Protein AF-A0AA88VR17-F1 (afdb_monomer_lite)

Secondary structure (DSSP, 8-state):
------HHHHHHTTEEEPSTT-EEEEETTEEEEEE--PPPPHHHHHHHHHHHT-S---SEE-TT-EEEEEETTT-EEEEEEHHHHHHHHHHH-PPPPPPHHHHHHHTTS-TT------S-TT-------EEEE-----S----------PPP-EEE------HHHHTS----SEEEEEEEEEE-TTTTEEEEEEEEEEE-SSEEEEEEEEEEEETTTEEEEEEEEEEEE--SSSS-EEEEEEEEEEEEHHHHHTTT----GGGG--HHHHHTTSPEEEEEEEEEEPPP----TT-S-HHHHHHHHHHHHHHHHHHHHHHHHHTT-----S--TTTSSTTSGGGSS-----------------------------------------

Sequence (386 aa):
MEGEVDEKELKAAGAEKLPDGRRGVRIHGWEIDSSNRSILTSLQLQQWEQKLQTSHLPEMIFGDSSLILKHSDSGTKIHFNAFDALVGWKQEALPPVEVPAAAKWKFRSKPFQQVILDYDYTFTTPYSGSGTVEINSEHGRGAISGEGSCNLHWEDCEEQIDVVALASKEPILFYDEVILYEDELADNGVSILTVKVRVMPSCWFLLLRYWLRVDGVLMRLRDTRMHCVFGCSTKPVITRESCWREATFQALSSKGYPADSAAYNDPSAISQRLPIVLHNTQKLIVPNKIIKLSCVPYKQQRLTKRLLAILTRAAEGTVRQLATRPHVDSEVEVYLGLAKESRRGRTRGAERSGGLRRGMGGEERREEALAVEMNVLENEPRQAIS

Structure (mmCIF, N/CA/C/O backbone):
data_AF-A0AA88VR17-F1
#
_entry.id   AF-A0AA88VR17-F1
#
loop_
_atom_site.group_PDB
_atom_site.id
_atom_site.type_symbol
_atom_site.label_atom_id
_atom_site.label_alt_id
_atom_site.label_comp_id
_atom_site.label_asym_id
_atom_site.label_entity_id
_atom_site.label_seq_id
_atom_site.pdbx_PDB_ins_code
_atom_site.Cartn_x
_atom_site.Cartn_y
_atom_site.Cartn_z
_atom_site.occupancy
_atom_site.B_iso_or_equiv
_atom_site.auth_seq_id
_atom_site.auth_comp_id
_atom_site.auth_asym_id
_atom_site.auth_atom_id
_atom_site.pdbx_PDB_model_num
ATOM 1 N N . MET A 1 1 ? 1.164 -20.831 -2.442 1.00 31.22 1 MET A N 1
ATOM 2 C CA . MET A 1 1 ? 1.814 -21.595 -3.524 1.00 31.22 1 MET A CA 1
ATOM 3 C C . MET A 1 1 ? 2.814 -20.648 -4.156 1.00 31.22 1 MET A C 1
ATOM 5 O O . MET A 1 1 ? 2.447 -19.865 -5.020 1.00 31.22 1 MET A O 1
ATOM 9 N N . GLU A 1 2 ? 4.021 -20.604 -3.599 1.00 38.28 2 GLU A N 1
ATOM 10 C CA . GLU A 1 2 ? 5.129 -19.815 -4.139 1.00 38.28 2 GLU A CA 1
ATOM 11 C C . GLU A 1 2 ? 5.619 -20.548 -5.387 1.00 38.28 2 GLU A C 1
ATOM 13 O O . GLU A 1 2 ? 6.341 -21.536 -5.299 1.00 38.28 2 GLU A O 1
ATOM 18 N N . GLY A 1 3 ? 5.106 -20.158 -6.551 1.00 44.34 3 GLY A N 1
ATOM 19 C CA . GLY A 1 3 ? 5.667 -20.618 -7.811 1.00 44.34 3 GLY A CA 1
ATOM 20 C C . GLY A 1 3 ? 6.990 -19.899 -8.007 1.00 44.34 3 GLY A C 1
ATOM 21 O O . GLY A 1 3 ? 6.986 -18.718 -8.349 1.00 44.34 3 GLY A O 1
ATOM 22 N N . GLU A 1 4 ? 8.113 -20.573 -7.757 1.00 53.00 4 GLU A N 1
ATOM 23 C CA . GLU A 1 4 ? 9.385 -20.127 -8.318 1.00 53.00 4 GLU A CA 1
ATOM 24 C C . GLU A 1 4 ? 9.209 -20.062 -9.836 1.00 53.00 4 GLU A C 1
ATOM 26 O O . GLU A 1 4 ? 9.015 -21.081 -10.498 1.00 53.00 4 GLU A O 1
ATOM 31 N N . VAL A 1 5 ? 9.200 -18.844 -10.374 1.00 61.56 5 VAL A N 1
ATOM 32 C CA . VAL A 1 5 ? 9.153 -18.618 -11.817 1.00 61.56 5 VAL A CA 1
ATOM 33 C C . VAL A 1 5 ? 10.425 -19.208 -12.418 1.00 61.56 5 VAL A C 1
ATOM 35 O O . VAL A 1 5 ? 11.528 -18.926 -11.936 1.00 61.56 5 VAL A O 1
ATOM 38 N N . ASP A 1 6 ? 10.268 -20.042 -13.450 1.00 69.44 6 ASP A N 1
ATOM 39 C CA . ASP A 1 6 ? 11.387 -20.694 -14.129 1.00 69.44 6 ASP A CA 1
ATOM 40 C C . ASP A 1 6 ? 12.364 -19.617 -14.626 1.00 69.44 6 ASP A C 1
ATOM 42 O O . ASP A 1 6 ? 11.990 -18.658 -15.306 1.00 69.44 6 ASP A O 1
ATOM 46 N N . GLU A 1 7 ? 13.648 -19.763 -14.299 1.00 73.56 7 GLU A N 1
ATOM 47 C CA . GLU A 1 7 ? 14.688 -18.827 -14.735 1.00 73.56 7 GLU A CA 1
ATOM 48 C C . GLU A 1 7 ? 14.758 -18.697 -16.259 1.00 73.56 7 GLU A C 1
ATOM 50 O O . GLU A 1 7 ? 15.225 -17.680 -16.779 1.00 73.56 7 GLU A O 1
ATOM 55 N N . LYS A 1 8 ? 14.282 -19.711 -16.988 1.00 72.06 8 LYS A N 1
ATOM 56 C CA . LYS A 1 8 ? 14.136 -19.656 -18.442 1.00 72.06 8 LYS A CA 1
ATOM 57 C C . LYS A 1 8 ? 13.059 -18.669 -18.883 1.00 72.06 8 LYS A C 1
ATOM 59 O O . LYS A 1 8 ? 13.284 -17.963 -19.862 1.00 72.06 8 LYS A O 1
ATOM 64 N N . GLU A 1 9 ? 11.935 -18.587 -18.173 1.00 77.31 9 GLU A N 1
ATOM 65 C CA . GLU A 1 9 ? 10.850 -17.643 -18.472 1.00 77.31 9 GLU A CA 1
ATOM 66 C C . GLU A 1 9 ? 11.271 -16.204 -18.168 1.00 77.31 9 GLU A C 1
ATOM 68 O O . GLU A 1 9 ? 11.054 -15.315 -18.992 1.00 77.31 9 GLU A O 1
ATOM 73 N N . LEU A 1 10 ? 11.974 -15.990 -17.047 1.00 80.19 10 LEU A N 1
ATOM 74 C CA . LEU A 1 10 ? 12.567 -14.692 -16.713 1.00 80.19 10 LEU A CA 1
ATOM 75 C C . LEU A 1 10 ? 13.516 -14.219 -17.820 1.00 80.19 10 LEU A C 1
ATOM 77 O O . LEU A 1 10 ? 13.341 -13.132 -18.368 1.00 80.19 10 LEU A O 1
ATOM 81 N N . LYS A 1 11 ? 14.470 -15.068 -18.222 1.00 79.12 11 LYS A N 1
ATOM 82 C CA . LYS A 1 11 ? 15.428 -14.731 -19.285 1.00 79.12 11 LYS A CA 1
ATOM 83 C C . LYS A 1 11 ? 14.756 -14.512 -20.638 1.00 79.12 11 LYS A C 1
ATOM 85 O O . LYS A 1 11 ? 15.164 -13.609 -21.363 1.00 79.12 11 LYS A O 1
ATOM 90 N N . ALA A 1 12 ? 13.735 -15.299 -20.981 1.00 79.69 12 ALA A N 1
ATOM 91 C CA . ALA A 1 12 ? 12.989 -15.134 -22.229 1.00 79.69 12 ALA A CA 1
ATOM 92 C C . ALA A 1 12 ? 12.268 -13.777 -22.304 1.00 79.69 12 ALA A C 1
ATOM 94 O O . ALA A 1 12 ? 12.191 -13.189 -23.380 1.00 79.69 12 ALA A O 1
ATOM 95 N N . ALA A 1 13 ? 11.802 -13.260 -21.166 1.00 79.94 13 ALA A N 1
ATOM 96 C CA . ALA A 1 13 ? 11.189 -11.939 -21.055 1.00 79.94 13 ALA A CA 1
ATOM 97 C C . ALA A 1 13 ? 12.204 -10.787 -20.882 1.00 79.94 13 ALA A C 1
ATOM 99 O O . ALA A 1 13 ? 11.802 -9.638 -20.725 1.00 79.94 13 ALA A O 1
ATOM 100 N N . GLY A 1 14 ? 13.516 -11.064 -20.887 1.00 82.56 14 GLY A N 1
ATOM 101 C CA . GLY A 1 14 ? 14.548 -10.052 -20.630 1.00 82.56 14 GLY A CA 1
ATOM 102 C C . GLY A 1 14 ? 14.609 -9.586 -19.170 1.00 82.56 14 GLY A C 1
ATOM 103 O O . GLY A 1 14 ? 15.089 -8.485 -18.894 1.00 82.56 14 GLY A O 1
ATOM 104 N N . ALA A 1 15 ? 14.103 -10.408 -18.249 1.00 86.88 15 ALA A N 1
ATOM 105 C CA . ALA A 1 15 ? 14.124 -10.176 -16.817 1.00 86.88 15 ALA A CA 1
ATOM 106 C C . ALA A 1 15 ? 15.267 -10.945 -16.136 1.00 86.88 15 ALA A C 1
ATOM 108 O O . ALA A 1 15 ? 15.573 -12.090 -16.472 1.00 86.88 15 ALA A O 1
ATOM 109 N N . GLU A 1 16 ? 15.875 -10.329 -15.129 1.00 89.50 16 GLU A N 1
ATOM 110 C CA . GLU A 1 16 ? 16.960 -10.900 -14.332 1.00 89.50 16 GLU A CA 1
ATOM 111 C C . GLU A 1 16 ? 16.614 -10.812 -12.843 1.00 89.50 16 GLU A C 1
ATOM 113 O O . GLU A 1 16 ? 16.059 -9.813 -12.388 1.00 89.50 16 GLU A O 1
ATOM 118 N N . LYS A 1 17 ? 16.953 -11.836 -12.053 1.00 87.94 17 LYS A N 1
ATOM 119 C CA . LYS A 1 17 ? 16.855 -11.747 -10.587 1.00 87.94 17 LYS A CA 1
ATOM 120 C C . LYS A 1 17 ? 17.875 -10.733 -10.061 1.00 87.94 17 LYS A C 1
ATOM 122 O O . LYS A 1 17 ? 18.955 -10.580 -10.635 1.00 87.94 17 LYS A O 1
ATOM 127 N N . LEU A 1 18 ? 17.554 -10.059 -8.959 1.00 87.31 18 LEU A N 1
ATOM 128 C CA . LEU A 1 18 ? 18.517 -9.163 -8.318 1.00 87.31 18 LEU A CA 1
ATOM 129 C C . LEU A 1 18 ? 19.697 -9.940 -7.704 1.00 87.31 18 LEU A C 1
ATOM 131 O O . LEU A 1 18 ? 19.519 -11.062 -7.225 1.00 87.31 18 LEU A O 1
ATOM 135 N N . PRO A 1 19 ? 20.910 -9.354 -7.707 1.00 81.62 19 PRO A N 1
ATOM 136 C CA . PRO A 1 19 ? 22.067 -9.952 -7.053 1.00 81.62 19 PRO A CA 1
ATOM 137 C C . PRO A 1 19 ? 21.928 -9.925 -5.520 1.00 81.62 19 PRO A C 1
ATOM 139 O O . PRO A 1 19 ? 21.100 -9.200 -4.960 1.00 81.62 19 PRO A O 1
ATOM 142 N N . ASP A 1 20 ? 22.786 -10.694 -4.847 1.00 77.69 20 ASP A N 1
ATOM 143 C CA . ASP A 1 20 ? 22.992 -10.681 -3.387 1.00 77.69 20 ASP A CA 1
ATOM 144 C C . ASP A 1 20 ? 21.839 -11.248 -2.539 1.00 77.69 20 ASP A C 1
ATOM 146 O O . ASP A 1 20 ? 21.714 -10.943 -1.355 1.00 77.69 20 ASP A O 1
ATOM 150 N N . GLY A 1 21 ? 20.983 -12.088 -3.130 1.00 76.12 21 GLY A N 1
ATOM 151 C CA . GLY A 1 21 ? 19.861 -12.713 -2.417 1.00 76.12 21 GLY A CA 1
ATOM 152 C C . GLY A 1 21 ? 18.724 -11.742 -2.082 1.00 76.12 21 GLY A C 1
ATOM 153 O O . GLY A 1 21 ? 17.827 -12.090 -1.313 1.00 76.12 21 GLY 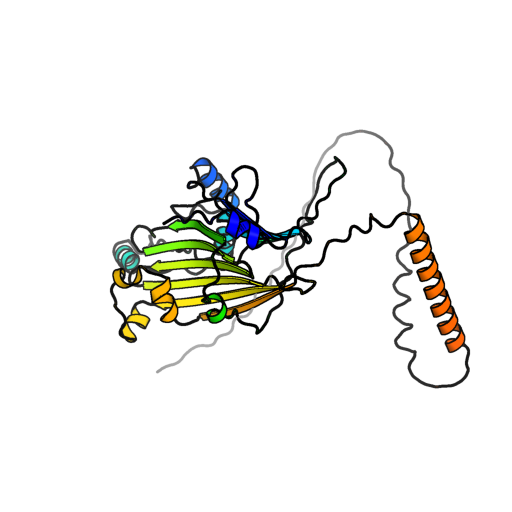A O 1
ATOM 154 N N . ARG A 1 22 ? 18.746 -10.532 -2.656 1.00 86.06 22 ARG A N 1
ATOM 155 C CA . ARG A 1 22 ? 17.623 -9.593 -2.591 1.00 86.06 22 ARG A CA 1
ATOM 156 C C . ARG A 1 22 ? 16.437 -10.157 -3.361 1.00 86.06 22 ARG A C 1
ATOM 158 O O . ARG A 1 22 ? 16.599 -10.744 -4.433 1.00 86.06 22 ARG A O 1
ATOM 165 N N . ARG A 1 23 ? 15.237 -9.979 -2.813 1.00 90.31 23 ARG A N 1
ATOM 166 C CA . ARG A 1 23 ? 14.016 -10.458 -3.449 1.00 90.31 23 ARG A CA 1
ATOM 167 C C . ARG A 1 23 ? 13.525 -9.395 -4.419 1.00 90.31 23 ARG A C 1
ATOM 169 O O . ARG A 1 23 ? 13.040 -8.347 -4.021 1.00 90.31 23 ARG A O 1
ATOM 176 N N . GLY A 1 24 ? 13.673 -9.667 -5.706 1.00 91.50 24 GLY A N 1
ATOM 177 C CA . GLY A 1 24 ? 13.297 -8.701 -6.720 1.00 91.50 24 GLY A CA 1
ATOM 178 C C . GLY A 1 24 ? 13.682 -9.117 -8.124 1.00 91.50 24 GLY A C 1
ATOM 179 O O . GLY A 1 24 ? 14.305 -10.161 -8.346 1.00 91.50 24 GLY A O 1
ATOM 180 N N . VAL A 1 25 ? 13.329 -8.260 -9.074 1.00 93.88 25 VAL A N 1
ATOM 181 C CA . VAL A 1 25 ? 13.571 -8.469 -10.498 1.00 93.88 25 VAL A CA 1
ATOM 182 C C . VAL A 1 25 ? 14.045 -7.180 -11.158 1.00 93.88 25 VAL A C 1
ATOM 184 O O . VAL A 1 25 ? 13.625 -6.078 -10.801 1.00 93.88 25 VAL A O 1
ATOM 187 N N . ARG A 1 26 ? 14.919 -7.321 -12.149 1.00 93.00 26 ARG A N 1
ATOM 188 C CA . ARG A 1 26 ? 15.301 -6.266 -13.075 1.00 93.00 26 ARG A CA 1
ATOM 189 C C . ARG A 1 26 ? 14.732 -6.574 -14.451 1.00 93.00 26 ARG A C 1
ATOM 191 O O . ARG A 1 26 ? 14.991 -7.647 -14.977 1.00 93.00 26 ARG A O 1
ATOM 198 N N . ILE A 1 27 ? 13.991 -5.644 -15.042 1.00 91.50 27 ILE A N 1
ATOM 199 C CA . ILE A 1 27 ? 13.400 -5.804 -16.376 1.00 91.50 27 ILE A CA 1
ATOM 200 C C . ILE A 1 27 ? 13.229 -4.433 -17.041 1.00 91.50 27 ILE A C 1
ATOM 202 O O . ILE A 1 27 ? 12.849 -3.470 -16.381 1.00 91.50 27 ILE A O 1
ATOM 206 N N . HIS A 1 28 ? 13.543 -4.310 -18.335 1.00 87.38 28 HIS A N 1
ATOM 207 C CA . HIS A 1 28 ? 13.344 -3.073 -19.114 1.00 87.38 28 HIS A CA 1
ATOM 208 C C . HIS A 1 28 ? 13.850 -1.778 -18.429 1.00 87.38 28 HIS A C 1
ATOM 210 O O . HIS A 1 28 ? 13.191 -0.742 -18.460 1.00 87.38 28 HIS A O 1
ATOM 216 N N . GLY A 1 29 ? 15.020 -1.834 -17.777 1.00 88.19 29 GLY A N 1
ATOM 217 C CA . GLY A 1 29 ? 15.625 -0.691 -17.073 1.00 88.19 29 GLY A CA 1
ATOM 218 C C . GLY A 1 29 ? 15.086 -0.434 -15.659 1.00 88.19 29 GLY A C 1
ATOM 219 O O . GLY A 1 29 ? 15.672 0.366 -14.924 1.00 88.19 29 GLY A O 1
ATOM 220 N N . TRP A 1 30 ? 14.033 -1.137 -15.244 1.00 92.19 30 TRP A N 1
ATOM 221 C CA . TRP A 1 30 ? 13.478 -1.097 -13.894 1.00 92.19 30 TRP A CA 1
ATOM 222 C C . TRP A 1 30 ? 14.129 -2.143 -12.996 1.00 92.19 30 TRP A C 1
ATOM 224 O O . TRP A 1 30 ? 14.246 -3.299 -13.379 1.00 92.19 30 TRP A O 1
ATOM 234 N N . GLU A 1 31 ? 14.527 -1.737 -11.796 1.00 94.06 31 GLU A N 1
ATOM 235 C CA . GLU A 1 31 ? 14.900 -2.587 -10.668 1.00 94.06 31 GLU A CA 1
ATOM 236 C C . GLU A 1 31 ? 13.778 -2.507 -9.629 1.00 94.06 31 GLU A C 1
ATOM 238 O O . GLU A 1 31 ? 13.453 -1.425 -9.136 1.00 94.06 31 GLU A O 1
ATOM 243 N N . ILE A 1 32 ? 13.157 -3.651 -9.355 1.00 95.31 32 ILE A N 1
ATOM 244 C CA . ILE A 1 32 ? 12.020 -3.808 -8.451 1.00 95.31 32 ILE A CA 1
ATOM 245 C C . ILE A 1 32 ? 12.495 -4.679 -7.298 1.00 95.31 32 ILE A C 1
ATOM 247 O O . ILE A 1 32 ? 12.804 -5.848 -7.512 1.00 95.31 32 ILE A O 1
ATOM 251 N N . ASP A 1 33 ? 12.579 -4.102 -6.105 1.00 95.12 33 ASP A N 1
ATOM 252 C CA . ASP A 1 33 ? 13.128 -4.730 -4.899 1.00 95.12 33 ASP A CA 1
ATOM 253 C C . ASP A 1 33 ? 12.083 -4.696 -3.784 1.00 95.12 33 ASP A C 1
ATOM 255 O O . ASP A 1 33 ? 11.471 -3.653 -3.531 1.00 95.12 33 ASP A O 1
ATOM 259 N N . SER A 1 34 ? 11.865 -5.832 -3.131 1.00 95.88 34 SER A N 1
ATOM 260 C CA . SER A 1 34 ? 10.953 -5.971 -2.006 1.00 95.88 34 SER A CA 1
ATOM 261 C C . SER A 1 34 ? 11.659 -6.578 -0.795 1.00 95.88 34 SER A C 1
ATOM 263 O O . SER A 1 34 ? 12.423 -7.541 -0.866 1.00 95.88 34 SER A O 1
ATOM 265 N N . SER A 1 35 ? 11.375 -6.007 0.370 1.00 94.69 35 SER A N 1
ATOM 266 C CA . SER A 1 35 ? 11.918 -6.427 1.654 1.00 94.69 35 SER A CA 1
ATOM 267 C C . SER A 1 35 ? 10.764 -6.615 2.625 1.00 94.69 35 SER A C 1
ATOM 269 O O . SER A 1 35 ? 10.050 -5.662 2.925 1.00 94.69 35 SER A O 1
ATOM 271 N N . ASN A 1 36 ? 10.608 -7.839 3.124 1.00 93.38 36 ASN A N 1
ATOM 272 C CA . ASN A 1 36 ? 9.708 -8.181 4.220 1.00 93.38 36 ASN A CA 1
ATOM 273 C C . ASN A 1 36 ? 10.558 -8.459 5.468 1.00 93.38 36 ASN A C 1
ATOM 275 O O . ASN A 1 36 ? 11.421 -9.341 5.459 1.00 93.38 36 ASN A O 1
ATOM 279 N N . ARG A 1 37 ? 10.361 -7.671 6.524 1.00 94.62 37 ARG A N 1
ATOM 280 C CA . ARG A 1 37 ? 11.103 -7.723 7.792 1.00 94.62 37 ARG A CA 1
ATOM 281 C C . ARG A 1 37 ? 10.145 -7.883 8.964 1.00 94.62 37 ARG A C 1
ATOM 283 O O . ARG A 1 37 ? 8.935 -7.843 8.786 1.00 94.62 37 ARG A O 1
ATOM 290 N N . SER A 1 38 ? 10.691 -8.123 10.152 1.00 95.38 38 SER A N 1
ATOM 291 C CA . SER A 1 38 ? 9.901 -8.203 11.380 1.00 95.38 38 SER A CA 1
ATOM 292 C C . SER A 1 38 ? 9.347 -6.838 11.783 1.00 95.38 38 SER A C 1
ATOM 294 O O . SER A 1 38 ? 9.796 -5.797 11.296 1.00 95.38 38 SER A O 1
ATOM 296 N N . ILE A 1 39 ? 8.407 -6.856 12.726 1.00 96.00 39 ILE A N 1
ATOM 297 C CA . ILE A 1 39 ? 7.937 -5.642 13.389 1.00 96.00 39 ILE A CA 1
ATOM 298 C C . ILE A 1 39 ? 9.084 -4.902 14.094 1.00 96.00 39 ILE A C 1
ATOM 300 O O . ILE A 1 39 ? 10.121 -5.494 14.421 1.00 96.00 39 ILE A O 1
ATOM 304 N N . LEU A 1 40 ? 8.885 -3.607 14.331 1.00 94.44 40 LEU A N 1
ATOM 305 C CA . LEU A 1 40 ? 9.828 -2.761 15.052 1.00 94.44 40 LEU A CA 1
ATOM 306 C C . LEU A 1 40 ? 10.142 -3.319 16.445 1.00 94.44 40 LEU A C 1
ATOM 308 O O . LEU A 1 40 ? 9.266 -3.746 17.194 1.00 94.44 40 LEU A O 1
ATOM 312 N N . THR A 1 41 ? 11.414 -3.235 16.825 1.00 95.38 41 THR A N 1
ATOM 313 C CA . THR A 1 41 ? 11.831 -3.437 18.216 1.00 95.38 41 THR A CA 1
ATOM 314 C C . THR A 1 41 ? 11.379 -2.264 19.088 1.00 95.38 41 THR A C 1
ATOM 316 O O . THR A 1 41 ? 11.215 -1.145 18.601 1.00 95.38 41 THR A O 1
ATOM 319 N N . SER A 1 42 ? 11.269 -2.471 20.403 1.00 93.00 42 SER A N 1
ATOM 320 C CA . SER A 1 42 ? 10.871 -1.412 21.345 1.00 93.00 42 SER A CA 1
ATOM 321 C C . SER A 1 42 ? 11.760 -0.163 21.261 1.00 93.00 42 SER A C 1
ATOM 323 O O . SER A 1 42 ? 11.267 0.953 21.390 1.00 93.00 42 SER A O 1
ATOM 325 N N . LEU A 1 43 ? 13.061 -0.333 20.989 1.00 94.62 43 LEU A N 1
ATOM 326 C CA . LEU A 1 43 ? 13.987 0.788 20.806 1.00 94.62 43 LE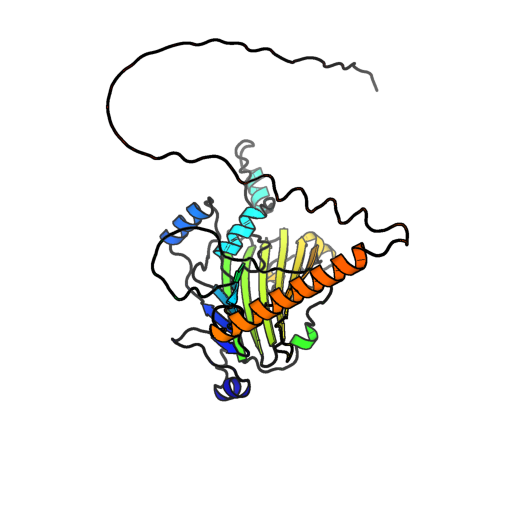U A CA 1
ATOM 327 C C . LEU A 1 43 ? 13.684 1.577 19.524 1.00 94.62 43 LEU A C 1
ATOM 329 O O . LEU A 1 43 ? 13.691 2.806 19.542 1.00 94.62 43 LEU A O 1
ATOM 333 N N . GLN A 1 44 ? 13.431 0.889 18.406 1.00 94.62 44 GLN A N 1
ATOM 334 C CA . GLN A 1 44 ? 13.067 1.553 17.151 1.00 94.62 44 GLN A CA 1
ATOM 335 C C . GLN A 1 44 ? 11.710 2.257 17.277 1.00 94.62 44 GLN A C 1
ATOM 337 O O . GLN A 1 44 ? 11.567 3.373 16.784 1.00 94.62 44 GLN A O 1
ATOM 342 N N . LEU A 1 45 ? 10.753 1.647 17.981 1.00 92.75 45 LEU A N 1
ATOM 343 C CA . LEU A 1 45 ? 9.443 2.234 18.253 1.00 92.75 45 LEU A CA 1
ATOM 344 C C . LEU A 1 45 ? 9.584 3.562 19.014 1.00 92.75 45 LEU A C 1
ATOM 346 O O . LEU A 1 45 ? 9.098 4.578 18.532 1.00 92.75 45 LEU A O 1
ATOM 350 N N . GLN A 1 46 ? 10.365 3.606 20.099 1.00 93.69 46 GLN A N 1
ATOM 351 C CA . GLN A 1 46 ? 10.641 4.851 20.841 1.00 93.69 46 GLN A CA 1
ATOM 352 C C . GLN A 1 46 ? 11.287 5.942 19.972 1.00 93.69 46 GLN A C 1
ATOM 354 O O . GLN A 1 46 ? 10.973 7.127 20.088 1.00 93.69 46 GLN A O 1
ATOM 359 N N . GLN A 1 47 ? 12.193 5.562 19.067 1.00 94.88 47 GLN A N 1
ATOM 360 C CA . GLN A 1 47 ? 12.781 6.514 18.121 1.00 94.88 47 GLN A CA 1
ATOM 361 C C . GLN A 1 47 ? 11.736 7.062 17.146 1.00 94.88 47 GLN A C 1
ATOM 363 O O . GLN A 1 47 ? 11.809 8.227 16.754 1.00 94.88 47 GLN A O 1
ATOM 368 N N . TRP A 1 48 ? 10.787 6.230 16.718 1.00 95.00 48 TRP A N 1
ATOM 369 C CA . TRP A 1 48 ? 9.702 6.648 15.838 1.00 95.00 48 TRP A CA 1
ATOM 370 C C . TRP A 1 48 ? 8.719 7.556 16.566 1.00 95.00 48 TRP A C 1
ATOM 372 O O . TRP A 1 48 ? 8.364 8.585 16.003 1.00 95.00 48 TRP A O 1
ATOM 382 N N . GLU A 1 49 ? 8.373 7.264 17.819 1.00 92.62 49 GLU A N 1
ATOM 383 C CA . GLU A 1 49 ? 7.547 8.140 18.660 1.00 92.62 49 GLU A CA 1
ATOM 384 C C . GLU A 1 49 ? 8.153 9.542 18.783 1.00 92.62 49 GLU A C 1
ATOM 386 O O . GLU A 1 49 ? 7.462 10.547 18.621 1.00 92.62 49 GLU A O 1
ATOM 391 N N . GLN A 1 50 ? 9.471 9.628 18.989 1.00 93.56 50 GLN A N 1
ATOM 392 C CA . GLN A 1 50 ? 10.188 10.904 19.033 1.00 93.56 50 GLN A CA 1
ATOM 393 C C . GLN A 1 50 ? 10.181 11.627 17.680 1.00 93.56 50 GLN A C 1
ATOM 395 O O . GLN A 1 50 ? 9.926 12.830 17.625 1.00 93.56 50 GLN A O 1
ATOM 400 N N . LYS A 1 51 ? 10.453 10.911 16.581 1.00 93.62 51 LYS A N 1
ATOM 401 C CA . LYS A 1 51 ? 10.500 11.491 15.226 1.00 93.62 51 LYS A CA 1
ATOM 402 C C . LYS A 1 51 ? 9.130 11.966 14.752 1.00 93.62 51 LYS A C 1
ATOM 404 O O . LYS A 1 51 ? 9.017 13.052 14.191 1.00 93.62 51 LYS A O 1
ATOM 409 N N . LEU A 1 52 ? 8.103 11.153 14.975 1.00 90.06 52 LEU A N 1
ATOM 410 C CA . LEU A 1 52 ? 6.719 11.448 14.628 1.00 90.06 52 LEU A CA 1
ATOM 411 C C . LEU A 1 52 ? 6.043 12.322 15.686 1.00 90.06 52 LEU A C 1
ATOM 413 O O . LEU A 1 52 ? 4.948 12.806 15.429 1.00 90.06 52 LEU A O 1
ATOM 417 N N . GLN A 1 53 ? 6.681 12.570 16.835 1.00 90.00 53 GLN A N 1
ATOM 418 C CA . GLN A 1 53 ? 6.150 13.342 17.964 1.00 90.00 53 GLN A CA 1
ATOM 419 C C . GLN A 1 53 ? 4.735 12.879 18.347 1.00 90.00 53 GLN A C 1
ATOM 421 O O . GLN A 1 53 ? 3.798 13.677 18.380 1.00 90.00 53 GLN A O 1
ATOM 426 N N . THR A 1 54 ? 4.574 11.571 18.535 1.00 84.62 54 THR A N 1
ATOM 427 C CA . THR A 1 54 ? 3.324 10.916 18.941 1.00 84.62 54 THR A CA 1
ATOM 428 C C . THR A 1 54 ? 3.655 9.660 19.738 1.00 84.62 54 THR A C 1
ATOM 430 O O . THR A 1 54 ? 4.625 8.980 19.426 1.00 84.62 54 THR A O 1
ATOM 433 N N . SER A 1 55 ? 2.850 9.349 20.750 1.00 83.19 55 SER A N 1
ATOM 434 C CA . SER A 1 55 ? 2.897 8.082 21.497 1.00 83.19 55 SER A CA 1
ATOM 435 C C . SER A 1 55 ? 1.929 7.032 20.944 1.00 83.19 55 SER A C 1
ATOM 437 O O . SER A 1 55 ? 1.790 5.954 21.509 1.00 83.19 55 SER A O 1
ATOM 439 N N . HIS A 1 56 ? 1.195 7.372 19.884 1.00 83.62 56 HIS A N 1
ATOM 440 C CA . HIS A 1 56 ? 0.167 6.523 19.297 1.00 83.62 56 HIS A CA 1
ATOM 441 C C . HIS A 1 56 ? 0.632 6.080 17.919 1.00 83.62 56 HIS A C 1
ATOM 443 O O . HIS A 1 56 ? 0.718 6.894 16.997 1.00 83.62 56 HIS A O 1
ATOM 449 N N . LEU A 1 57 ? 0.968 4.800 17.811 1.00 89.62 57 LEU A N 1
ATOM 450 C CA . LEU A 1 57 ? 1.410 4.138 16.593 1.00 89.62 57 LEU A CA 1
ATOM 451 C C . LEU A 1 57 ? 0.684 2.786 16.474 1.00 89.62 57 LEU A C 1
ATOM 453 O O . LEU A 1 57 ? 0.231 2.283 17.504 1.00 89.62 57 LEU A O 1
ATOM 457 N N . PRO A 1 58 ? 0.593 2.204 15.264 1.00 91.88 58 PRO A N 1
ATOM 458 C CA . PRO A 1 58 ? 0.009 0.880 15.083 1.00 91.88 58 PRO A CA 1
ATOM 459 C C . PRO A 1 58 ? 0.700 -0.187 15.938 1.00 91.88 58 PRO A C 1
ATOM 461 O O . PRO A 1 58 ? 1.911 -0.112 16.159 1.00 91.88 58 PRO A O 1
ATOM 464 N N . GLU A 1 59 ? -0.039 -1.208 16.359 1.00 90.19 59 GLU A N 1
ATOM 465 C CA . GLU A 1 59 ? 0.515 -2.331 17.127 1.00 90.19 59 GLU A CA 1
ATOM 466 C C . GLU A 1 59 ? 1.622 -3.081 16.371 1.00 90.19 59 GLU A C 1
ATOM 468 O O . GLU A 1 59 ? 2.662 -3.424 16.942 1.00 90.19 59 GLU A O 1
ATOM 473 N N . MET A 1 60 ? 1.435 -3.308 15.070 1.00 94.81 60 MET A N 1
ATOM 474 C CA . MET A 1 60 ? 2.382 -4.035 14.230 1.00 94.81 60 MET A CA 1
ATOM 475 C C . MET A 1 60 ? 2.918 -3.125 13.132 1.00 94.81 60 MET A C 1
ATOM 477 O O . MET A 1 60 ? 2.280 -2.904 12.107 1.00 94.81 60 MET A O 1
ATOM 481 N N . ILE A 1 61 ? 4.130 -2.606 13.321 1.00 96.38 61 ILE A N 1
ATOM 482 C CA . ILE A 1 61 ? 4.790 -1.727 12.345 1.00 96.38 61 ILE A CA 1
ATOM 483 C C . ILE A 1 61 ? 5.983 -2.451 11.752 1.00 96.38 61 ILE A C 1
ATOM 485 O O . ILE A 1 61 ? 6.955 -2.735 12.450 1.00 96.38 61 ILE A O 1
ATOM 489 N N . PHE A 1 62 ? 5.959 -2.684 10.448 1.00 96.50 62 PHE A N 1
ATOM 490 C CA . PHE A 1 62 ? 7.046 -3.327 9.723 1.00 96.50 62 PHE A CA 1
ATOM 491 C C . PHE A 1 62 ? 8.015 -2.270 9.183 1.00 96.50 62 PHE A C 1
ATOM 493 O O . PHE A 1 62 ? 8.077 -1.994 7.987 1.00 96.50 62 PHE A O 1
ATOM 500 N N . GLY A 1 63 ? 8.757 -1.619 10.083 1.00 91.56 63 GLY A N 1
ATOM 501 C CA . GLY A 1 63 ? 9.503 -0.404 9.735 1.00 91.56 63 GLY A CA 1
ATOM 502 C C . GLY A 1 63 ? 10.666 -0.594 8.756 1.00 91.56 63 GLY A C 1
ATOM 503 O O . GLY A 1 63 ? 10.969 0.327 8.002 1.00 91.56 63 GLY A O 1
ATOM 504 N N . ASP A 1 64 ? 11.272 -1.784 8.728 1.00 93.81 64 ASP A N 1
ATOM 505 C CA . ASP A 1 64 ? 12.341 -2.140 7.782 1.00 93.81 64 ASP A CA 1
ATOM 506 C C . ASP A 1 64 ? 11.798 -2.854 6.520 1.00 93.81 64 ASP A C 1
ATOM 508 O O . ASP A 1 64 ? 12.557 -3.208 5.606 1.00 93.81 64 ASP A O 1
ATOM 512 N N . SER A 1 65 ? 10.480 -3.081 6.456 1.00 95.94 65 SER A N 1
ATOM 513 C CA . SER A 1 65 ? 9.816 -3.571 5.251 1.00 95.94 65 SER A CA 1
ATOM 514 C C . SER A 1 65 ? 9.642 -2.439 4.246 1.00 95.94 65 SER A C 1
ATOM 516 O O . SER A 1 65 ? 9.294 -1.309 4.592 1.00 95.94 65 SER A O 1
ATOM 518 N N . SER A 1 66 ? 9.895 -2.732 2.975 1.00 96.12 66 SER A N 1
ATOM 519 C CA . SER A 1 66 ? 9.731 -1.749 1.909 1.00 96.12 66 SER A CA 1
ATOM 520 C C . SER A 1 66 ? 9.564 -2.399 0.546 1.00 96.12 66 SER A C 1
ATOM 522 O O . SER A 1 66 ? 9.979 -3.535 0.317 1.00 96.12 66 SER A O 1
ATOM 524 N N . LEU A 1 67 ? 8.969 -1.643 -0.370 1.00 96.88 67 LEU A N 1
ATOM 525 C CA . LEU A 1 67 ? 8.944 -1.953 -1.792 1.00 96.88 67 LEU A CA 1
ATOM 526 C C . LEU A 1 67 ? 9.522 -0.764 -2.557 1.00 96.88 67 LEU A C 1
ATOM 528 O O . LEU A 1 67 ? 9.118 0.377 -2.326 1.00 96.88 67 LEU A O 1
ATOM 532 N N . ILE A 1 68 ? 10.466 -1.023 -3.456 1.00 95.94 68 ILE A N 1
ATOM 533 C CA . ILE A 1 68 ? 11.216 0.000 -4.180 1.00 95.94 68 ILE A CA 1
ATOM 534 C C . ILE A 1 68 ? 11.162 -0.297 -5.678 1.00 95.94 68 ILE A C 1
ATOM 536 O O . ILE A 1 68 ? 11.524 -1.380 -6.127 1.00 95.94 68 ILE A O 1
ATOM 540 N N . LEU A 1 69 ? 10.748 0.701 -6.452 1.00 94.69 69 LEU A N 1
ATOM 541 C CA . LEU A 1 69 ? 10.770 0.730 -7.909 1.00 94.69 69 LEU A CA 1
ATOM 542 C C . LEU A 1 69 ? 11.805 1.768 -8.346 1.00 94.69 69 LEU A C 1
ATOM 544 O O . LEU A 1 69 ? 11.610 2.964 -8.127 1.00 94.69 69 LEU A O 1
ATOM 548 N N . LYS A 1 70 ? 12.904 1.339 -8.965 1.00 93.38 70 LYS A N 1
ATOM 549 C CA . LYS A 1 70 ? 13.972 2.227 -9.436 1.00 93.38 70 LYS A CA 1
ATOM 550 C C . LYS A 1 70 ? 14.175 2.087 -10.937 1.00 93.38 70 LYS A C 1
ATOM 552 O O . LYS A 1 70 ? 14.472 1.006 -11.428 1.00 93.38 70 LYS A O 1
ATOM 557 N N . HIS A 1 71 ? 14.088 3.190 -11.665 1.00 91.69 71 HIS A N 1
ATOM 558 C CA . HIS A 1 71 ? 14.453 3.241 -13.073 1.00 91.69 71 HIS A CA 1
ATOM 559 C C . HIS A 1 71 ? 15.927 3.635 -13.219 1.00 91.69 71 HIS A C 1
ATOM 561 O O . HIS A 1 71 ? 16.346 4.724 -12.819 1.00 91.69 71 HIS A O 1
ATOM 567 N N . SER A 1 72 ? 16.726 2.735 -13.789 1.00 87.56 72 SER A N 1
ATOM 568 C CA . SER A 1 72 ? 18.191 2.824 -13.792 1.00 87.56 72 SER A CA 1
ATOM 569 C C . SER A 1 72 ? 18.716 4.019 -14.588 1.00 87.56 72 SER A C 1
ATOM 571 O O . SER A 1 72 ? 19.663 4.674 -14.159 1.00 87.56 72 SER A O 1
ATOM 573 N N . ASP A 1 73 ? 18.089 4.334 -15.724 1.00 85.12 73 ASP A N 1
ATOM 574 C CA . ASP A 1 73 ? 18.580 5.381 -16.627 1.00 85.12 73 ASP A CA 1
ATOM 575 C C . ASP A 1 73 ? 18.277 6.799 -16.130 1.00 85.12 73 ASP A C 1
ATOM 577 O O . ASP A 1 73 ? 19.056 7.727 -16.369 1.00 85.12 73 ASP A O 1
ATOM 581 N N . SER A 1 74 ? 17.141 6.983 -15.455 1.00 84.56 74 SER A N 1
ATOM 582 C CA . SER A 1 74 ? 16.696 8.293 -14.971 1.00 84.56 74 SER A CA 1
ATOM 583 C C . SER A 1 74 ? 17.063 8.554 -13.512 1.00 84.56 74 SER A C 1
ATOM 585 O O . SER A 1 74 ? 17.025 9.702 -13.077 1.00 84.56 74 SER A O 1
ATOM 587 N N . GLY A 1 75 ? 17.374 7.504 -12.745 1.00 86.31 75 GLY A N 1
ATOM 588 C CA . GLY A 1 75 ? 17.513 7.581 -11.291 1.00 86.31 75 GLY A CA 1
ATOM 589 C C . GLY A 1 75 ? 16.181 7.774 -10.559 1.00 86.31 75 GLY A C 1
ATOM 590 O O . GLY A 1 75 ? 16.183 7.958 -9.344 1.00 86.31 75 GLY A O 1
ATOM 591 N N . THR A 1 76 ? 15.046 7.738 -11.270 1.00 89.81 76 THR A N 1
ATOM 592 C CA . THR A 1 76 ? 13.708 7.852 -10.678 1.00 89.81 76 THR A CA 1
ATOM 593 C C . THR A 1 76 ? 13.453 6.667 -9.769 1.00 89.81 76 THR A C 1
ATOM 595 O O . THR A 1 76 ? 13.520 5.520 -10.207 1.00 89.81 76 THR A O 1
ATOM 598 N N . LYS A 1 77 ? 13.134 6.953 -8.513 1.00 92.69 77 LYS A N 1
ATOM 599 C CA . LYS A 1 77 ? 12.873 5.965 -7.481 1.00 92.69 77 LYS A CA 1
ATOM 600 C C . LYS A 1 77 ? 11.542 6.269 -6.816 1.00 92.69 77 LYS A C 1
ATOM 602 O O . LYS A 1 77 ? 11.338 7.368 -6.306 1.00 92.69 77 LYS A O 1
ATOM 607 N N . ILE A 1 78 ? 10.656 5.286 -6.823 1.00 94.38 78 ILE A N 1
ATOM 608 C CA . ILE A 1 78 ? 9.412 5.296 -6.061 1.00 94.38 78 ILE A CA 1
ATOM 609 C C . ILE A 1 78 ? 9.552 4.228 -4.990 1.00 94.38 78 ILE A C 1
ATOM 611 O O . ILE A 1 78 ? 9.859 3.079 -5.300 1.00 94.38 78 ILE A O 1
ATOM 615 N N . HIS A 1 79 ? 9.356 4.595 -3.733 1.00 94.88 79 HIS A N 1
ATOM 616 C CA . HIS A 1 79 ? 9.457 3.666 -2.620 1.00 94.88 79 HIS A CA 1
ATOM 617 C C . HIS A 1 79 ? 8.244 3.761 -1.704 1.00 94.88 79 HIS A C 1
ATOM 619 O O . HIS A 1 79 ? 7.617 4.812 -1.580 1.00 94.88 79 HIS A O 1
ATOM 625 N N . PHE A 1 80 ? 7.940 2.642 -1.057 1.00 97.00 80 PHE A N 1
ATOM 626 C CA . PHE A 1 80 ? 6.836 2.481 -0.123 1.00 97.00 80 PHE A CA 1
ATOM 627 C C . PHE A 1 80 ? 7.395 1.967 1.195 1.00 97.00 80 PHE A C 1
ATOM 629 O O . PHE A 1 80 ? 8.053 0.926 1.217 1.00 97.00 80 PHE A O 1
ATOM 636 N N . ASN A 1 81 ? 7.164 2.708 2.275 1.00 96.56 81 ASN A N 1
ATOM 637 C CA . ASN A 1 81 ? 7.569 2.333 3.626 1.00 96.56 81 ASN A CA 1
ATOM 638 C C . ASN A 1 81 ? 6.521 2.805 4.646 1.00 96.56 81 ASN A C 1
ATOM 640 O O . ASN A 1 81 ? 5.715 3.694 4.363 1.00 96.56 81 ASN A O 1
ATOM 644 N N . ALA A 1 82 ? 6.539 2.201 5.835 1.00 96.62 82 ALA A N 1
ATOM 645 C CA . ALA A 1 82 ? 5.578 2.511 6.889 1.00 96.62 82 ALA A CA 1
ATOM 646 C C . ALA A 1 82 ? 5.772 3.915 7.489 1.00 96.62 82 ALA A C 1
ATOM 648 O O . ALA A 1 82 ? 4.797 4.563 7.857 1.00 96.62 82 ALA A O 1
ATOM 649 N N . PHE A 1 83 ? 7.012 4.407 7.566 1.00 95.81 83 PHE A N 1
ATOM 650 C CA . PHE A 1 83 ? 7.315 5.693 8.196 1.00 95.81 83 PHE A CA 1
ATOM 651 C C . PHE A 1 83 ? 6.675 6.865 7.442 1.00 95.81 83 PHE A C 1
ATOM 653 O O . PHE A 1 83 ? 5.936 7.648 8.032 1.00 95.81 83 PHE A O 1
ATOM 660 N N . ASP A 1 84 ? 6.894 6.949 6.129 1.00 95.56 84 ASP A N 1
ATOM 661 C CA . ASP A 1 84 ? 6.326 7.988 5.264 1.00 95.56 84 ASP A CA 1
ATOM 662 C C . ASP A 1 84 ? 4.789 7.915 5.253 1.00 95.56 84 ASP A C 1
ATOM 664 O O . ASP A 1 84 ? 4.107 8.942 5.235 1.00 95.56 84 ASP A O 1
ATOM 668 N N . ALA A 1 85 ? 4.231 6.702 5.332 1.00 95.56 85 ALA A N 1
ATOM 669 C CA . ALA A 1 85 ? 2.793 6.501 5.444 1.00 95.56 85 ALA A CA 1
ATOM 670 C C . ALA A 1 85 ? 2.220 7.071 6.754 1.00 95.56 85 ALA A C 1
ATOM 672 O O . ALA A 1 85 ? 1.183 7.741 6.723 1.00 95.56 85 ALA A O 1
ATOM 673 N N . LEU A 1 86 ? 2.905 6.864 7.884 1.00 94.50 86 LEU A N 1
ATOM 674 C CA . LEU A 1 86 ? 2.516 7.406 9.191 1.00 94.50 86 LEU A CA 1
ATOM 675 C C . LEU A 1 86 ? 2.719 8.924 9.286 1.00 94.50 86 LEU A C 1
ATOM 677 O O . LEU A 1 86 ? 1.913 9.607 9.916 1.00 94.50 86 LEU A O 1
ATOM 681 N N . VAL A 1 87 ? 3.732 9.477 8.610 1.00 93.69 87 VAL A N 1
ATOM 682 C CA . VAL A 1 87 ? 3.851 10.934 8.425 1.00 93.69 87 VAL A CA 1
ATOM 683 C C . VAL A 1 87 ? 2.611 11.473 7.705 1.00 93.69 87 VAL A C 1
ATOM 685 O O . VAL A 1 87 ? 2.036 12.467 8.149 1.00 93.69 87 VAL A O 1
ATOM 688 N N . GLY A 1 88 ? 2.160 10.795 6.642 1.00 90.56 88 GLY A N 1
ATOM 689 C CA . GLY A 1 88 ? 0.937 11.149 5.917 1.00 90.56 88 GLY A CA 1
ATOM 690 C C . GLY A 1 88 ? -0.325 11.085 6.783 1.00 90.56 88 GLY A C 1
ATOM 691 O O . GLY A 1 88 ? -1.138 12.004 6.735 1.00 90.56 88 GLY A O 1
ATOM 692 N N . TRP A 1 89 ? -0.473 10.052 7.619 1.00 92.19 89 TRP A N 1
ATOM 693 C CA . TRP A 1 89 ? -1.579 9.957 8.585 1.00 92.19 89 TRP A CA 1
ATOM 694 C C . TRP A 1 89 ? -1.584 11.142 9.556 1.00 92.19 89 TRP A C 1
ATOM 696 O O . TRP A 1 89 ? -2.612 11.796 9.736 1.00 92.19 89 TRP A O 1
ATOM 706 N N . LYS A 1 90 ? -0.423 11.472 10.131 1.00 88.00 90 LYS A N 1
ATOM 707 C CA . LYS A 1 90 ? -0.310 12.591 11.071 1.00 88.00 90 LYS A CA 1
ATOM 708 C C . LYS A 1 90 ? -0.672 13.935 10.428 1.00 88.00 90 LYS A C 1
ATOM 710 O O . LYS A 1 90 ? -1.248 14.786 11.095 1.00 88.00 90 LYS A O 1
ATOM 715 N N . GLN A 1 91 ? -0.316 14.138 9.159 1.00 87.25 91 GLN A N 1
ATOM 716 C CA . GLN A 1 91 ? -0.628 15.369 8.423 1.00 87.25 91 GLN A CA 1
ATOM 717 C C . GLN A 1 91 ? -2.106 15.480 8.039 1.00 87.25 91 GLN A C 1
ATOM 719 O O . GLN A 1 91 ? -2.642 16.583 8.041 1.00 87.25 91 GLN A O 1
ATOM 724 N N . GLU A 1 92 ? -2.750 14.357 7.715 1.00 85.44 92 GLU A N 1
ATOM 725 C CA . GLU A 1 92 ? -4.179 14.310 7.394 1.00 85.44 92 GLU A CA 1
ATOM 726 C C . GLU A 1 92 ? -5.040 14.681 8.611 1.00 85.44 92 GLU A C 1
ATOM 728 O O . GLU A 1 92 ? -6.021 15.405 8.461 1.00 85.44 92 GLU A O 1
ATOM 733 N N . ALA A 1 93 ? -4.659 14.201 9.805 1.00 78.69 93 ALA A N 1
ATOM 734 C CA . ALA A 1 93 ? -5.291 14.538 11.085 1.00 78.69 93 ALA A CA 1
ATOM 735 C C . ALA A 1 93 ? -6.833 14.439 11.058 1.00 78.69 93 ALA A C 1
ATOM 737 O O . ALA A 1 93 ? -7.541 15.364 11.466 1.00 78.69 93 ALA A O 1
ATOM 738 N N . LEU A 1 94 ? -7.361 13.314 10.555 1.00 82.31 94 LEU A N 1
ATOM 739 C CA . LEU A 1 94 ? -8.806 13.072 10.516 1.00 82.31 94 LEU A CA 1
ATOM 740 C C . LEU A 1 94 ? -9.428 13.133 11.920 1.00 82.31 94 LEU A C 1
ATOM 742 O O . LEU A 1 94 ? -8.764 12.812 12.909 1.00 82.31 94 LEU A O 1
ATOM 746 N N . PRO A 1 95 ? -10.716 13.507 12.026 1.00 76.06 95 PRO A N 1
ATOM 747 C CA . PRO A 1 95 ? -11.407 13.468 13.303 1.00 76.06 95 PRO A CA 1
ATOM 748 C C . PRO A 1 95 ? -11.481 12.023 13.834 1.00 76.06 95 PRO A C 1
ATOM 750 O O . PRO A 1 95 ? -11.667 11.090 13.044 1.00 76.06 95 PRO A O 1
ATOM 753 N N . PRO A 1 96 ? -11.393 11.825 15.161 1.00 76.56 96 PRO A N 1
ATOM 754 C CA . PRO A 1 96 ? -11.507 10.507 15.773 1.00 76.56 96 PRO A CA 1
ATOM 755 C C . PRO A 1 96 ? -12.825 9.821 15.405 1.00 76.56 96 PRO A C 1
ATOM 757 O O . PRO A 1 96 ? -13.903 10.414 15.500 1.00 76.56 96 PRO A O 1
ATOM 760 N N . VAL A 1 97 ? -12.752 8.544 15.031 1.00 74.62 97 VAL A N 1
ATOM 761 C CA . VAL A 1 97 ? -13.945 7.738 14.748 1.00 74.62 97 VAL A CA 1
ATOM 762 C C . VAL A 1 97 ? -14.589 7.298 16.063 1.00 74.62 97 VAL A C 1
ATOM 764 O O . VAL A 1 97 ? -13.955 6.650 16.894 1.00 74.62 97 VAL A O 1
ATOM 767 N N . GLU A 1 98 ? -15.865 7.610 16.277 1.00 66.06 98 GLU A N 1
ATOM 768 C CA . GLU A 1 98 ? -16.561 7.179 17.491 1.00 66.06 98 GLU A CA 1
ATOM 769 C C . GLU A 1 98 ? -16.989 5.707 17.407 1.00 66.06 98 GLU A C 1
ATOM 771 O O . GLU A 1 98 ? -17.820 5.335 16.578 1.00 66.06 98 GLU A O 1
ATOM 776 N N . VAL A 1 99 ? -16.468 4.861 18.303 1.00 65.00 99 VAL A N 1
ATOM 777 C CA . VAL A 1 99 ? -16.924 3.467 18.428 1.00 65.00 99 VAL A CA 1
ATOM 778 C C . VAL A 1 99 ? -18.156 3.392 19.345 1.00 65.00 99 VAL A C 1
ATOM 780 O O . VAL A 1 99 ? -18.141 3.956 20.444 1.00 65.00 99 VAL A O 1
ATOM 783 N N . PRO A 1 100 ? -19.205 2.627 18.996 1.00 60.50 100 PRO A N 1
ATOM 784 C CA . PRO A 1 100 ? -20.350 2.351 19.862 1.00 60.50 100 PRO A CA 1
ATOM 785 C C . PRO A 1 100 ? -19.960 1.774 21.232 1.00 60.50 100 PRO A C 1
ATOM 787 O O . PRO A 1 100 ? -20.632 2.030 22.232 1.00 60.50 100 PRO A O 1
ATOM 790 N N . ALA A 1 101 ? -18.858 1.020 21.309 1.00 52.84 101 ALA A N 1
ATOM 791 C CA . ALA A 1 101 ? -18.287 0.545 22.569 1.00 52.84 101 ALA A CA 1
ATOM 792 C C . ALA A 1 101 ? -17.770 1.703 23.445 1.00 52.84 101 ALA A C 1
ATOM 794 O O . ALA A 1 101 ? -18.060 1.741 24.644 1.00 52.84 101 ALA A O 1
ATOM 795 N N . ALA A 1 102 ? -17.111 2.700 22.845 1.00 52.69 102 ALA A N 1
ATOM 796 C CA . ALA A 1 102 ? -16.668 3.908 23.536 1.00 52.69 102 ALA A CA 1
ATOM 797 C C . ALA A 1 102 ? -17.858 4.738 24.046 1.00 52.69 102 ALA A C 1
ATOM 799 O O . ALA A 1 102 ? -17.793 5.274 25.149 1.00 52.69 102 ALA A O 1
ATOM 800 N N . ALA A 1 103 ? -18.988 4.774 23.329 1.00 52.47 103 ALA A N 1
ATOM 801 C CA . ALA A 1 103 ? -20.216 5.412 23.819 1.00 52.47 103 ALA A CA 1
ATOM 802 C C . ALA A 1 103 ? -20.760 4.749 25.106 1.00 52.47 103 ALA A C 1
ATOM 804 O O . ALA A 1 103 ? -21.222 5.443 26.014 1.00 52.47 103 ALA A O 1
ATOM 805 N N . LYS A 1 104 ? -20.638 3.417 25.241 1.00 46.34 104 LYS A N 1
ATOM 806 C CA . LYS A 1 104 ? -21.014 2.687 26.470 1.00 46.34 104 LYS A CA 1
ATOM 807 C C . LYS A 1 104 ? -20.082 2.995 27.648 1.00 46.34 104 LYS A C 1
ATOM 809 O O . LYS A 1 104 ? -20.535 2.977 28.792 1.00 46.34 104 LYS A O 1
ATOM 814 N N . TRP A 1 105 ? -18.804 3.280 27.387 1.00 44.56 105 TRP A N 1
ATOM 815 C CA . TRP A 1 105 ? -17.840 3.708 28.408 1.00 44.56 105 TRP A CA 1
ATOM 816 C C . TRP A 1 105 ? -18.046 5.181 28.792 1.00 44.56 105 TRP A C 1
ATOM 818 O O . TRP A 1 105 ? -18.085 5.482 29.984 1.00 44.56 105 TRP A O 1
ATOM 828 N N . LYS A 1 106 ? -18.308 6.065 27.811 1.00 46.47 106 LYS A N 1
ATOM 829 C CA . LYS A 1 106 ? -18.673 7.486 28.005 1.00 46.47 106 LYS A CA 1
ATOM 830 C C . LYS A 1 106 ? -19.878 7.664 28.939 1.00 46.47 106 LYS A C 1
ATOM 832 O O . LYS A 1 106 ? -19.934 8.639 29.676 1.00 46.47 106 LYS A O 1
ATOM 837 N N . PHE A 1 107 ? -20.827 6.723 28.939 1.00 42.75 107 PHE A N 1
ATOM 838 C CA . PHE A 1 107 ? -22.016 6.770 29.803 1.00 42.75 107 PHE A CA 1
ATOM 839 C C . PHE A 1 107 ? -21.760 6.336 31.260 1.00 42.75 107 PHE A C 1
ATOM 841 O O . PHE A 1 107 ? -22.606 6.563 32.124 1.00 42.75 107 PHE A O 1
ATOM 848 N N . ARG A 1 108 ? -20.625 5.680 31.548 1.00 43.19 108 ARG A N 1
ATOM 849 C CA . ARG A 1 108 ? -20.275 5.161 32.886 1.00 43.19 108 ARG A CA 1
ATOM 850 C C . ARG A 1 108 ? -19.259 6.029 33.631 1.00 43.19 108 ARG A C 1
ATOM 852 O O . ARG A 1 108 ? -19.157 5.913 34.851 1.00 43.19 108 ARG A O 1
ATOM 859 N N . SER A 1 109 ? -18.512 6.882 32.933 1.00 40.12 109 SER A N 1
ATOM 860 C CA . SER A 1 109 ? -17.555 7.817 33.526 1.00 40.12 109 SER A CA 1
ATOM 861 C C . SER A 1 109 ? -18.206 9.166 33.860 1.00 40.12 109 SER A C 1
ATOM 863 O O . SER A 1 109 ? -19.155 9.615 33.222 1.00 40.12 109 SER A O 1
ATOM 865 N N . LYS A 1 110 ? -17.712 9.818 34.920 1.00 41.03 110 LYS A N 1
ATOM 866 C CA . LYS A 1 110 ? -18.173 11.148 35.350 1.00 41.03 110 LYS A CA 1
ATOM 867 C C . LYS A 1 110 ? -17.983 12.172 34.208 1.00 41.03 110 LYS A C 1
ATOM 869 O O . LYS A 1 110 ? -16.989 12.061 33.492 1.00 41.03 110 LYS A O 1
ATOM 874 N N . PRO A 1 111 ? -18.821 13.225 34.098 1.00 43.09 111 PRO A N 1
ATOM 875 C CA . PRO A 1 111 ? -18.767 14.216 33.007 1.00 43.09 111 PRO A CA 1
ATOM 876 C C . PRO A 1 111 ? -17.405 14.901 32.792 1.00 43.09 111 PRO A C 1
ATOM 878 O O . PRO A 1 111 ? -17.158 15.442 31.725 1.00 43.09 111 PRO A O 1
ATOM 881 N N . PHE A 1 112 ? -16.523 14.874 33.796 1.00 37.19 112 PHE A N 1
ATOM 882 C CA . PHE A 1 112 ? -15.198 15.506 33.783 1.00 37.19 112 PHE A CA 1
ATOM 883 C C . PHE A 1 112 ? -14.045 14.588 33.329 1.00 37.19 112 PHE A C 1
ATOM 885 O O . PHE A 1 112 ? -12.916 15.047 33.213 1.00 37.19 112 PHE A O 1
ATOM 892 N N . GLN A 1 113 ? -14.305 13.299 33.082 1.00 41.22 113 GLN A N 1
ATOM 893 C CA . GLN A 1 113 ? -13.350 12.340 32.499 1.00 41.22 113 GLN A CA 1
ATOM 894 C C . GLN A 1 113 ? -13.758 11.984 31.065 1.00 41.22 113 GLN A C 1
ATOM 896 O O . GLN A 1 113 ? -13.698 10.829 30.641 1.00 41.22 113 GLN A O 1
ATOM 901 N N . GLN A 1 114 ? -14.221 12.982 30.314 1.00 42.03 114 GLN A N 1
ATOM 902 C CA . GLN A 1 114 ? -14.322 12.854 28.869 1.00 42.03 114 GLN A CA 1
ATOM 903 C C . GLN A 1 114 ? -12.894 12.779 28.327 1.00 42.03 114 GLN A C 1
ATOM 905 O O . GLN A 1 114 ? -12.217 13.794 28.203 1.00 42.03 114 GLN A O 1
ATOM 910 N N . VAL A 1 115 ? -12.417 11.564 28.045 1.00 43.16 115 VAL A N 1
ATOM 911 C CA . VAL A 1 115 ? -11.236 11.371 27.201 1.00 43.16 115 VAL A CA 1
ATOM 912 C C . VAL A 1 115 ? -11.682 11.739 25.790 1.00 43.16 115 VAL A C 1
ATOM 914 O O . VAL A 1 115 ? -12.173 10.899 25.036 1.00 43.16 115 VAL A O 1
ATOM 917 N N . ILE A 1 116 ? -11.631 13.033 25.479 1.00 46.78 116 ILE A N 1
ATOM 918 C CA . ILE A 1 116 ? -11.627 13.496 24.098 1.00 46.78 116 ILE A CA 1
ATOM 919 C C . ILE A 1 116 ? -10.294 12.993 23.557 1.00 46.78 116 ILE A C 1
ATOM 921 O O . ILE A 1 116 ? -9.232 13.395 24.024 1.00 46.78 116 ILE A O 1
ATOM 925 N N . LEU A 1 117 ? -10.352 11.989 22.688 1.00 52.84 117 LEU A N 1
ATOM 926 C CA . LEU A 1 117 ? -9.165 11.541 21.981 1.00 52.84 117 LEU A CA 1
ATOM 927 C C . LEU A 1 117 ? -8.841 12.638 20.971 1.00 52.84 117 LEU A C 1
ATOM 929 O O . LEU A 1 117 ? -9.645 12.897 20.086 1.00 52.84 117 LEU A O 1
ATOM 933 N N . ASP A 1 118 ? -7.686 13.281 21.101 1.00 58.19 118 ASP A N 1
ATOM 934 C CA . ASP A 1 118 ? -7.246 14.324 20.164 1.00 58.19 118 ASP A CA 1
ATOM 935 C C . ASP A 1 118 ? -6.643 13.734 18.871 1.00 58.19 118 ASP A C 1
ATOM 937 O O . ASP A 1 118 ? -6.058 14.457 18.067 1.00 58.19 118 ASP A O 1
ATOM 941 N N . TYR A 1 119 ? -6.741 12.412 18.669 1.00 63.47 119 TYR A N 1
ATOM 942 C CA . TYR A 1 119 ? -6.130 11.709 17.542 1.00 63.47 119 TYR A CA 1
ATOM 943 C C . TYR A 1 119 ? -7.012 10.587 16.975 1.00 63.47 119 TYR A C 1
ATOM 945 O O . TYR A 1 119 ? -7.808 9.956 17.675 1.00 63.47 119 TYR A O 1
ATOM 953 N N . ASP A 1 120 ? -6.828 10.328 15.682 1.00 72.12 120 ASP A N 1
ATOM 954 C CA . ASP A 1 120 ? -7.442 9.225 14.949 1.00 72.12 120 ASP A CA 1
ATOM 955 C C . ASP A 1 120 ? -6.647 7.927 15.163 1.00 72.12 120 ASP A C 1
ATOM 957 O O . ASP A 1 120 ? -5.569 7.757 14.597 1.00 72.12 120 ASP A O 1
ATOM 961 N N . TYR A 1 121 ? -7.184 7.000 15.962 1.00 79.94 121 TYR A N 1
ATOM 962 C CA . TYR A 1 121 ? -6.600 5.671 16.203 1.00 79.94 121 TYR A CA 1
ATOM 963 C C . TYR A 1 121 ? -6.751 4.722 15.004 1.00 79.94 121 TYR A C 1
ATOM 965 O O . TYR A 1 121 ? -6.314 3.581 15.070 1.00 79.94 121 TYR A O 1
ATOM 973 N N . THR A 1 122 ? -7.384 5.155 13.908 1.00 86.56 122 THR A N 1
ATOM 974 C CA . THR A 1 122 ? -7.542 4.295 12.733 1.00 86.56 122 THR A CA 1
ATOM 975 C C . THR A 1 122 ? -6.287 4.243 11.871 1.00 86.56 122 THR A C 1
ATOM 977 O O . THR A 1 122 ? -6.158 3.318 11.082 1.00 86.56 122 THR A O 1
ATOM 980 N N . PHE A 1 123 ? -5.347 5.185 12.024 1.00 90.06 123 PHE A N 1
ATOM 981 C CA . PHE A 1 123 ? -4.129 5.283 11.204 1.00 90.06 123 PHE A CA 1
ATOM 982 C C . PHE A 1 123 ? -4.416 5.446 9.702 1.00 90.06 123 PHE A C 1
ATOM 984 O O . PHE A 1 123 ? -3.696 4.934 8.842 1.00 90.06 123 PHE A O 1
ATOM 991 N N . THR A 1 124 ? -5.483 6.179 9.366 1.00 92.06 124 THR A N 1
ATOM 992 C CA . THR A 1 124 ? -5.856 6.452 7.974 1.00 92.06 124 THR A CA 1
ATOM 993 C C . THR A 1 124 ? -4.871 7.415 7.316 1.00 92.06 124 THR A C 1
ATOM 995 O O . THR A 1 124 ? -4.699 8.542 7.765 1.00 92.06 124 THR A O 1
ATOM 998 N N . THR A 1 125 ? -4.271 7.010 6.194 1.00 92.56 125 THR A N 1
ATOM 999 C CA . THR A 1 125 ? -3.260 7.812 5.489 1.00 92.56 125 THR A CA 1
ATOM 1000 C C . THR A 1 125 ? -3.664 8.142 4.043 1.00 92.56 125 THR A C 1
ATOM 1002 O O . THR A 1 125 ? -4.285 7.313 3.371 1.00 92.56 125 THR A O 1
ATOM 1005 N N . PRO A 1 126 ? -3.371 9.350 3.520 1.00 92.56 126 PRO A N 1
ATOM 1006 C CA . PRO A 1 126 ? -3.491 9.683 2.097 1.00 92.56 126 PRO A CA 1
ATOM 1007 C C . PRO A 1 126 ? -2.251 9.252 1.289 1.00 92.56 126 PRO A C 1
ATOM 1009 O O . PRO A 1 126 ? -2.122 9.598 0.113 1.00 92.56 126 PRO A O 1
ATOM 1012 N N . TYR A 1 127 ? -1.312 8.535 1.919 1.00 94.31 127 TYR A N 1
ATOM 1013 C CA . TYR A 1 127 ? -0.044 8.130 1.326 1.00 94.31 127 TYR A CA 1
ATOM 1014 C C . TYR A 1 127 ? -0.216 7.410 -0.017 1.00 94.31 127 TYR A C 1
ATOM 1016 O O . TYR A 1 127 ? -0.978 6.454 -0.142 1.00 94.31 127 TYR A O 1
ATOM 1024 N N . SER A 1 128 ? 0.534 7.870 -1.018 1.00 92.00 128 SER A N 1
ATOM 1025 C CA . SER A 1 128 ? 0.471 7.392 -2.406 1.00 92.00 128 SER A CA 1
ATOM 1026 C C . SER A 1 128 ? 1.857 7.044 -2.965 1.00 92.00 128 SER A C 1
ATOM 1028 O O . SER A 1 128 ? 2.074 7.099 -4.178 1.00 92.00 128 SER A O 1
ATOM 1030 N N . GLY A 1 129 ? 2.792 6.688 -2.075 1.00 90.06 129 GLY A N 1
ATOM 1031 C CA . GLY A 1 129 ? 4.194 6.412 -2.389 1.00 90.06 129 GLY A CA 1
ATOM 1032 C C . GLY A 1 129 ? 5.086 7.651 -2.314 1.00 90.06 129 GLY A C 1
ATOM 1033 O O . GLY A 1 129 ? 4.651 8.778 -2.555 1.00 90.06 129 GLY A O 1
ATOM 1034 N N . SER A 1 130 ? 6.357 7.428 -1.996 1.00 91.19 130 SER A N 1
ATOM 1035 C CA . SER A 1 130 ? 7.378 8.471 -1.906 1.00 91.19 130 SER A CA 1
ATOM 1036 C C . SER A 1 130 ? 8.250 8.451 -3.157 1.00 91.19 130 SER A C 1
ATOM 1038 O O . SER A 1 130 ? 8.707 7.394 -3.584 1.00 91.19 130 SER A O 1
ATOM 1040 N N . GLY A 1 131 ? 8.478 9.618 -3.760 1.00 87.50 131 GLY A N 1
ATOM 1041 C CA . GLY A 1 131 ? 9.212 9.754 -5.015 1.00 87.50 131 GLY A CA 1
ATOM 1042 C C . GLY A 1 131 ? 10.496 10.556 -4.857 1.00 87.50 131 GLY A C 1
ATOM 1043 O O . GLY A 1 131 ? 10.459 11.674 -4.356 1.00 87.50 131 GLY A O 1
ATOM 1044 N N . THR A 1 132 ? 11.617 10.023 -5.335 1.00 85.62 132 THR A N 1
ATOM 1045 C CA . THR A 1 132 ? 12.920 10.704 -5.344 1.00 85.62 132 THR A CA 1
ATOM 1046 C C . THR A 1 132 ? 13.638 10.475 -6.670 1.00 85.62 132 THR A C 1
ATOM 1048 O O . THR A 1 132 ? 13.329 9.541 -7.413 1.00 85.62 132 THR A O 1
ATOM 1051 N N . VAL A 1 133 ? 14.605 11.333 -6.988 1.00 80.00 133 VAL A N 1
ATOM 1052 C CA . VAL A 1 133 ? 15.525 11.124 -8.110 1.00 80.00 133 VAL A CA 1
ATOM 1053 C C . VAL A 1 133 ? 16.942 11.079 -7.557 1.00 80.00 133 VAL A C 1
ATOM 1055 O O . VAL A 1 133 ? 17.459 12.073 -7.049 1.00 80.00 133 VAL A O 1
ATOM 1058 N N . GLU A 1 134 ? 17.580 9.916 -7.642 1.00 74.31 134 GLU A N 1
ATOM 1059 C CA . GLU A 1 134 ? 18.965 9.738 -7.210 1.00 74.31 134 GLU A CA 1
ATOM 1060 C C . GLU A 1 134 ? 19.912 10.188 -8.335 1.00 74.31 134 GLU A C 1
ATOM 1062 O O . GLU A 1 134 ? 20.079 9.506 -9.347 1.00 74.31 134 GLU A O 1
ATOM 1067 N N . ILE A 1 135 ? 20.559 11.347 -8.169 1.00 61.97 135 ILE A N 1
ATOM 1068 C CA . ILE A 1 135 ? 21.656 11.774 -9.047 1.00 61.97 135 ILE A CA 1
ATOM 1069 C C . ILE A 1 135 ? 22.949 11.162 -8.499 1.00 61.97 135 ILE A C 1
ATOM 1071 O O . ILE A 1 135 ? 23.504 11.663 -7.519 1.00 61.97 135 ILE A O 1
ATOM 1075 N N . ASN A 1 136 ? 23.447 10.090 -9.124 1.00 50.41 136 ASN A N 1
ATOM 1076 C CA . ASN A 1 136 ? 24.715 9.455 -8.743 1.00 50.41 136 ASN A CA 1
ATOM 1077 C C . ASN A 1 136 ? 25.886 10.450 -8.877 1.00 50.41 136 ASN A C 1
ATOM 1079 O O . ASN A 1 136 ? 26.479 10.612 -9.950 1.00 50.41 136 ASN A O 1
ATOM 1083 N N . SER A 1 137 ? 26.229 11.119 -7.776 1.00 41.84 137 SER A N 1
ATOM 1084 C CA . SER A 1 137 ? 27.396 11.995 -7.656 1.00 41.84 137 SER A CA 1
ATOM 1085 C C . SER A 1 137 ? 28.618 11.166 -7.284 1.00 41.84 137 SER A C 1
ATOM 1087 O O . SER A 1 137 ? 29.137 11.215 -6.175 1.00 41.84 137 SER A O 1
ATOM 1089 N N . GLU A 1 138 ? 29.087 10.366 -8.230 1.00 45.12 138 GLU A N 1
ATOM 1090 C CA . GLU A 1 138 ? 30.386 9.719 -8.116 1.00 45.12 138 GLU A CA 1
ATOM 1091 C C . GLU A 1 138 ? 31.448 10.724 -8.567 1.00 45.12 138 GLU A C 1
ATOM 1093 O O . GLU A 1 138 ? 31.584 10.953 -9.768 1.00 45.12 138 GLU A O 1
ATOM 1098 N N . HIS A 1 139 ? 32.087 11.398 -7.601 1.00 35.34 139 HIS A N 1
ATOM 1099 C CA . HIS A 1 139 ? 33.504 11.812 -7.505 1.00 35.34 139 HIS A CA 1
ATOM 1100 C C . HIS A 1 139 ? 33.630 12.965 -6.486 1.00 35.34 139 HIS A C 1
ATOM 1102 O O . HIS A 1 139 ? 33.289 14.102 -6.795 1.00 35.34 139 HIS A O 1
ATOM 1108 N N . GLY A 1 140 ? 34.206 12.696 -5.307 1.00 30.95 140 GLY A N 1
ATOM 1109 C CA . GLY A 1 140 ? 34.797 13.745 -4.462 1.00 30.95 140 GLY A CA 1
ATOM 1110 C C . GLY A 1 140 ? 34.302 13.804 -3.018 1.00 30.95 140 GLY A C 1
ATOM 1111 O O . GLY A 1 140 ? 33.315 14.446 -2.694 1.00 30.95 140 GLY A O 1
ATOM 1112 N N . ARG A 1 141 ? 35.075 13.173 -2.139 1.00 38.66 141 ARG A N 1
ATOM 1113 C CA . ARG A 1 141 ? 35.107 13.325 -0.680 1.00 38.66 141 ARG A CA 1
ATOM 1114 C C . ARG A 1 141 ? 35.067 14.815 -0.262 1.00 38.66 141 ARG A C 1
ATOM 1116 O O . ARG A 1 141 ? 35.999 15.538 -0.599 1.00 38.66 141 ARG A O 1
ATOM 1123 N N . GLY A 1 142 ? 34.066 15.243 0.518 1.00 28.58 142 GLY A N 1
ATOM 1124 C CA . GLY A 1 142 ? 34.105 16.535 1.226 1.00 28.58 142 GLY A CA 1
ATOM 1125 C C . GLY A 1 142 ? 32.758 17.219 1.500 1.00 28.58 142 GLY A C 1
ATOM 1126 O O . GLY A 1 142 ? 32.320 18.033 0.707 1.00 28.58 142 GLY A O 1
ATOM 1127 N N . ALA A 1 143 ? 32.182 16.929 2.670 1.00 33.22 143 ALA A N 1
ATOM 1128 C CA . ALA A 1 143 ? 31.407 17.829 3.538 1.00 33.22 143 ALA A CA 1
ATOM 1129 C C . ALA A 1 143 ? 30.169 18.625 3.023 1.00 33.22 143 ALA A C 1
ATOM 1131 O O . ALA A 1 143 ? 30.291 19.666 2.393 1.00 33.22 143 ALA A O 1
ATOM 1132 N N . ILE A 1 144 ? 29.007 18.188 3.544 1.00 34.72 144 ILE A N 1
ATOM 1133 C CA . ILE A 1 144 ? 27.902 18.957 4.171 1.00 34.72 144 ILE A CA 1
ATOM 1134 C C . ILE A 1 144 ? 27.123 19.973 3.304 1.00 34.72 144 ILE A C 1
ATOM 1136 O O . ILE A 1 144 ? 27.587 21.084 3.065 1.00 34.72 144 ILE A O 1
ATOM 1140 N N . SER A 1 145 ? 25.852 19.645 3.020 1.00 34.28 145 SER A N 1
ATOM 1141 C CA . SER A 1 145 ? 24.626 20.389 3.421 1.00 34.28 145 SER A CA 1
ATOM 1142 C C . SER A 1 145 ? 23.520 20.265 2.364 1.00 34.28 145 SER A C 1
ATOM 1144 O O . SER A 1 145 ? 23.718 20.700 1.240 1.00 34.28 145 SER A O 1
ATOM 1146 N N . GLY A 1 146 ? 22.360 19.736 2.772 1.00 35.53 146 GLY A N 1
ATOM 1147 C CA . GLY A 1 146 ? 21.029 20.184 2.335 1.00 35.53 146 GLY A CA 1
ATOM 1148 C C . GLY A 1 146 ? 20.581 19.948 0.886 1.00 35.53 146 GLY A C 1
ATOM 1149 O O . GLY A 1 146 ? 21.081 20.565 -0.042 1.00 35.53 146 GLY A O 1
ATOM 1150 N N . GLU A 1 147 ? 19.497 19.179 0.743 1.00 37.38 147 GLU A N 1
ATOM 1151 C CA . GLU A 1 147 ? 18.378 19.598 -0.121 1.00 37.38 147 GLU A CA 1
ATOM 1152 C C . GLU A 1 147 ? 18.644 19.591 -1.643 1.00 37.38 147 GLU A C 1
ATOM 1154 O O . GLU A 1 147 ? 18.609 20.607 -2.328 1.00 37.38 147 GLU A O 1
ATOM 1159 N N . GLY A 1 148 ? 18.892 18.398 -2.195 1.00 34.47 148 GLY A N 1
ATOM 1160 C CA . GLY A 1 148 ? 19.027 18.181 -3.644 1.00 34.47 148 GLY A CA 1
ATOM 1161 C C . GLY A 1 148 ? 18.145 17.068 -4.220 1.00 34.47 148 GLY A C 1
ATOM 1162 O O . GLY A 1 148 ? 18.383 16.641 -5.345 1.00 34.47 148 GLY A O 1
ATOM 1163 N N . SER A 1 149 ? 17.160 16.560 -3.469 1.00 44.03 149 SER A N 1
ATOM 1164 C CA . SER A 1 149 ? 16.180 15.603 -4.003 1.00 44.03 149 SER A CA 1
ATOM 1165 C C . SER A 1 149 ? 15.130 16.374 -4.796 1.00 44.03 149 SER A C 1
ATOM 1167 O O . SER A 1 149 ? 14.270 17.024 -4.203 1.00 44.03 149 SER A O 1
ATOM 1169 N N . CYS A 1 150 ? 15.182 16.336 -6.129 1.00 50.72 150 CYS A N 1
ATOM 1170 C CA . CYS A 1 150 ? 14.057 16.824 -6.917 1.00 50.72 150 CYS A CA 1
ATOM 1171 C C . CYS A 1 150 ? 12.872 15.861 -6.743 1.00 50.72 150 CYS A C 1
ATOM 1173 O O . CYS A 1 150 ? 12.970 14.664 -7.015 1.00 50.72 150 CYS A O 1
ATOM 1175 N N . ASN A 1 151 ? 11.758 16.391 -6.235 1.00 65.38 151 ASN A N 1
ATOM 1176 C CA . ASN A 1 151 ? 10.506 15.650 -6.129 1.00 65.38 151 ASN A CA 1
ATOM 1177 C C . ASN A 1 151 ? 10.001 15.286 -7.533 1.00 65.38 151 ASN A C 1
ATOM 1179 O O . ASN A 1 151 ? 10.176 16.049 -8.486 1.00 65.38 151 ASN A O 1
ATOM 1183 N N . LEU A 1 152 ? 9.375 14.116 -7.661 1.00 80.50 152 LEU A N 1
ATOM 1184 C CA . LEU A 1 152 ? 8.787 13.675 -8.926 1.00 80.50 152 LEU A CA 1
ATOM 1185 C C . LEU A 1 152 ? 7.619 14.592 -9.309 1.00 80.50 152 LEU A C 1
ATOM 1187 O O . LEU A 1 152 ? 6.738 14.853 -8.490 1.00 80.50 152 LEU A O 1
ATOM 1191 N N . HIS A 1 153 ? 7.615 15.075 -10.551 1.00 82.44 153 HIS A N 1
ATOM 1192 C CA . HIS A 1 153 ? 6.556 15.936 -11.069 1.00 82.44 153 HIS A CA 1
ATOM 1193 C C . HIS A 1 153 ? 5.398 15.086 -11.599 1.00 82.44 153 HIS A C 1
ATOM 1195 O O . HIS A 1 153 ? 5.501 14.487 -12.670 1.00 82.44 153 HIS A O 1
ATOM 1201 N N . TRP A 1 154 ? 4.313 15.026 -10.832 1.00 87.19 154 TRP A N 1
ATOM 1202 C CA . TRP A 1 154 ? 3.071 14.366 -11.224 1.00 87.19 154 TRP A CA 1
ATOM 1203 C C . TRP A 1 154 ? 2.154 15.368 -11.923 1.00 87.19 154 TRP A C 1
ATOM 1205 O O . TRP A 1 154 ? 1.936 16.464 -11.417 1.00 87.19 154 TRP A O 1
ATOM 1215 N N . GLU A 1 155 ? 1.617 14.982 -13.074 1.00 89.81 155 GLU A N 1
ATOM 1216 C CA . GLU A 1 155 ? 0.643 15.761 -13.837 1.00 89.81 155 GLU A CA 1
ATOM 1217 C C . GLU A 1 155 ? -0.727 15.102 -13.719 1.00 89.81 155 GLU A C 1
ATOM 1219 O O . GLU A 1 155 ? -0.836 13.890 -13.896 1.00 89.81 155 GLU A O 1
ATOM 1224 N N . ASP A 1 156 ? -1.775 15.875 -13.454 1.00 89.81 156 ASP A N 1
ATOM 1225 C CA . ASP A 1 156 ? -3.135 15.337 -13.451 1.00 89.81 156 ASP A CA 1
ATOM 1226 C C . ASP A 1 156 ? -3.540 14.901 -14.868 1.00 89.81 156 ASP A C 1
ATOM 1228 O O . ASP A 1 156 ? -3.131 15.491 -15.876 1.00 89.81 156 ASP A O 1
ATOM 1232 N N . CYS A 1 157 ? -4.303 13.813 -14.958 1.00 88.00 157 CYS A N 1
ATOM 1233 C CA . CYS A 1 157 ? -4.680 13.211 -16.229 1.00 88.00 157 CYS A CA 1
ATOM 1234 C C . CYS A 1 157 ? -6.054 12.537 -16.152 1.00 88.00 157 CYS A C 1
ATOM 1236 O O . CYS A 1 157 ? -6.476 12.082 -15.095 1.00 88.00 157 CYS A O 1
ATOM 1238 N N . GLU A 1 158 ? -6.734 12.439 -17.293 1.00 84.00 158 GLU A N 1
ATOM 1239 C CA . GLU A 1 158 ? -8.011 11.725 -17.432 1.00 84.00 158 GLU A CA 1
ATOM 1240 C C . GLU A 1 158 ? -7.825 10.251 -17.846 1.00 84.00 158 GLU A C 1
ATOM 1242 O O . GLU A 1 158 ? -8.783 9.479 -17.853 1.00 84.00 158 GLU A O 1
ATOM 1247 N N . GLU A 1 159 ? -6.598 9.842 -18.192 1.00 81.88 159 GLU A N 1
ATOM 1248 C CA . GLU A 1 159 ? -6.270 8.469 -18.587 1.00 81.88 159 GLU A CA 1
ATOM 1249 C C . GLU A 1 159 ? -6.397 7.516 -17.397 1.00 81.88 159 GLU A C 1
ATOM 1251 O O . GLU A 1 159 ? -5.616 7.596 -16.456 1.00 81.88 159 GLU A O 1
ATOM 1256 N N . GLN A 1 160 ? -7.342 6.579 -17.455 1.00 83.38 160 GLN A N 1
ATOM 1257 C CA . GLN A 1 160 ? -7.527 5.566 -16.415 1.00 83.38 160 GLN A CA 1
ATOM 1258 C C . GLN A 1 160 ? -6.704 4.310 -16.694 1.00 83.38 160 GLN A C 1
ATOM 1260 O O . GLN A 1 160 ? -6.409 3.972 -17.843 1.00 83.38 160 GLN A O 1
ATOM 1265 N N . ILE A 1 161 ? -6.356 3.588 -15.629 1.00 84.25 161 ILE A N 1
ATOM 1266 C CA . ILE A 1 161 ? -5.679 2.302 -15.762 1.00 84.25 161 ILE A CA 1
ATOM 1267 C C . ILE A 1 161 ? -6.697 1.280 -16.279 1.00 84.25 161 ILE A C 1
ATOM 1269 O O . ILE A 1 161 ? -7.693 0.992 -15.614 1.00 84.25 161 ILE A O 1
ATOM 1273 N N . ASP A 1 162 ? -6.436 0.691 -17.447 1.00 78.31 162 ASP A N 1
ATOM 1274 C CA . ASP A 1 162 ? -7.270 -0.387 -17.982 1.00 78.31 162 ASP A CA 1
ATOM 1275 C C . ASP A 1 162 ? -7.051 -1.684 -17.184 1.00 78.31 162 ASP A C 1
ATOM 1277 O O . ASP A 1 162 ? -6.186 -2.515 -17.472 1.00 78.31 162 ASP A O 1
ATOM 1281 N N . VAL A 1 163 ? -7.861 -1.853 -16.138 1.00 75.94 163 VAL A N 1
ATOM 1282 C CA . VAL A 1 163 ? -7.842 -3.037 -15.271 1.00 75.94 163 VAL A CA 1
ATOM 1283 C C . VAL A 1 163 ? -8.207 -4.312 -16.042 1.00 75.94 163 VAL A C 1
ATOM 1285 O O . VAL A 1 163 ? -7.776 -5.399 -15.659 1.00 75.94 163 VAL A O 1
ATOM 1288 N N . VAL A 1 164 ? -8.976 -4.210 -17.131 1.00 74.94 164 VAL A N 1
ATOM 1289 C CA . VAL A 1 164 ? -9.377 -5.369 -17.941 1.00 74.94 164 VAL A CA 1
ATOM 1290 C C . VAL A 1 164 ? -8.192 -5.866 -18.761 1.00 74.94 164 VAL A C 1
ATOM 1292 O O . VAL A 1 164 ? -7.941 -7.072 -18.793 1.00 74.94 164 VAL A O 1
ATOM 1295 N N . ALA A 1 165 ? -7.410 -4.955 -19.344 1.00 70.75 165 ALA A N 1
ATOM 1296 C CA . ALA A 1 165 ? -6.148 -5.302 -19.994 1.00 70.75 165 ALA A CA 1
ATOM 1297 C C . ALA A 1 165 ? -5.156 -5.947 -19.009 1.00 70.75 165 ALA A C 1
ATOM 1299 O O . ALA A 1 165 ? -4.513 -6.941 -19.346 1.00 70.75 165 ALA A O 1
ATOM 1300 N N . LEU A 1 166 ? -5.098 -5.465 -17.762 1.00 70.88 166 LEU A N 1
ATOM 1301 C CA . LEU A 1 166 ? -4.271 -6.054 -16.696 1.00 70.88 166 LEU A CA 1
ATOM 1302 C C . LEU A 1 166 ? -4.764 -7.419 -16.190 1.00 70.88 166 LEU A C 1
ATOM 1304 O O . LEU A 1 166 ? -4.005 -8.154 -15.561 1.00 70.88 166 LEU A O 1
ATOM 1308 N N . ALA A 1 167 ? -6.023 -7.774 -16.447 1.00 67.00 167 ALA A N 1
ATOM 1309 C CA . ALA A 1 167 ? -6.560 -9.103 -16.164 1.00 67.00 167 ALA A CA 1
ATOM 1310 C C . ALA A 1 167 ? -6.213 -10.131 -17.261 1.00 67.00 167 ALA A C 1
ATOM 1312 O O . ALA A 1 167 ? -6.555 -11.311 -17.127 1.00 67.00 167 ALA A O 1
ATOM 1313 N N . SER A 1 168 ? -5.551 -9.707 -18.345 1.00 65.44 168 SER A N 1
ATOM 1314 C CA . SER A 1 168 ? -5.049 -10.615 -19.376 1.00 65.44 168 SER A CA 1
ATOM 1315 C C . SER A 1 168 ? -3.978 -11.562 -18.811 1.00 65.44 168 SER A C 1
ATOM 1317 O O . SER A 1 168 ? -3.244 -11.241 -17.878 1.00 65.44 168 SER A O 1
ATOM 1319 N N . LYS A 1 169 ? -3.929 -12.791 -19.341 1.00 67.62 169 LYS A N 1
ATOM 1320 C CA . LYS A 1 169 ? -3.129 -13.909 -18.809 1.00 67.62 169 LYS A CA 1
ATOM 1321 C C . LYS A 1 169 ? -1.652 -13.832 -19.217 1.00 67.62 169 LYS A C 1
ATOM 1323 O O . LYS A 1 169 ? -1.117 -14.805 -19.748 1.00 67.62 169 LYS A O 1
ATOM 1328 N N . GLU A 1 170 ? -0.997 -12.695 -19.020 1.00 83.00 170 GLU A N 1
ATOM 1329 C CA . GLU A 1 170 ? 0.464 -12.667 -19.109 1.00 83.00 170 GLU A CA 1
ATOM 1330 C C . GLU A 1 170 ? 1.081 -13.446 -17.933 1.00 83.00 170 GLU A C 1
ATOM 1332 O O . GLU A 1 170 ? 0.523 -13.443 -16.828 1.00 83.00 170 GLU A O 1
ATOM 1337 N N . PRO A 1 171 ? 2.211 -14.147 -18.142 1.00 87.12 171 PRO A N 1
ATOM 1338 C CA . PRO A 1 171 ? 2.897 -14.825 -17.052 1.00 87.12 171 PRO A CA 1
ATOM 1339 C C . PRO A 1 171 ? 3.407 -13.792 -16.044 1.00 87.12 171 PRO A C 1
ATOM 1341 O O . PRO A 1 171 ? 4.029 -12.792 -16.405 1.00 87.12 171 PRO A O 1
ATOM 1344 N N . ILE A 1 172 ? 3.147 -14.036 -14.762 1.00 90.00 172 ILE A N 1
ATOM 1345 C CA . ILE A 1 172 ? 3.650 -13.183 -13.688 1.00 90.00 172 ILE A CA 1
ATOM 1346 C C . ILE A 1 172 ? 5.112 -13.558 -13.455 1.00 90.00 172 ILE A C 1
ATOM 1348 O O . ILE A 1 172 ? 5.399 -14.609 -12.894 1.00 90.00 172 ILE A O 1
ATOM 1352 N N . LEU A 1 173 ? 6.025 -12.689 -13.882 1.00 90.69 173 LEU A N 1
ATOM 1353 C CA . LEU A 1 173 ? 7.468 -12.865 -13.714 1.00 90.69 173 LEU A CA 1
ATOM 1354 C C . LEU A 1 173 ? 7.899 -12.655 -12.263 1.00 90.69 173 LEU A C 1
ATOM 1356 O O . LEU A 1 173 ? 8.824 -13.297 -11.773 1.00 90.69 173 LEU A O 1
ATOM 1360 N N . PHE A 1 174 ? 7.233 -11.732 -11.573 1.00 91.94 174 PHE A N 1
ATOM 1361 C CA . PHE A 1 174 ? 7.489 -11.459 -10.168 1.00 91.94 174 PHE A CA 1
ATOM 1362 C C . PHE A 1 174 ? 6.215 -10.990 -9.475 1.00 91.94 174 PHE A C 1
ATOM 1364 O O . PHE A 1 174 ? 5.489 -10.134 -9.986 1.00 91.94 174 PHE A O 1
ATOM 1371 N N . TYR A 1 175 ? 5.962 -11.546 -8.295 1.00 94.25 175 TYR A N 1
ATOM 1372 C CA . TYR A 1 175 ? 4.922 -11.096 -7.386 1.00 94.25 175 TYR A CA 1
ATOM 1373 C C . TYR A 1 175 ? 5.502 -10.974 -5.989 1.00 94.25 175 TYR A C 1
ATOM 1375 O O . TYR A 1 175 ? 6.166 -11.896 -5.499 1.00 94.25 175 TYR A O 1
ATOM 1383 N N . ASP A 1 176 ? 5.193 -9.859 -5.340 1.00 95.25 176 ASP A N 1
ATOM 1384 C CA . ASP A 1 176 ? 5.361 -9.763 -3.904 1.00 95.25 176 ASP A CA 1
ATOM 1385 C C . ASP A 1 176 ? 4.268 -8.921 -3.250 1.00 95.25 176 ASP A C 1
ATOM 1387 O O . ASP A 1 176 ? 3.654 -8.050 -3.869 1.00 95.25 176 ASP A O 1
ATOM 1391 N N . GLU A 1 177 ? 4.048 -9.208 -1.978 1.00 95.94 177 GLU A N 1
ATOM 1392 C CA . GLU A 1 177 ? 3.173 -8.509 -1.063 1.00 95.94 177 GLU A CA 1
ATOM 1393 C C . GLU A 1 177 ? 3.986 -8.136 0.175 1.00 95.94 177 GLU A C 1
ATOM 1395 O O . GLU A 1 177 ? 4.633 -8.980 0.794 1.00 95.94 177 GLU A O 1
ATOM 1400 N N . VAL A 1 178 ? 3.973 -6.848 0.502 1.00 96.62 178 VAL A N 1
ATOM 1401 C CA . VAL A 1 178 ? 4.681 -6.277 1.642 1.00 96.62 178 VAL A CA 1
ATOM 1402 C C . VAL A 1 178 ? 3.663 -5.584 2.534 1.00 96.62 178 VAL A C 1
ATOM 1404 O O . VAL A 1 178 ? 2.938 -4.688 2.092 1.00 96.62 178 VAL A O 1
ATOM 1407 N N . ILE A 1 179 ? 3.603 -6.000 3.794 1.00 96.88 179 ILE A N 1
ATOM 1408 C CA . ILE A 1 179 ? 2.777 -5.353 4.816 1.00 96.88 179 ILE A CA 1
ATOM 1409 C C . ILE A 1 179 ? 3.615 -4.235 5.440 1.00 96.88 179 ILE A C 1
ATOM 1411 O O . ILE A 1 179 ? 4.774 -4.451 5.791 1.00 96.88 179 ILE A O 1
ATOM 1415 N N . LEU A 1 180 ? 3.053 -3.026 5.524 1.00 97.06 180 LEU A N 1
ATOM 1416 C CA . LEU A 1 180 ? 3.736 -1.855 6.083 1.00 97.06 180 LEU A CA 1
ATOM 1417 C C . LEU A 1 180 ? 3.373 -1.660 7.556 1.00 97.06 180 LEU A C 1
ATOM 1419 O O . LEU A 1 180 ? 4.261 -1.516 8.396 1.00 97.06 180 LEU A O 1
ATOM 1423 N N . TYR A 1 181 ? 2.083 -1.694 7.879 1.00 97.31 181 TYR A N 1
ATOM 1424 C CA . TYR A 1 181 ? 1.611 -1.749 9.258 1.00 97.31 181 TYR A CA 1
ATOM 1425 C C . TYR A 1 181 ? 0.231 -2.397 9.352 1.00 97.31 181 TYR A C 1
ATOM 1427 O O . TYR A 1 181 ? -0.514 -2.439 8.367 1.00 97.31 181 TYR A O 1
ATOM 1435 N N . GLU A 1 182 ? -0.086 -2.865 10.551 1.00 96.19 182 GLU A N 1
ATOM 1436 C CA . GLU A 1 182 ? -1.349 -3.481 10.931 1.00 96.19 182 GLU A CA 1
ATOM 1437 C C . GLU A 1 182 ? -1.715 -3.108 12.377 1.00 96.19 182 GLU A C 1
ATOM 1439 O O . GLU A 1 182 ? -0.836 -2.912 13.220 1.00 96.19 182 GLU A O 1
ATOM 1444 N N . ASP A 1 183 ? -3.013 -2.985 12.641 1.00 93.12 183 ASP A N 1
ATOM 1445 C CA . ASP A 1 183 ? -3.587 -2.694 13.952 1.00 93.12 183 ASP A CA 1
ATOM 1446 C C . ASP A 1 183 ? -4.973 -3.346 14.086 1.00 93.12 183 ASP A C 1
ATOM 1448 O O . ASP A 1 183 ? -5.790 -3.265 13.163 1.00 93.12 183 ASP A O 1
ATOM 1452 N N . GLU A 1 184 ? -5.255 -3.973 15.227 1.00 89.75 184 GLU A N 1
ATOM 1453 C CA . GLU A 1 184 ? -6.538 -4.642 15.506 1.00 89.75 184 GLU A CA 1
ATOM 1454 C C . GLU A 1 184 ? -7.556 -3.724 16.215 1.00 89.75 184 GLU A C 1
ATOM 1456 O O . GLU A 1 184 ? -8.654 -4.143 16.588 1.00 89.75 184 GLU A O 1
ATOM 1461 N N . LEU A 1 185 ? -7.227 -2.440 16.398 1.00 87.06 185 LEU A N 1
ATOM 1462 C CA . LEU A 1 185 ? -8.065 -1.420 17.033 1.00 87.06 185 LEU A CA 1
ATOM 1463 C C . LEU A 1 185 ? -8.606 -1.880 18.400 1.00 87.06 185 LEU A C 1
ATOM 1465 O O . LEU A 1 185 ? -9.780 -1.659 18.729 1.00 87.06 185 LEU A O 1
ATOM 1469 N N . ALA A 1 186 ? -7.757 -2.556 19.182 1.00 85.00 186 ALA A N 1
ATOM 1470 C CA . ALA A 1 186 ? -8.113 -3.210 20.442 1.00 85.00 186 ALA A CA 1
ATOM 1471 C C . ALA A 1 186 ? -9.334 -4.147 20.311 1.00 85.00 186 ALA A C 1
ATOM 1473 O O . ALA A 1 186 ? -10.313 -4.001 21.049 1.00 85.00 186 ALA A O 1
ATOM 1474 N N . ASP A 1 187 ? -9.298 -5.055 19.332 1.00 84.88 187 ASP A N 1
ATOM 1475 C CA . ASP A 1 187 ? -10.361 -6.008 18.977 1.00 84.88 187 ASP A CA 1
ATOM 1476 C C . ASP A 1 187 ? -11.668 -5.372 18.456 1.00 84.88 187 ASP A C 1
ATOM 1478 O O . ASP A 1 187 ? -12.703 -6.038 18.379 1.00 84.88 187 ASP A O 1
ATOM 1482 N N . ASN A 1 188 ? -11.667 -4.079 18.102 1.00 84.38 188 ASN A N 1
ATOM 1483 C CA . ASN A 1 188 ? -12.855 -3.387 17.568 1.00 84.38 188 ASN A CA 1
ATOM 1484 C C . ASN A 1 188 ? -12.818 -3.217 16.046 1.00 84.38 188 ASN A C 1
ATOM 1486 O O . ASN A 1 188 ? -13.635 -2.479 15.481 1.00 84.38 188 ASN A O 1
ATOM 1490 N N . GLY A 1 189 ? -11.872 -3.861 15.370 1.00 87.81 189 GLY A N 1
ATOM 1491 C CA . GLY A 1 189 ? -11.777 -3.785 13.928 1.00 87.81 189 GLY A CA 1
ATOM 1492 C C . GLY A 1 189 ? -10.418 -4.199 13.399 1.00 87.81 189 GLY A C 1
ATOM 1493 O O . GLY A 1 189 ? -9.748 -5.053 13.961 1.00 87.81 189 GLY A O 1
ATOM 1494 N N . VAL A 1 190 ? -10.050 -3.622 12.263 1.00 92.00 190 VAL A N 1
ATOM 1495 C CA . VAL A 1 190 ? -8.758 -3.859 11.630 1.00 92.00 190 VAL A CA 1
ATOM 1496 C C . VAL A 1 190 ? -8.355 -2.648 10.798 1.00 92.00 190 VAL A C 1
ATOM 1498 O O . VAL A 1 190 ? -9.180 -2.090 10.069 1.00 92.00 190 VAL A O 1
ATOM 1501 N N . SER A 1 191 ? -7.090 -2.256 10.892 1.00 93.94 191 SER A N 1
ATOM 1502 C CA . SER A 1 191 ? -6.435 -1.269 10.040 1.00 93.94 191 SER A CA 1
ATOM 1503 C C . SER A 1 191 ? -5.172 -1.888 9.458 1.00 93.94 191 SER A C 1
ATOM 1505 O O . SER A 1 191 ? -4.265 -2.247 10.198 1.00 93.94 191 SER A O 1
ATOM 1507 N N . ILE A 1 192 ? -5.109 -2.052 8.138 1.00 96.19 192 ILE A N 1
ATOM 1508 C CA . ILE A 1 192 ? -3.975 -2.679 7.447 1.00 96.19 192 ILE A CA 1
ATOM 1509 C C . ILE A 1 192 ? -3.545 -1.805 6.275 1.00 96.19 192 ILE A C 1
ATOM 1511 O O . ILE A 1 192 ? -4.361 -1.449 5.419 1.00 96.19 192 ILE A O 1
ATOM 1515 N N . LEU A 1 193 ? -2.240 -1.550 6.166 1.00 97.50 193 LEU A N 1
ATOM 1516 C CA . LEU A 1 193 ? -1.618 -0.988 4.972 1.00 97.50 193 LEU A CA 1
ATOM 1517 C C . LEU A 1 193 ? -0.717 -2.028 4.298 1.00 97.50 193 LEU A C 1
ATOM 1519 O O . LEU A 1 193 ? 0.323 -2.415 4.830 1.00 97.50 193 LEU A O 1
ATOM 1523 N N . THR A 1 194 ? -1.091 -2.436 3.085 1.00 97.19 194 THR A N 1
ATOM 1524 C CA . THR A 1 194 ? -0.327 -3.390 2.264 1.00 97.19 194 THR A CA 1
ATOM 1525 C C . THR A 1 194 ? 0.072 -2.781 0.931 1.00 97.19 194 THR A C 1
AT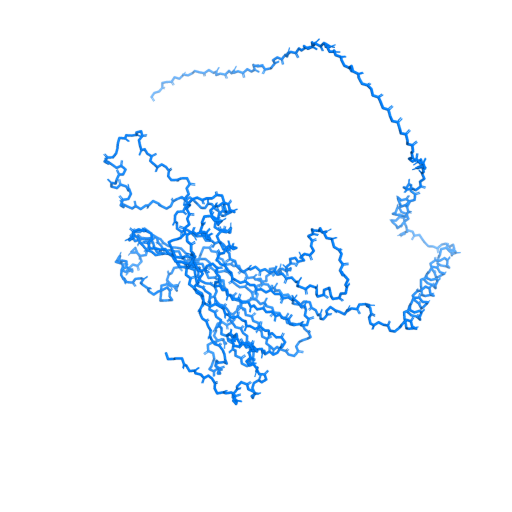OM 1527 O O . THR A 1 194 ? -0.671 -1.992 0.348 1.00 97.19 194 THR A O 1
ATOM 1530 N N . VAL A 1 195 ? 1.228 -3.180 0.410 1.00 97.25 195 VAL A N 1
ATOM 1531 C CA . VAL A 1 195 ? 1.645 -2.883 -0.959 1.00 97.25 195 VAL A CA 1
ATOM 1532 C C . VAL A 1 195 ? 1.936 -4.178 -1.706 1.00 97.25 195 VAL A C 1
ATOM 1534 O O . VAL A 1 195 ? 2.661 -5.044 -1.226 1.00 97.25 195 VAL A O 1
ATOM 1537 N N . LYS A 1 196 ? 1.343 -4.325 -2.888 1.00 95.88 196 LYS A N 1
ATOM 1538 C CA . LYS A 1 196 ? 1.492 -5.497 -3.753 1.00 95.88 196 LYS A CA 1
ATOM 1539 C C . LYS A 1 196 ? 2.074 -5.071 -5.082 1.00 95.88 196 LYS A C 1
ATOM 1541 O O . LYS A 1 196 ? 1.640 -4.067 -5.643 1.00 95.88 196 LYS A O 1
ATOM 1546 N N . VAL A 1 197 ? 2.997 -5.858 -5.613 1.00 95.44 197 VAL A N 1
ATOM 1547 C CA . VAL A 1 197 ? 3.572 -5.650 -6.941 1.00 95.44 197 VAL A CA 1
ATOM 1548 C C . VAL A 1 197 ? 3.398 -6.895 -7.786 1.00 95.44 197 VAL A C 1
ATOM 1550 O O . VAL A 1 197 ? 3.569 -8.019 -7.319 1.00 95.44 197 VAL A O 1
ATOM 1553 N N . ARG A 1 198 ? 3.049 -6.685 -9.048 1.00 93.69 198 ARG A N 1
ATOM 1554 C CA . ARG A 1 198 ? 3.072 -7.686 -10.107 1.00 93.69 198 ARG A CA 1
ATOM 1555 C C . ARG A 1 198 ? 3.966 -7.152 -11.210 1.00 93.69 198 ARG A C 1
ATOM 1557 O O . ARG A 1 198 ? 3.825 -6.000 -11.615 1.00 93.69 198 ARG A O 1
ATOM 1564 N N . VAL A 1 199 ? 4.847 -7.997 -11.721 1.00 92.25 199 VAL A N 1
ATOM 1565 C CA . VAL A 1 199 ? 5.693 -7.700 -12.879 1.00 92.25 199 VAL A CA 1
ATOM 1566 C C . VAL A 1 199 ? 5.396 -8.722 -13.962 1.00 92.25 199 VAL A C 1
ATOM 1568 O O . VAL A 1 199 ? 5.419 -9.925 -13.708 1.00 92.25 199 VAL A O 1
ATOM 1571 N N . MET A 1 200 ? 5.084 -8.225 -15.149 1.00 91.31 200 MET A N 1
ATOM 1572 C CA . MET A 1 200 ? 4.759 -8.984 -16.348 1.00 91.31 200 MET A CA 1
ATOM 1573 C C . MET A 1 200 ? 5.774 -8.619 -17.443 1.00 91.31 200 MET A C 1
ATOM 1575 O O . MET A 1 200 ? 6.494 -7.630 -17.295 1.00 91.31 200 MET A O 1
ATOM 1579 N N . PRO A 1 201 ? 5.874 -9.383 -18.543 1.00 88.88 201 PRO A N 1
ATOM 1580 C CA . PRO A 1 201 ? 6.795 -9.060 -19.629 1.00 88.88 201 PRO A CA 1
ATOM 1581 C C . PRO A 1 201 ? 6.547 -7.692 -20.269 1.00 88.88 201 PRO A C 1
ATOM 1583 O O . PRO A 1 201 ? 7.501 -7.064 -20.714 1.00 88.88 201 PRO A O 1
ATOM 1586 N N . SER A 1 202 ? 5.293 -7.225 -20.328 1.00 88.25 202 SER A N 1
ATOM 1587 C CA . SER A 1 202 ? 4.941 -5.964 -20.996 1.00 88.25 202 SER A CA 1
ATOM 1588 C C . SER A 1 202 ? 4.758 -4.775 -20.053 1.00 88.25 202 SER A C 1
ATOM 1590 O O . SER A 1 202 ? 4.741 -3.635 -20.516 1.00 88.25 202 SER A O 1
ATOM 1592 N N . CYS A 1 203 ? 4.618 -4.996 -18.744 1.00 90.12 203 CYS A N 1
ATOM 1593 C CA . CYS A 1 203 ? 4.349 -3.931 -17.780 1.00 90.12 203 CYS A CA 1
ATOM 1594 C C . CYS A 1 203 ? 4.668 -4.347 -16.337 1.00 90.12 203 CYS A C 1
ATOM 1596 O O . CYS A 1 203 ? 4.853 -5.525 -16.027 1.00 90.12 203 CYS A O 1
ATOM 1598 N N . TRP A 1 204 ? 4.657 -3.383 -15.420 1.00 92.94 204 TRP A N 1
ATOM 1599 C CA . TRP A 1 204 ? 4.470 -3.661 -13.996 1.00 92.94 204 TRP A CA 1
ATOM 1600 C C . TRP A 1 204 ? 3.223 -2.952 -13.469 1.00 92.94 204 TRP A C 1
ATOM 1602 O O . TRP A 1 204 ? 2.841 -1.878 -13.940 1.00 92.94 204 TRP A O 1
ATOM 1612 N N . PHE A 1 205 ? 2.599 -3.563 -12.464 1.00 94.31 205 PHE A N 1
ATOM 1613 C CA . PHE A 1 205 ? 1.426 -3.049 -11.770 1.00 94.31 205 PHE A CA 1
ATOM 1614 C C . PHE A 1 205 ? 1.636 -3.122 -10.260 1.00 94.31 205 PHE A C 1
ATOM 1616 O O . PHE A 1 205 ? 2.079 -4.140 -9.727 1.00 94.31 205 PHE A O 1
ATOM 1623 N N . LEU A 1 206 ? 1.285 -2.049 -9.564 1.00 95.88 206 LEU A N 1
ATOM 1624 C CA . LEU A 1 206 ? 1.400 -1.921 -8.121 1.00 95.88 206 LEU A CA 1
ATOM 1625 C C . LEU A 1 206 ? 0.060 -1.497 -7.527 1.00 95.88 206 LEU A C 1
ATOM 1627 O O . LEU A 1 206 ? -0.618 -0.620 -8.057 1.00 95.88 206 LEU A O 1
ATOM 1631 N N . LEU A 1 207 ? -0.294 -2.102 -6.398 1.00 95.75 207 LEU A N 1
ATOM 1632 C CA . LEU A 1 207 ? -1.456 -1.746 -5.595 1.00 95.75 207 LEU A CA 1
ATOM 1633 C C . LEU A 1 207 ? -1.009 -1.494 -4.156 1.00 95.75 207 LEU A C 1
ATOM 1635 O O . LEU A 1 207 ? -0.684 -2.436 -3.437 1.00 95.75 207 LEU A O 1
ATOM 1639 N N . LEU A 1 208 ? -1.030 -0.234 -3.737 1.00 97.25 208 LEU A N 1
ATOM 1640 C CA . LEU A 1 208 ? -0.993 0.153 -2.333 1.00 97.25 208 LEU A CA 1
ATOM 1641 C C . LEU A 1 208 ? -2.438 0.227 -1.839 1.00 97.25 208 LEU A C 1
ATOM 1643 O O . LEU A 1 208 ? -3.242 0.979 -2.388 1.00 97.25 208 LEU A O 1
ATOM 1647 N N . ARG A 1 209 ? -2.773 -0.559 -0.823 1.00 96.38 209 ARG A N 1
ATOM 1648 C CA . ARG A 1 209 ? -4.117 -0.649 -0.262 1.00 96.38 209 ARG A CA 1
ATOM 1649 C C . ARG A 1 209 ? -4.072 -0.419 1.235 1.00 96.38 209 ARG A C 1
ATOM 1651 O O . ARG A 1 209 ? -3.476 -1.205 1.968 1.00 96.38 209 ARG A O 1
ATOM 1658 N N . TYR A 1 210 ? -4.773 0.619 1.659 1.00 96.69 210 TYR A N 1
ATOM 1659 C CA . TYR A 1 210 ? -5.157 0.834 3.042 1.00 96.69 210 TYR A CA 1
ATOM 1660 C C . TYR A 1 210 ? -6.589 0.336 3.249 1.00 96.69 210 TYR A C 1
ATOM 1662 O O . TYR A 1 210 ? -7.515 0.811 2.581 1.00 96.69 210 TYR A O 1
ATOM 1670 N N . TRP A 1 211 ? -6.766 -0.617 4.156 1.00 95.69 211 TRP A N 1
ATOM 1671 C CA . TRP A 1 211 ? -8.056 -1.175 4.532 1.00 95.69 211 TRP A CA 1
ATOM 1672 C C . TRP A 1 211 ? -8.336 -0.898 6.002 1.00 95.69 211 TRP A C 1
ATOM 1674 O O . TRP A 1 211 ? -7.551 -1.281 6.860 1.00 95.69 211 TRP A O 1
ATOM 1684 N N . LEU A 1 212 ? -9.477 -0.272 6.267 1.00 94.12 212 LEU A N 1
ATOM 1685 C CA . LEU A 1 212 ? -9.980 -0.006 7.602 1.00 94.12 212 LEU A CA 1
ATOM 1686 C C . LEU A 1 212 ? -11.395 -0.553 7.729 1.00 94.12 212 LEU A C 1
ATOM 1688 O O . LEU A 1 212 ? -12.287 -0.200 6.953 1.00 94.12 212 LEU A O 1
ATOM 1692 N N . ARG A 1 213 ? -11.619 -1.328 8.780 1.00 92.19 213 ARG A N 1
ATOM 1693 C CA . ARG A 1 213 ? -12.943 -1.704 9.258 1.00 92.19 213 ARG A CA 1
ATOM 1694 C C . ARG A 1 213 ? -13.007 -1.383 10.737 1.00 92.19 213 ARG A C 1
ATOM 1696 O O . ARG A 1 213 ? -12.201 -1.891 11.499 1.00 92.19 213 ARG A O 1
ATOM 1703 N N . VAL A 1 214 ? -13.983 -0.577 11.130 1.00 89.94 214 VAL A N 1
ATOM 1704 C CA . VAL A 1 214 ? -14.345 -0.373 12.534 1.00 89.94 214 VAL A CA 1
ATOM 1705 C C . VAL A 1 214 ? -15.697 -1.035 12.735 1.00 89.94 214 VAL A C 1
ATOM 1707 O O . VAL A 1 214 ? -16.687 -0.636 12.109 1.00 89.94 214 VAL A O 1
ATOM 1710 N N . ASP A 1 215 ? -15.734 -2.075 13.558 1.00 87.94 215 ASP A N 1
ATOM 1711 C CA . ASP A 1 215 ? -16.865 -2.990 13.641 1.00 87.94 215 ASP A CA 1
ATOM 1712 C C . ASP A 1 215 ? -18.152 -2.267 14.060 1.00 87.94 215 ASP A C 1
ATOM 1714 O O . ASP A 1 215 ? -18.221 -1.572 15.075 1.00 87.94 215 ASP A O 1
ATOM 1718 N N . GLY A 1 216 ? -19.192 -2.406 13.231 1.00 83.00 216 GLY A N 1
ATOM 1719 C CA . GLY A 1 216 ? -20.483 -1.745 13.428 1.00 83.00 216 GLY A CA 1
ATOM 1720 C C . GLY A 1 216 ? -20.502 -0.233 13.160 1.00 83.00 216 GLY A C 1
ATOM 1721 O O . GLY A 1 216 ? -21.557 0.380 13.326 1.00 83.00 216 GLY A O 1
ATOM 1722 N N . VAL A 1 217 ? -19.390 0.375 12.728 1.00 86.94 217 VAL A N 1
ATOM 1723 C CA . VAL A 1 217 ? -19.284 1.827 12.487 1.00 86.94 217 VAL A CA 1
ATOM 1724 C C . VAL A 1 217 ? -19.127 2.130 11.009 1.00 86.94 217 VAL A C 1
ATOM 1726 O O . VAL A 1 217 ? -20.086 2.537 10.346 1.00 86.94 217 VAL A O 1
ATOM 1729 N N . LEU A 1 218 ? -17.929 1.904 10.470 1.00 90.88 218 LEU A N 1
ATOM 1730 C CA . LEU A 1 218 ? -17.580 2.253 9.102 1.00 90.88 218 LEU A CA 1
ATOM 1731 C C . LEU A 1 218 ? -16.526 1.325 8.513 1.00 90.88 218 LEU A C 1
ATOM 1733 O O . LEU A 1 218 ? -15.796 0.631 9.217 1.00 90.88 218 LEU A O 1
ATOM 1737 N N . MET A 1 219 ? -16.453 1.358 7.190 1.00 91.94 219 MET A N 1
ATOM 1738 C CA . MET A 1 219 ? -15.393 0.766 6.394 1.00 91.94 219 MET A CA 1
ATOM 1739 C C . MET A 1 219 ? -14.809 1.842 5.498 1.00 91.94 219 MET A C 1
ATOM 1741 O O . MET A 1 219 ? -15.553 2.589 4.855 1.00 91.94 219 MET A O 1
ATOM 1745 N N . ARG A 1 220 ? -13.484 1.884 5.414 1.00 93.25 220 ARG A N 1
ATOM 1746 C CA . ARG A 1 220 ? -12.748 2.796 4.547 1.00 93.25 220 ARG A CA 1
ATOM 1747 C C . ARG A 1 220 ? -11.693 2.012 3.781 1.00 93.25 220 ARG A C 1
ATOM 1749 O O . ARG A 1 220 ? -10.948 1.219 4.342 1.00 93.25 220 ARG A O 1
ATOM 1756 N N . LEU A 1 221 ? -11.635 2.251 2.481 1.00 94.88 221 LEU A N 1
ATOM 1757 C CA . LEU A 1 221 ? -10.678 1.644 1.571 1.00 94.88 221 LEU A CA 1
ATOM 1758 C C . LEU A 1 221 ? -10.002 2.761 0.780 1.00 94.88 221 LEU A C 1
ATOM 1760 O O . LEU A 1 221 ? -10.675 3.494 0.056 1.00 94.88 221 LEU A O 1
ATOM 1764 N N . ARG A 1 222 ? -8.682 2.898 0.904 1.00 95.44 222 ARG A N 1
ATOM 1765 C CA . ARG A 1 222 ? -7.891 3.811 0.068 1.00 95.44 222 ARG A CA 1
ATOM 1766 C C . ARG A 1 222 ? -6.934 2.978 -0.774 1.00 95.44 222 ARG A C 1
ATOM 1768 O O . ARG A 1 222 ? -5.978 2.408 -0.258 1.00 95.44 222 ARG A O 1
ATOM 1775 N N . ASP A 1 223 ? -7.221 2.903 -2.067 1.00 95.38 223 ASP A N 1
ATOM 1776 C CA . ASP A 1 223 ? -6.390 2.214 -3.049 1.00 95.38 223 ASP A CA 1
ATOM 1777 C C . ASP A 1 223 ? -5.586 3.252 -3.839 1.00 95.38 223 ASP A C 1
ATOM 1779 O O . ASP A 1 223 ? -6.161 4.173 -4.415 1.00 95.38 223 ASP A O 1
ATOM 1783 N N . THR A 1 224 ? -4.271 3.073 -3.921 1.00 95.38 224 THR A N 1
ATOM 1784 C CA . THR A 1 224 ? -3.408 3.745 -4.897 1.00 95.38 224 THR A CA 1
ATOM 1785 C C . THR A 1 224 ? -2.850 2.689 -5.839 1.00 95.38 224 THR A C 1
ATOM 1787 O O . THR A 1 224 ? -2.082 1.815 -5.435 1.00 95.38 224 THR A O 1
ATOM 1790 N N . ARG A 1 225 ? -3.247 2.756 -7.106 1.00 95.25 225 ARG A N 1
ATOM 1791 C CA . ARG A 1 225 ? -2.756 1.891 -8.178 1.00 95.25 225 ARG A CA 1
ATOM 1792 C C . ARG A 1 225 ? -1.685 2.629 -8.956 1.00 95.25 225 ARG A C 1
ATOM 1794 O O . ARG A 1 225 ? -1.864 3.800 -9.270 1.00 95.25 225 ARG A O 1
ATOM 1801 N N . MET A 1 226 ? -0.594 1.955 -9.288 1.00 94.50 226 MET A N 1
ATOM 1802 C CA . MET A 1 226 ? 0.398 2.468 -10.225 1.00 94.50 226 MET A CA 1
ATOM 1803 C C . MET A 1 226 ? 0.652 1.447 -11.321 1.00 94.50 226 MET A C 1
ATOM 1805 O O . MET A 1 226 ? 0.724 0.249 -11.058 1.00 94.50 226 MET A O 1
ATOM 1809 N N . HIS A 1 227 ? 0.802 1.924 -12.546 1.00 92.69 227 HIS A N 1
ATOM 1810 C CA . HIS A 1 227 ? 1.002 1.090 -13.718 1.00 92.69 227 HIS A CA 1
ATOM 1811 C C . HIS A 1 227 ? 2.010 1.738 -14.663 1.00 92.69 227 HIS A C 1
ATOM 1813 O O . HIS A 1 227 ? 1.955 2.945 -14.899 1.00 92.69 227 HIS A O 1
ATOM 1819 N N . CYS A 1 228 ? 2.910 0.936 -15.225 1.00 91.06 228 CYS A N 1
ATOM 1820 C CA . CYS A 1 228 ? 3.849 1.375 -16.251 1.00 91.06 228 CYS A CA 1
ATOM 1821 C C . CYS A 1 228 ? 3.973 0.304 -17.329 1.00 91.06 228 CYS A C 1
ATOM 1823 O O . CYS A 1 228 ? 4.363 -0.827 -17.037 1.00 91.06 228 CYS A O 1
ATOM 1825 N N . VAL A 1 229 ? 3.716 0.687 -18.578 1.00 89.12 229 VAL A N 1
ATOM 1826 C CA . VAL A 1 229 ? 3.918 -0.175 -19.748 1.00 89.12 229 VAL A CA 1
ATOM 1827 C C . VAL A 1 229 ? 5.360 -0.056 -20.233 1.00 89.12 229 VAL A C 1
ATOM 1829 O O . VAL A 1 229 ? 5.885 1.044 -20.416 1.00 89.12 229 VAL A O 1
ATOM 1832 N N . PHE A 1 230 ? 5.991 -1.193 -20.496 1.00 83.88 230 PHE A N 1
ATOM 1833 C CA . PHE A 1 230 ? 7.275 -1.302 -21.174 1.00 83.88 230 PHE A CA 1
ATOM 1834 C C . PHE A 1 230 ? 7.068 -1.121 -22.685 1.00 83.88 230 PHE A C 1
ATOM 1836 O O . PHE A 1 230 ? 7.015 -2.069 -23.461 1.00 83.88 230 PHE A O 1
ATOM 1843 N N . GLY A 1 231 ? 6.874 0.125 -23.116 1.00 68.69 231 GLY A N 1
ATOM 1844 C CA . GLY A 1 231 ? 6.710 0.466 -24.531 1.00 68.69 231 GLY A CA 1
ATOM 1845 C C . GLY A 1 231 ? 8.027 0.831 -25.225 1.00 68.69 231 GLY A C 1
ATOM 1846 O O . GLY A 1 231 ? 8.993 1.232 -24.585 1.00 68.69 231 GLY A O 1
ATOM 1847 N N . CYS A 1 232 ? 8.032 0.817 -26.563 1.00 52.38 232 CYS A N 1
ATOM 1848 C CA . CYS A 1 232 ? 9.125 1.365 -27.389 1.00 52.38 232 CYS A CA 1
ATOM 1849 C C . CYS A 1 232 ? 9.245 2.903 -27.332 1.00 52.38 232 CYS A C 1
ATOM 1851 O O . CYS A 1 232 ? 10.066 3.484 -28.045 1.00 52.38 232 CYS A O 1
ATOM 1853 N N . SER A 1 233 ? 8.406 3.581 -26.541 1.00 58.44 233 SER A N 1
ATOM 1854 C CA . SER A 1 233 ? 8.518 5.022 -26.328 1.00 58.44 233 SER A CA 1
ATOM 1855 C C . SER A 1 233 ? 9.859 5.340 -25.677 1.00 58.44 233 SER A C 1
ATOM 1857 O O . SER A 1 233 ? 10.320 4.641 -24.780 1.00 58.44 233 SER A O 1
ATOM 1859 N N . THR A 1 234 ? 10.475 6.442 -26.099 1.00 63.56 234 THR A N 1
ATOM 1860 C CA . THR A 1 234 ? 11.751 6.892 -25.526 1.00 63.56 234 THR A CA 1
ATOM 1861 C C . THR A 1 234 ? 11.658 7.260 -24.042 1.00 63.56 234 THR A C 1
ATOM 1863 O O . THR A 1 234 ? 12.703 7.359 -23.414 1.00 63.56 234 THR A O 1
ATOM 1866 N N . LYS A 1 235 ? 10.445 7.457 -23.495 1.00 74.50 235 LYS A N 1
ATOM 1867 C CA . LYS A 1 235 ? 10.176 7.853 -22.104 1.00 74.50 235 LYS A CA 1
ATOM 1868 C C . LYS A 1 235 ? 9.188 6.880 -21.442 1.00 74.50 235 LYS A C 1
ATOM 1870 O O . LYS A 1 235 ? 8.077 6.750 -21.966 1.00 74.50 235 LYS A O 1
ATOM 1875 N N . PRO A 1 236 ? 9.532 6.260 -20.298 1.00 83.62 236 PRO A N 1
ATOM 1876 C CA . PRO A 1 236 ? 8.562 5.534 -19.485 1.00 83.62 236 PRO A CA 1
ATOM 1877 C C . PRO A 1 236 ? 7.513 6.501 -18.926 1.00 83.62 236 PRO A C 1
ATOM 1879 O O . PRO A 1 236 ? 7.857 7.579 -18.435 1.00 83.62 236 PRO A O 1
ATOM 1882 N N . VAL A 1 237 ? 6.242 6.109 -18.974 1.00 88.44 237 VAL A N 1
ATOM 1883 C CA . VAL A 1 237 ? 5.141 6.850 -18.347 1.00 88.44 237 VAL A CA 1
ATOM 1884 C C . VAL A 1 237 ? 4.523 5.961 -17.282 1.00 88.44 237 VAL A C 1
ATOM 1886 O O . VAL A 1 237 ? 4.165 4.817 -17.559 1.00 88.44 237 VAL A O 1
ATOM 1889 N N . ILE A 1 238 ? 4.425 6.492 -16.067 1.00 91.75 238 ILE A N 1
ATOM 1890 C CA . ILE A 1 238 ? 3.779 5.826 -14.941 1.00 91.75 238 ILE A CA 1
ATOM 1891 C C . ILE A 1 238 ? 2.437 6.502 -14.710 1.00 91.75 238 ILE A C 1
ATOM 1893 O O . ILE A 1 238 ? 2.397 7.693 -14.407 1.00 91.75 238 ILE A O 1
ATOM 1897 N N . THR A 1 239 ? 1.354 5.745 -14.797 1.00 92.94 239 THR A N 1
ATOM 1898 C CA . THR A 1 239 ? 0.018 6.213 -14.419 1.00 92.94 239 THR A CA 1
ATOM 1899 C C . THR A 1 239 ? -0.244 5.825 -12.971 1.00 92.94 239 THR A C 1
ATOM 1901 O O . THR A 1 239 ? -0.012 4.680 -12.583 1.00 92.94 239 THR A O 1
A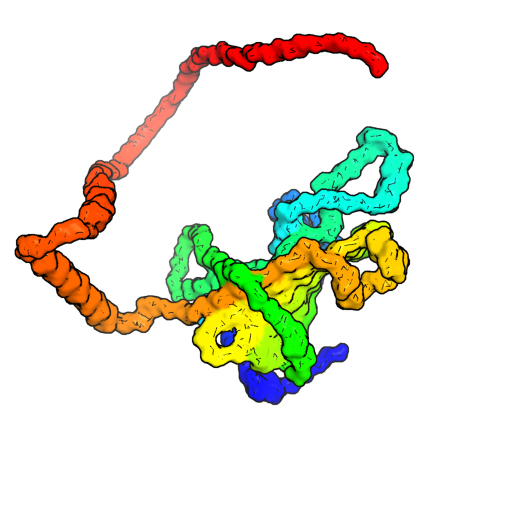TOM 1904 N N . ARG A 1 240 ? -0.718 6.774 -12.165 1.00 94.56 240 ARG A N 1
ATOM 1905 C CA . ARG A 1 240 ? -1.122 6.606 -10.771 1.00 94.56 240 ARG A CA 1
ATOM 1906 C C . ARG A 1 240 ? -2.593 6.955 -10.620 1.00 94.56 240 ARG A C 1
ATOM 1908 O O . ARG A 1 240 ? -2.988 8.073 -10.916 1.00 94.56 240 ARG A O 1
ATOM 1915 N N . GLU A 1 241 ? -3.373 6.033 -10.085 1.00 94.75 241 GLU A N 1
ATOM 1916 C CA . GLU A 1 241 ? -4.793 6.216 -9.809 1.00 94.75 241 GLU A CA 1
ATOM 1917 C C . GLU A 1 241 ? -5.061 6.032 -8.313 1.00 94.75 241 GLU A C 1
ATOM 1919 O O . GLU A 1 241 ? -4.827 4.957 -7.757 1.00 94.75 241 GLU A O 1
ATOM 1924 N N . SER A 1 242 ? -5.574 7.073 -7.666 1.00 94.44 242 SER A N 1
ATOM 1925 C CA . SER A 1 242 ? -5.946 7.084 -6.253 1.00 94.44 242 SER A CA 1
ATOM 1926 C C . SER A 1 242 ? -7.465 7.050 -6.124 1.00 94.44 242 SER A C 1
ATOM 1928 O O . SER A 1 242 ? -8.155 7.971 -6.556 1.00 94.44 242 SER A O 1
ATOM 1930 N N . CYS A 1 243 ? -8.001 5.995 -5.513 1.00 94.38 243 CYS A N 1
ATOM 1931 C CA . CYS A 1 243 ? -9.432 5.794 -5.310 1.00 94.38 243 CYS A CA 1
ATOM 1932 C C . CYS A 1 243 ? -9.726 5.577 -3.826 1.00 94.38 243 CYS A C 1
ATOM 1934 O O . CYS A 1 243 ? -9.253 4.613 -3.220 1.00 94.38 243 CYS A O 1
ATOM 1936 N N . TRP A 1 244 ? -10.522 6.466 -3.238 1.00 94.88 244 TRP A N 1
ATOM 1937 C CA . TRP A 1 244 ? -10.961 6.370 -1.850 1.00 94.88 244 TRP A CA 1
ATOM 1938 C C . TRP A 1 244 ? -12.435 6.011 -1.811 1.00 94.88 244 TRP A C 1
ATOM 1940 O O . TRP A 1 244 ? -13.260 6.632 -2.484 1.00 94.88 244 TRP A O 1
ATOM 1950 N N . ARG A 1 245 ? -12.768 5.006 -1.010 1.00 94.50 245 ARG A N 1
ATOM 1951 C CA . ARG A 1 245 ? -14.127 4.515 -0.820 1.00 94.50 245 ARG A CA 1
ATOM 1952 C C . ARG A 1 245 ? -14.429 4.435 0.662 1.00 94.50 245 ARG A C 1
ATOM 1954 O O . ARG A 1 245 ? -13.593 3.980 1.438 1.00 94.50 245 ARG A O 1
ATOM 1961 N N . GLU A 1 246 ? -15.620 4.857 1.051 1.00 93.06 246 GLU A N 1
ATOM 1962 C CA . GLU A 1 246 ? -16.026 4.871 2.454 1.00 93.06 246 GLU A CA 1
ATOM 1963 C C . GLU A 1 246 ? -17.528 4.654 2.578 1.00 93.06 246 GLU A C 1
ATOM 1965 O O . GLU A 1 246 ? -18.311 5.201 1.807 1.00 93.06 246 GLU A O 1
ATOM 1970 N N . ALA A 1 247 ? -17.944 3.849 3.549 1.00 91.88 247 ALA A N 1
ATOM 1971 C CA . ALA A 1 247 ? -19.346 3.724 3.917 1.00 91.88 247 ALA A CA 1
ATOM 1972 C C . ALA A 1 247 ? -19.486 3.365 5.390 1.00 91.88 247 ALA A C 1
ATOM 1974 O O . ALA A 1 247 ? -18.644 2.674 5.959 1.00 91.88 247 ALA A O 1
ATOM 1975 N N . THR A 1 248 ? -20.603 3.765 5.988 1.00 90.81 248 THR A N 1
ATOM 1976 C CA . THR A 1 248 ? -21.002 3.270 7.305 1.00 90.81 248 THR A CA 1
ATOM 1977 C C . THR A 1 248 ? -21.716 1.926 7.185 1.00 90.81 248 THR A C 1
ATOM 1979 O O . THR A 1 248 ? -22.378 1.644 6.179 1.00 90.81 248 THR A O 1
ATOM 1982 N N . PHE A 1 249 ? -21.649 1.106 8.236 1.00 87.88 249 PHE A N 1
ATOM 1983 C CA . PHE A 1 249 ? -22.415 -0.146 8.305 1.00 87.88 249 PHE A CA 1
ATOM 1984 C C . PHE A 1 249 ? -23.921 0.105 8.141 1.00 87.88 249 PHE A C 1
ATOM 1986 O O . PHE A 1 249 ? -24.608 -0.645 7.451 1.00 87.88 249 PHE A O 1
ATOM 1993 N N . GLN A 1 250 ? -24.433 1.202 8.705 1.00 87.88 250 GLN A N 1
ATOM 1994 C CA . GLN A 1 250 ? -25.836 1.599 8.574 1.00 87.88 250 GLN A CA 1
ATOM 1995 C C . GLN A 1 250 ? -26.229 1.892 7.116 1.00 87.88 250 GLN A C 1
ATOM 1997 O O . GLN A 1 250 ? -27.289 1.454 6.657 1.00 87.88 250 GLN A O 1
ATOM 2002 N N . ALA A 1 251 ? -25.374 2.594 6.365 1.00 88.12 251 ALA A N 1
ATOM 2003 C CA . ALA A 1 251 ? -25.620 2.896 4.957 1.00 88.12 251 ALA A CA 1
ATOM 2004 C C . ALA A 1 251 ? -25.571 1.636 4.077 1.00 88.12 251 ALA A C 1
ATOM 2006 O O . ALA A 1 251 ? -26.355 1.512 3.136 1.00 88.12 251 ALA A O 1
ATOM 2007 N N . LEU A 1 252 ? -24.680 0.687 4.386 1.00 87.50 252 LEU A N 1
ATOM 2008 C CA . LEU A 1 252 ? -24.603 -0.602 3.691 1.00 87.50 252 LEU A CA 1
ATOM 2009 C C . LEU A 1 252 ? -25.807 -1.498 4.011 1.00 87.50 252 LEU A C 1
ATOM 2011 O O . LEU A 1 252 ? -26.409 -2.060 3.096 1.00 87.50 252 LEU A O 1
ATOM 2015 N N . SER A 1 253 ? -26.206 -1.570 5.280 1.00 87.25 253 SER A N 1
ATOM 2016 C CA . SER A 1 253 ? -27.389 -2.317 5.727 1.00 87.25 253 SER A CA 1
ATOM 2017 C C . SER A 1 253 ? -28.670 -1.804 5.062 1.00 87.25 253 SER A C 1
ATOM 2019 O O . SER A 1 253 ? -29.476 -2.587 4.565 1.00 87.25 253 SER A O 1
ATOM 2021 N N . SER A 1 254 ? -28.801 -0.482 4.907 1.00 88.50 254 SER A N 1
ATOM 2022 C CA . SER A 1 254 ? -29.926 0.139 4.187 1.00 88.50 254 SER A CA 1
ATOM 2023 C C . SER A 1 254 ? -30.001 -0.261 2.704 1.00 88.50 254 SER A C 1
ATOM 2025 O O . SER A 1 254 ? -31.061 -0.164 2.094 1.00 88.50 254 SER A O 1
ATOM 2027 N N . LYS A 1 255 ? -28.891 -0.731 2.117 1.00 85.94 255 LYS A N 1
ATOM 2028 C CA . LYS A 1 255 ? -28.821 -1.270 0.747 1.00 85.94 255 LYS A CA 1
ATOM 2029 C C . LYS A 1 255 ? -29.009 -2.795 0.687 1.00 85.94 255 LYS A C 1
ATOM 2031 O O . LYS A 1 255 ? -28.889 -3.370 -0.390 1.00 85.94 255 LYS A O 1
ATOM 2036 N N . GLY A 1 256 ? -29.289 -3.447 1.818 1.00 83.56 256 GLY A N 1
ATOM 2037 C CA . GLY A 1 256 ? -29.499 -4.893 1.916 1.00 83.56 256 GLY A CA 1
ATOM 2038 C C . GLY A 1 256 ? -28.223 -5.718 2.096 1.00 83.56 256 GLY A C 1
ATOM 2039 O O . GLY A 1 256 ? -28.262 -6.936 1.929 1.00 83.56 256 GLY A O 1
ATOM 2040 N N . TYR A 1 257 ? -27.087 -5.092 2.420 1.00 85.38 257 TYR A N 1
ATOM 2041 C CA . TYR A 1 257 ? -25.860 -5.826 2.735 1.00 85.38 257 TYR A CA 1
ATOM 2042 C C . TYR A 1 257 ? -25.845 -6.313 4.196 1.00 85.38 257 TYR A C 1
ATOM 2044 O O . TYR A 1 257 ? -26.514 -5.714 5.041 1.00 85.38 257 TYR A O 1
ATOM 2052 N N . PRO A 1 258 ? -25.090 -7.385 4.523 1.00 82.25 258 PRO A N 1
ATOM 2053 C CA . PRO A 1 258 ? -25.024 -7.915 5.886 1.00 82.25 258 PRO A CA 1
ATOM 2054 C C . PRO A 1 258 ? -24.643 -6.842 6.912 1.00 82.25 258 PRO A C 1
ATOM 2056 O O . PRO A 1 258 ? -23.743 -6.045 6.677 1.00 82.25 258 PRO A O 1
ATOM 2059 N N . ALA A 1 259 ? -25.296 -6.814 8.069 1.00 76.94 259 ALA A N 1
ATOM 2060 C CA . ALA A 1 259 ? -24.876 -5.932 9.162 1.00 76.94 259 ALA A CA 1
ATOM 2061 C C . ALA A 1 259 ? -23.693 -6.511 9.962 1.00 76.94 259 ALA A C 1
ATOM 2063 O O . ALA A 1 259 ? -23.063 -5.792 10.730 1.00 76.94 259 ALA A O 1
ATOM 2064 N N . ASP A 1 260 ? -23.412 -7.804 9.786 1.00 80.75 260 ASP A N 1
ATOM 2065 C CA . ASP A 1 260 ? -22.365 -8.526 10.502 1.00 80.75 260 ASP A CA 1
ATOM 2066 C C . ASP A 1 260 ? -20.969 -8.187 9.959 1.00 80.75 260 ASP A C 1
ATOM 2068 O O . ASP A 1 260 ? -20.709 -8.318 8.759 1.00 80.75 260 ASP A O 1
ATOM 2072 N N . SER A 1 261 ? -20.062 -7.783 10.850 1.00 79.25 261 SER A N 1
ATOM 2073 C CA . SER A 1 261 ? -18.668 -7.456 10.534 1.00 79.25 261 SER A CA 1
ATOM 2074 C C . SER A 1 261 ? -17.910 -8.636 9.924 1.00 79.25 261 SER A C 1
ATOM 2076 O O . SER A 1 261 ? -17.067 -8.428 9.048 1.00 79.25 261 SER A O 1
ATOM 2078 N N . ALA A 1 262 ? -18.248 -9.874 10.309 1.00 79.12 262 ALA A N 1
ATOM 2079 C CA . ALA A 1 262 ? -17.585 -11.080 9.807 1.00 79.12 262 ALA A CA 1
ATOM 2080 C C . ALA A 1 262 ? -17.779 -11.293 8.293 1.00 79.12 262 ALA A C 1
ATOM 2082 O O . ALA A 1 262 ? -16.953 -11.931 7.638 1.00 79.12 262 ALA A O 1
ATOM 2083 N N . ALA A 1 263 ? -18.832 -10.714 7.706 1.00 78.75 263 ALA A N 1
ATOM 2084 C CA . ALA A 1 263 ? -19.079 -10.775 6.267 1.00 78.75 263 ALA A CA 1
ATOM 2085 C C . ALA A 1 263 ? -18.093 -9.924 5.439 1.00 78.75 263 ALA A C 1
ATOM 2087 O O . ALA A 1 263 ? -18.057 -10.047 4.214 1.00 78.75 263 ALA A O 1
ATOM 2088 N N . TYR A 1 264 ? -17.295 -9.070 6.090 1.00 81.44 264 TYR A N 1
ATOM 2089 C CA . TYR A 1 264 ? -16.440 -8.063 5.454 1.00 81.44 264 TYR A CA 1
ATOM 2090 C C . TYR A 1 264 ? -14.950 -8.271 5.735 1.00 81.44 264 TYR A C 1
ATOM 2092 O O . TYR A 1 264 ? -14.189 -7.312 5.848 1.00 81.44 264 TYR A O 1
ATOM 2100 N N . ASN A 1 265 ? -14.526 -9.528 5.864 1.00 79.75 265 ASN A N 1
ATOM 2101 C CA . ASN A 1 265 ? -13.116 -9.866 6.063 1.00 79.75 265 ASN A CA 1
ATOM 2102 C C . ASN A 1 265 ? -12.269 -9.712 4.791 1.00 79.75 265 ASN A C 1
ATOM 2104 O O . ASN A 1 265 ? -11.073 -9.480 4.907 1.00 79.75 265 ASN A O 1
ATOM 2108 N N . ASP A 1 266 ? -12.858 -9.826 3.592 1.00 83.00 266 ASP A N 1
ATOM 2109 C CA . ASP A 1 266 ? -12.130 -9.632 2.330 1.00 83.00 266 ASP A CA 1
ATOM 2110 C C . ASP A 1 266 ? -12.311 -8.198 1.789 1.00 83.00 266 ASP A C 1
ATOM 2112 O O . ASP A 1 266 ? -13.400 -7.857 1.300 1.00 83.00 266 ASP A O 1
ATOM 2116 N N . PRO A 1 267 ? -11.247 -7.366 1.788 1.00 83.56 267 PRO A N 1
ATOM 2117 C CA . PRO A 1 267 ? -11.288 -6.012 1.237 1.00 83.56 267 PRO A CA 1
ATOM 2118 C C . PRO A 1 267 ? -11.615 -5.994 -0.262 1.00 83.56 267 PRO A C 1
ATOM 2120 O O . PRO A 1 267 ? -12.181 -5.028 -0.776 1.00 83.56 267 PRO A O 1
ATOM 2123 N N . SER A 1 268 ? -11.261 -7.054 -0.995 1.00 84.06 268 SER A N 1
ATOM 2124 C CA . SER A 1 268 ? -11.461 -7.119 -2.444 1.00 84.06 268 SER A CA 1
ATOM 2125 C C . SER A 1 268 ? -12.934 -7.302 -2.795 1.00 84.06 268 SER A C 1
ATOM 2127 O O . SER A 1 268 ? -13.444 -6.560 -3.638 1.00 84.06 268 SER A O 1
ATOM 2129 N N . ALA A 1 269 ? -13.639 -8.205 -2.109 1.00 82.75 269 ALA A N 1
ATOM 2130 C CA . ALA A 1 269 ? -15.069 -8.437 -2.307 1.00 82.75 269 ALA A CA 1
ATOM 2131 C C . ALA A 1 269 ? -15.932 -7.202 -1.994 1.00 82.75 269 ALA A C 1
ATOM 2133 O O . ALA A 1 269 ? -16.886 -6.903 -2.718 1.00 82.75 269 ALA A O 1
ATOM 2134 N N . ILE A 1 270 ? -15.600 -6.466 -0.927 1.00 84.62 270 ILE A N 1
ATOM 2135 C CA . ILE A 1 270 ? -16.376 -5.295 -0.496 1.00 84.62 270 ILE A CA 1
ATOM 2136 C C . ILE A 1 270 ? -16.054 -4.034 -1.299 1.00 84.62 270 ILE A C 1
ATOM 2138 O O . ILE A 1 270 ? -16.924 -3.175 -1.447 1.00 84.62 270 ILE A O 1
ATOM 2142 N N . SER A 1 271 ? -14.849 -3.943 -1.878 1.00 84.12 271 SER A N 1
ATOM 2143 C CA . SER A 1 271 ? -14.390 -2.763 -2.618 1.00 84.12 271 SER A CA 1
ATOM 2144 C C . SER A 1 271 ? -15.428 -2.256 -3.619 1.00 84.12 271 SER A C 1
ATOM 2146 O O . SER A 1 271 ? -15.743 -1.070 -3.610 1.00 84.12 271 SER A O 1
ATOM 2148 N N . GLN A 1 272 ? -16.029 -3.143 -4.420 1.00 83.31 272 GLN A N 1
ATOM 2149 C CA . GLN A 1 272 ? -17.006 -2.815 -5.469 1.00 83.31 272 GLN A CA 1
ATOM 2150 C C . GLN A 1 272 ? -18.333 -2.248 -4.944 1.00 83.31 272 GLN A C 1
ATOM 2152 O O . GLN A 1 272 ? -19.063 -1.612 -5.697 1.00 83.31 272 GLN A O 1
ATOM 2157 N N . ARG A 1 273 ? -18.655 -2.474 -3.669 1.00 85.31 273 ARG A N 1
ATOM 2158 C CA . ARG A 1 273 ? -19.932 -2.074 -3.057 1.00 85.31 273 ARG A CA 1
ATOM 2159 C C . ARG A 1 273 ? -19.826 -0.750 -2.300 1.00 85.31 273 ARG A C 1
ATOM 2161 O O . ARG A 1 273 ? -20.848 -0.103 -2.061 1.00 85.31 273 ARG A O 1
ATOM 2168 N N . LEU A 1 274 ? -18.611 -0.359 -1.910 1.00 88.56 274 LEU A N 1
ATOM 2169 C CA . LEU A 1 274 ? -18.354 0.911 -1.241 1.00 88.56 274 LEU A CA 1
ATOM 2170 C C . LEU A 1 274 ? -18.437 2.065 -2.256 1.00 88.56 274 LEU A C 1
ATOM 2172 O O . LEU A 1 274 ? -17.862 1.960 -3.344 1.00 88.56 274 LEU A O 1
ATOM 2176 N N . PRO A 1 275 ? -19.135 3.166 -1.928 1.00 91.69 275 PRO A N 1
ATOM 2177 C CA . PRO A 1 275 ? -19.199 4.331 -2.794 1.00 91.69 275 PRO A CA 1
ATOM 2178 C C . PRO A 1 275 ? -17.838 5.032 -2.839 1.00 91.69 275 PRO A C 1
ATOM 2180 O O . PRO A 1 275 ? -17.096 5.053 -1.856 1.00 91.69 275 PRO A O 1
ATOM 2183 N N . ILE A 1 276 ? -17.519 5.602 -3.997 1.00 93.25 276 ILE A N 1
ATOM 2184 C CA . ILE A 1 276 ? -16.284 6.353 -4.218 1.00 93.25 276 ILE A CA 1
ATOM 2185 C C . ILE A 1 276 ? -16.476 7.768 -3.670 1.00 93.25 276 ILE A C 1
ATOM 2187 O O . ILE A 1 276 ? -17.414 8.458 -4.058 1.00 93.25 276 ILE A O 1
ATOM 2191 N N . VAL A 1 277 ? -15.587 8.177 -2.769 1.00 91.88 277 VAL A N 1
ATOM 2192 C CA . VAL A 1 277 ? -15.541 9.527 -2.186 1.00 91.88 277 VAL A CA 1
ATOM 2193 C C . VAL A 1 277 ? -14.565 10.407 -2.958 1.00 91.88 277 VAL A C 1
ATOM 2195 O O . VAL A 1 277 ? -14.838 11.579 -3.193 1.00 91.88 277 VAL A O 1
ATOM 2198 N N . LEU A 1 278 ? -13.435 9.832 -3.373 1.00 91.38 278 LEU A N 1
ATOM 2199 C CA . LEU A 1 278 ? -12.410 10.523 -4.142 1.00 91.38 278 LEU A CA 1
ATOM 2200 C C . LEU A 1 278 ? -11.865 9.594 -5.221 1.00 91.38 278 LEU A C 1
ATOM 2202 O O . LEU A 1 278 ? -11.592 8.418 -4.975 1.00 91.38 278 LEU A O 1
ATOM 2206 N N . HIS A 1 279 ? -11.693 10.143 -6.415 1.00 93.06 279 HIS A N 1
ATOM 2207 C CA . HIS A 1 279 ? -11.000 9.502 -7.520 1.00 93.06 279 HIS A CA 1
ATOM 2208 C C . HIS A 1 279 ? -10.106 10.543 -8.175 1.00 93.06 279 HIS A C 1
ATOM 2210 O O . HIS A 1 279 ? -10.587 11.601 -8.571 1.00 93.06 279 HIS A O 1
ATOM 2216 N N . ASN A 1 280 ? -8.808 10.269 -8.221 1.00 93.12 280 ASN A N 1
ATOM 2217 C CA . ASN A 1 280 ? -7.837 11.128 -8.879 1.00 93.12 280 ASN A CA 1
ATOM 2218 C C . ASN A 1 280 ? -6.886 10.275 -9.710 1.00 93.12 280 ASN A C 1
ATOM 2220 O O . ASN A 1 280 ? -6.454 9.214 -9.253 1.00 93.12 280 ASN A O 1
ATOM 2224 N N . THR A 1 281 ? -6.529 10.760 -10.895 1.00 93.50 281 THR A N 1
ATOM 2225 C CA . THR A 1 281 ? -5.582 10.084 -11.774 1.00 93.50 281 THR A CA 1
ATOM 2226 C C . THR A 1 281 ? -4.490 11.038 -12.215 1.00 93.50 281 THR A C 1
ATOM 2228 O O . THR A 1 281 ? -4.725 12.199 -12.540 1.00 93.50 281 THR A O 1
ATOM 2231 N N . GLN A 1 282 ? -3.261 10.547 -12.170 1.00 93.69 282 GLN A N 1
ATOM 2232 C CA . GLN A 1 282 ? -2.058 11.325 -12.395 1.00 93.69 282 GLN A CA 1
ATOM 2233 C C . GLN A 1 282 ? -1.082 10.518 -13.232 1.00 93.69 282 GLN A C 1
ATOM 2235 O O . GLN A 1 282 ? -1.064 9.291 -13.189 1.00 93.69 282 GLN A O 1
ATOM 2240 N N . LYS A 1 283 ? -0.223 11.207 -13.965 1.00 92.25 283 LYS A N 1
ATOM 2241 C CA . LYS A 1 283 ? 0.848 10.611 -14.749 1.00 92.25 283 LYS A CA 1
ATOM 2242 C C . LYS A 1 283 ? 2.185 11.198 -14.335 1.00 92.25 283 LYS A C 1
ATOM 2244 O O . LYS A 1 283 ? 2.306 12.382 -14.033 1.00 92.25 283 LYS A O 1
ATOM 2249 N N . LEU A 1 284 ? 3.204 10.360 -14.354 1.00 89.75 284 LEU A N 1
ATOM 2250 C CA . LEU A 1 284 ? 4.590 10.750 -14.189 1.00 89.75 284 LEU A CA 1
ATOM 2251 C C . LEU A 1 284 ? 5.339 10.361 -15.454 1.00 89.75 284 LEU A C 1
ATOM 2253 O O . LEU A 1 284 ? 5.467 9.181 -15.783 1.00 89.75 284 LEU A O 1
ATOM 2257 N N . ILE A 1 285 ? 5.862 11.366 -16.148 1.00 87.94 285 ILE A N 1
ATOM 2258 C CA . ILE A 1 285 ? 6.762 11.158 -17.278 1.00 87.94 285 ILE A CA 1
ATOM 2259 C C . ILE A 1 285 ? 8.170 11.021 -16.710 1.00 87.94 285 ILE A C 1
ATOM 2261 O O . ILE A 1 285 ? 8.748 11.983 -16.200 1.00 87.94 285 ILE A O 1
ATOM 2265 N N . VAL A 1 286 ? 8.730 9.818 -16.793 1.00 84.06 286 VAL A N 1
ATOM 2266 C CA . VAL A 1 286 ? 10.080 9.555 -16.304 1.00 84.06 286 VAL A CA 1
ATOM 2267 C C . VAL A 1 286 ? 11.077 10.298 -17.205 1.00 84.06 286 VAL A C 1
ATOM 2269 O O . VAL A 1 286 ? 11.028 10.150 -18.432 1.00 84.06 286 VAL A O 1
ATOM 2272 N N . PRO A 1 287 ? 11.968 11.137 -16.642 1.00 78.50 287 PRO A N 1
ATOM 2273 C CA . PRO A 1 287 ? 12.911 11.897 -17.446 1.00 78.50 287 PRO A CA 1
ATOM 2274 C C . PRO A 1 287 ? 13.876 10.952 -18.162 1.00 78.50 287 PRO A C 1
ATOM 2276 O O . PRO A 1 287 ? 14.306 9.941 -17.609 1.00 78.50 287 PRO A O 1
ATOM 2279 N N . ASN A 1 288 ? 14.248 11.294 -19.396 1.00 66.44 288 ASN A N 1
ATOM 2280 C CA . ASN A 1 288 ? 15.274 10.537 -20.106 1.00 66.44 288 ASN A CA 1
ATOM 2281 C C . ASN A 1 288 ? 16.607 10.640 -19.383 1.00 66.44 288 ASN A C 1
ATOM 2283 O O . ASN A 1 288 ? 16.851 11.621 -18.676 1.00 66.44 288 ASN A O 1
ATOM 2287 N N . LYS A 1 289 ? 17.448 9.627 -19.637 1.00 57.62 289 LYS A N 1
ATOM 2288 C CA . LYS A 1 289 ? 18.860 9.531 -19.267 1.00 57.62 289 LYS A CA 1
ATOM 2289 C C . LYS A 1 289 ? 19.410 10.893 -18.884 1.00 57.62 289 LYS A C 1
ATOM 2291 O O . LYS A 1 289 ? 19.464 11.783 -19.737 1.00 57.62 289 LYS A O 1
ATOM 2296 N N . ILE A 1 290 ? 19.819 11.053 -17.627 1.00 50.78 290 ILE A N 1
ATOM 2297 C CA . ILE A 1 290 ? 20.567 12.240 -17.219 1.00 50.78 290 ILE A CA 1
ATOM 2298 C C . ILE A 1 290 ? 21.867 12.190 -18.025 1.00 50.78 290 ILE A C 1
ATOM 2300 O O . ILE A 1 290 ? 22.838 11.532 -17.648 1.00 50.78 290 ILE A O 1
ATOM 2304 N N . ILE A 1 291 ? 21.869 12.815 -19.206 1.00 38.28 291 ILE A N 1
ATOM 2305 C CA . ILE A 1 291 ? 23.070 12.984 -20.003 1.00 38.28 291 ILE A CA 1
ATOM 2306 C C . ILE A 1 291 ? 23.940 13.879 -19.143 1.00 38.28 291 ILE A C 1
ATOM 2308 O O . ILE A 1 291 ? 23.726 15.087 -19.047 1.00 38.28 291 ILE A O 1
ATOM 2312 N N . LYS A 1 292 ? 24.928 13.263 -18.495 1.00 38.03 292 LYS A N 1
ATOM 2313 C CA . LYS A 1 292 ? 26.074 13.966 -17.951 1.00 38.03 292 LYS A CA 1
ATOM 2314 C C . LYS A 1 292 ? 26.592 14.884 -19.061 1.00 38.03 292 LYS A C 1
ATOM 2316 O O . LYS A 1 292 ? 27.260 14.433 -19.990 1.00 38.03 292 LYS A O 1
ATOM 2321 N N . LEU A 1 293 ? 26.344 16.189 -18.951 1.00 38.81 293 LEU A N 1
ATOM 2322 C CA . LEU A 1 293 ? 26.999 17.207 -19.782 1.00 38.81 293 LEU A CA 1
ATOM 2323 C C . LEU A 1 293 ? 28.537 17.186 -19.615 1.00 38.81 293 LEU A C 1
ATOM 2325 O O . LEU A 1 293 ? 29.243 17.911 -20.315 1.00 38.81 293 LEU A O 1
ATOM 2329 N N . SER A 1 294 ? 29.077 16.333 -18.734 1.00 39.34 294 SER A N 1
ATOM 2330 C CA . SER A 1 294 ? 30.509 16.071 -18.587 1.00 39.34 294 SER A CA 1
ATOM 2331 C C . SER A 1 294 ? 31.101 15.103 -19.622 1.00 39.34 294 SER A C 1
ATOM 2333 O O . SER A 1 294 ? 32.323 15.014 -19.705 1.00 39.34 294 SER A O 1
ATOM 2335 N N . CYS A 1 295 ? 30.299 14.445 -20.469 1.00 31.94 295 CYS A N 1
ATOM 2336 C CA . CYS A 1 295 ? 30.798 13.562 -21.533 1.00 31.94 295 CYS A CA 1
ATOM 2337 C C . CYS A 1 295 ? 30.564 14.140 -22.936 1.00 31.94 295 CYS A C 1
ATOM 2339 O O . CYS A 1 295 ? 30.049 13.475 -23.826 1.00 31.94 295 CYS A O 1
ATOM 2341 N N . VAL A 1 296 ? 30.978 15.387 -23.156 1.00 34.44 296 VAL A N 1
ATOM 2342 C CA . VAL A 1 296 ? 31.339 15.851 -24.500 1.00 34.44 296 VAL A CA 1
ATOM 2343 C C . VAL A 1 296 ? 32.856 16.013 -24.477 1.00 34.44 296 VAL A C 1
ATOM 2345 O O . VAL A 1 296 ? 33.339 16.790 -23.648 1.00 34.44 296 VAL A O 1
ATOM 2348 N N . PRO A 1 297 ? 33.639 15.309 -25.319 1.00 39.44 297 PRO A N 1
ATOM 2349 C CA . PRO A 1 297 ? 35.079 15.524 -25.356 1.00 39.44 297 PRO A CA 1
ATOM 2350 C C . PRO A 1 297 ? 35.336 17.020 -25.565 1.00 39.44 297 PRO A C 1
ATOM 2352 O O . PRO A 1 297 ? 34.725 17.644 -26.432 1.00 39.44 297 PRO A O 1
ATOM 2355 N N . TYR A 1 298 ? 36.223 17.604 -24.755 1.00 43.69 298 TYR A N 1
ATOM 2356 C CA . TYR A 1 298 ? 36.493 19.049 -24.644 1.00 43.69 298 TYR A CA 1
ATOM 2357 C C . TYR A 1 298 ? 36.626 19.788 -26.000 1.00 43.69 298 TYR A C 1
ATOM 2359 O O . TYR A 1 298 ? 36.344 20.982 -26.111 1.00 43.69 298 TYR A O 1
ATOM 2367 N N . LYS A 1 299 ? 36.986 19.073 -27.075 1.00 42.81 299 LYS A N 1
ATOM 2368 C CA . LYS A 1 299 ? 37.047 19.593 -28.450 1.00 42.81 299 LYS A CA 1
ATOM 2369 C C . LYS A 1 299 ? 35.673 19.893 -29.085 1.00 42.81 299 LYS A C 1
ATOM 2371 O O . LYS A 1 299 ? 35.570 20.880 -29.809 1.00 42.81 299 LYS A O 1
ATOM 2376 N N . GLN A 1 300 ? 34.614 19.133 -28.792 1.00 41.94 300 GLN A N 1
ATOM 2377 C CA . GLN A 1 300 ? 33.260 19.369 -29.329 1.00 41.94 300 GLN A CA 1
ATOM 2378 C C . GLN A 1 300 ? 32.502 20.479 -28.581 1.00 41.94 300 GLN A C 1
ATOM 2380 O O . GLN A 1 300 ? 31.752 21.219 -29.212 1.00 41.94 300 GLN A O 1
ATOM 2385 N N . GLN A 1 301 ? 32.779 20.703 -27.288 1.00 41.47 301 GLN A N 1
ATOM 2386 C CA . GLN A 1 301 ? 32.221 21.846 -26.538 1.00 41.47 301 GLN A CA 1
ATOM 2387 C C . GLN A 1 301 ? 32.713 23.202 -27.069 1.00 41.47 301 GLN A C 1
ATOM 2389 O O . GLN A 1 301 ? 32.018 24.214 -26.969 1.00 41.47 301 GLN A O 1
ATOM 2394 N N . ARG A 1 302 ? 33.920 23.243 -27.650 1.00 45.00 302 ARG A N 1
ATOM 2395 C CA . ARG A 1 302 ? 34.487 24.464 -28.240 1.00 45.00 302 ARG A CA 1
ATOM 2396 C C . ARG A 1 302 ? 33.846 24.805 -29.584 1.00 45.00 302 ARG A C 1
ATOM 2398 O O . ARG A 1 302 ? 33.673 25.985 -29.877 1.00 45.00 302 ARG A O 1
ATOM 2405 N N . LEU A 1 303 ? 33.480 23.789 -30.370 1.00 46.31 303 LEU A N 1
ATOM 2406 C CA . LEU A 1 303 ? 32.766 23.952 -31.637 1.00 46.31 303 LEU A CA 1
ATOM 2407 C C . LEU A 1 303 ? 31.323 24.390 -31.401 1.00 46.31 303 LEU A C 1
ATOM 2409 O O . LEU A 1 303 ? 30.907 25.367 -32.010 1.00 46.31 303 LEU A O 1
ATOM 2413 N N . THR A 1 304 ? 30.603 23.768 -30.465 1.00 49.62 304 THR A N 1
ATOM 2414 C CA . THR A 1 304 ? 29.213 24.145 -30.165 1.00 49.62 304 THR A CA 1
ATOM 2415 C C . THR A 1 304 ? 29.111 25.521 -29.513 1.00 49.62 304 THR A C 1
ATOM 2417 O O . THR A 1 304 ? 28.271 26.307 -29.930 1.00 49.62 304 THR A O 1
ATOM 2420 N N . LYS A 1 305 ? 30.013 25.897 -28.589 1.00 52.91 305 LYS A N 1
ATOM 2421 C CA . LYS A 1 305 ? 30.052 27.269 -28.039 1.00 52.91 305 LYS A CA 1
ATOM 2422 C C . LYS A 1 305 ? 30.461 28.323 -29.072 1.00 52.91 305 LYS A C 1
ATOM 2424 O O . LYS A 1 305 ? 29.946 29.436 -29.023 1.00 52.91 305 LYS A O 1
ATOM 2429 N N . ARG A 1 306 ? 31.366 28.003 -30.008 1.00 54.47 306 ARG A N 1
ATOM 2430 C CA . ARG A 1 306 ? 31.725 28.920 -31.106 1.00 54.47 306 ARG A CA 1
ATOM 2431 C C . ARG A 1 306 ? 30.597 29.061 -32.120 1.00 54.47 306 ARG A C 1
ATOM 2433 O O . ARG A 1 306 ? 30.320 30.184 -32.512 1.00 54.47 306 ARG A O 1
ATOM 2440 N N . LEU A 1 307 ? 29.935 27.970 -32.505 1.00 53.91 307 LEU A N 1
ATOM 2441 C CA . LEU A 1 307 ? 28.758 28.012 -33.376 1.00 53.91 307 LEU A CA 1
ATOM 2442 C C . LEU A 1 307 ? 27.614 28.780 -32.721 1.00 53.91 307 LEU A C 1
ATOM 2444 O O . LEU A 1 307 ? 27.049 29.649 -33.369 1.00 53.91 307 LEU A O 1
ATOM 2448 N N . LEU A 1 308 ? 27.340 28.546 -31.433 1.00 50.28 308 LEU A N 1
ATOM 2449 C CA . LEU A 1 308 ? 26.330 29.301 -30.694 1.00 50.28 308 LEU A CA 1
ATOM 2450 C C . LEU A 1 308 ? 26.683 30.795 -30.671 1.00 50.28 308 LEU A C 1
ATOM 2452 O O . LEU A 1 308 ? 25.849 31.606 -31.032 1.00 50.28 308 LEU A O 1
ATOM 2456 N N . ALA A 1 309 ? 27.936 31.165 -30.380 1.00 57.06 309 ALA A N 1
ATOM 2457 C CA . ALA A 1 309 ? 28.374 32.565 -30.391 1.00 57.06 309 ALA A CA 1
ATOM 2458 C C . ALA A 1 309 ? 28.353 33.215 -31.790 1.00 57.06 309 ALA A C 1
ATOM 2460 O O . ALA A 1 309 ? 28.089 34.411 -31.904 1.00 57.06 309 ALA A O 1
ATOM 2461 N N . ILE A 1 310 ? 28.635 32.455 -32.853 1.00 62.84 310 ILE A N 1
ATOM 2462 C CA . ILE A 1 310 ? 28.537 32.930 -34.240 1.00 62.84 310 ILE A CA 1
ATOM 2463 C C . ILE A 1 310 ? 27.070 33.124 -34.626 1.00 62.84 310 ILE A C 1
ATOM 2465 O O . ILE A 1 310 ? 26.744 34.148 -35.215 1.00 62.84 310 ILE A O 1
ATOM 2469 N N . LEU A 1 311 ? 26.182 32.204 -34.242 1.00 54.12 311 LEU A N 1
ATOM 2470 C CA . LEU A 1 311 ? 24.743 32.314 -34.476 1.00 54.12 311 LEU A CA 1
ATOM 2471 C C . LEU A 1 311 ? 24.126 33.467 -33.673 1.00 54.12 311 LEU A C 1
ATOM 2473 O O . LEU A 1 311 ? 23.327 34.214 -34.226 1.00 54.12 311 LEU A O 1
ATOM 2477 N N . THR A 1 312 ? 24.548 33.693 -32.423 1.00 55.72 312 THR A N 1
ATOM 2478 C CA . THR A 1 312 ? 24.117 34.855 -31.627 1.00 55.72 312 THR A CA 1
ATOM 2479 C C . THR A 1 312 ? 24.604 36.165 -32.247 1.00 55.72 312 THR A C 1
ATOM 2481 O O . THR A 1 312 ? 23.834 37.111 -32.346 1.00 55.72 312 THR A O 1
ATOM 2484 N N . ARG A 1 313 ? 25.845 36.219 -32.752 1.00 56.25 313 ARG A N 1
ATOM 2485 C CA . ARG A 1 313 ? 26.368 37.405 -33.457 1.00 56.25 313 ARG A CA 1
ATOM 2486 C C . ARG A 1 313 ? 25.719 37.633 -34.820 1.00 56.25 313 ARG A C 1
ATOM 2488 O O . ARG A 1 313 ? 25.530 38.782 -35.206 1.00 56.25 313 ARG A O 1
ATOM 2495 N N . ALA A 1 314 ? 25.379 36.568 -35.542 1.00 57.97 314 ALA A N 1
ATOM 2496 C CA . ALA A 1 314 ? 24.632 36.654 -36.791 1.00 57.97 314 ALA A CA 1
ATOM 2497 C C . ALA A 1 314 ? 23.210 37.167 -36.528 1.00 57.97 314 ALA A C 1
ATOM 2499 O O . ALA A 1 314 ? 22.783 38.102 -37.194 1.00 57.97 314 ALA A O 1
ATOM 2500 N N . ALA A 1 315 ? 22.534 36.657 -35.492 1.00 51.41 315 ALA A N 1
ATOM 2501 C CA . ALA A 1 315 ? 21.226 37.141 -35.061 1.00 51.41 315 ALA A CA 1
ATOM 2502 C C . ALA A 1 315 ? 21.271 38.614 -34.608 1.00 51.41 315 ALA A C 1
ATOM 2504 O O . ALA A 1 315 ? 20.445 39.410 -35.043 1.00 51.41 315 ALA A O 1
ATOM 2505 N N . GLU A 1 316 ? 22.272 39.024 -33.820 1.00 54.97 316 GLU A N 1
ATOM 2506 C CA . GLU A 1 316 ? 22.477 40.431 -33.435 1.00 54.97 316 GLU A CA 1
ATOM 2507 C C . GLU A 1 316 ? 22.792 41.335 -34.641 1.00 54.97 316 GLU A C 1
ATOM 2509 O O . GLU A 1 316 ? 22.356 42.487 -34.691 1.00 54.97 316 GLU A O 1
ATOM 2514 N N . GLY A 1 317 ? 23.527 40.822 -35.633 1.00 54.94 317 GLY A N 1
ATOM 2515 C CA . GLY A 1 317 ? 23.815 41.516 -36.889 1.00 54.94 317 GLY A CA 1
ATOM 2516 C C . GLY A 1 317 ? 22.571 41.708 -37.759 1.00 54.94 317 GLY A C 1
ATOM 2517 O O . GLY A 1 317 ? 22.346 42.807 -38.267 1.00 54.94 317 GLY A O 1
ATOM 2518 N N . THR A 1 318 ? 21.724 40.683 -37.872 1.00 53.72 318 THR A N 1
ATOM 2519 C CA . THR A 1 318 ? 20.442 40.744 -38.590 1.00 53.72 318 THR A CA 1
ATOM 2520 C C . THR A 1 318 ? 19.453 41.683 -37.894 1.00 53.72 318 THR A C 1
ATOM 2522 O O . THR A 1 318 ? 18.809 42.489 -38.561 1.00 53.72 318 THR A O 1
ATOM 2525 N N . VAL A 1 319 ? 19.398 41.679 -36.557 1.00 50.94 319 VAL A N 1
ATOM 2526 C CA . VAL A 1 319 ? 18.572 42.617 -35.771 1.00 50.94 319 VAL A CA 1
ATOM 2527 C C . VAL A 1 319 ? 19.045 44.069 -35.946 1.00 50.94 319 VAL A C 1
ATOM 2529 O O . VAL A 1 319 ? 18.222 44.973 -36.075 1.00 50.94 319 VAL A O 1
ATOM 2532 N N . ARG A 1 320 ? 20.359 44.321 -36.045 1.00 51.41 320 ARG A N 1
ATOM 2533 C CA . ARG A 1 320 ? 20.901 45.668 -36.327 1.00 51.41 320 ARG A CA 1
ATOM 2534 C C . ARG A 1 320 ? 20.664 46.143 -37.764 1.00 51.41 320 ARG A C 1
ATOM 2536 O O . ARG A 1 320 ? 20.466 47.338 -37.974 1.00 51.41 320 ARG A O 1
ATOM 2543 N N . GLN A 1 321 ? 20.661 45.236 -38.743 1.00 49.97 321 GLN A N 1
ATOM 2544 C CA . GLN A 1 321 ? 20.312 45.564 -40.133 1.00 49.97 321 GLN A CA 1
ATOM 2545 C C . GLN A 1 321 ? 18.812 45.836 -40.320 1.00 49.97 321 GLN A C 1
ATOM 2547 O O . GLN A 1 321 ? 18.443 46.661 -41.151 1.00 49.97 321 GLN A O 1
ATOM 2552 N N . LEU A 1 322 ? 17.947 45.198 -39.525 1.00 47.06 322 LEU A N 1
ATOM 2553 C CA . LEU A 1 322 ? 16.512 45.500 -39.494 1.00 47.06 322 LEU A CA 1
ATOM 2554 C C . LEU A 1 322 ? 16.212 46.837 -38.790 1.00 47.06 322 LEU A C 1
ATOM 2556 O O . LEU A 1 322 ? 15.291 47.535 -39.194 1.00 47.06 322 LEU A O 1
ATOM 2560 N N . ALA A 1 323 ? 17.033 47.246 -37.816 1.00 47.28 323 ALA A N 1
ATOM 2561 C CA . ALA A 1 323 ? 16.888 48.516 -37.090 1.00 47.28 323 ALA A CA 1
ATOM 2562 C C . ALA A 1 323 ? 17.391 49.773 -37.841 1.00 47.28 323 ALA A C 1
ATOM 2564 O O . ALA A 1 323 ? 17.290 50.877 -37.314 1.00 47.28 323 ALA A O 1
ATOM 2565 N N . THR A 1 324 ? 17.965 49.631 -39.042 1.00 47.53 324 THR A N 1
ATOM 2566 C CA . THR A 1 324 ? 18.535 50.748 -39.832 1.00 47.53 324 THR A CA 1
ATOM 2567 C C . THR A 1 324 ? 17.770 51.060 -41.119 1.00 47.53 324 THR A C 1
ATOM 2569 O O . THR A 1 324 ? 18.199 51.914 -41.895 1.00 47.53 324 THR A O 1
ATOM 2572 N N . ARG A 1 325 ? 16.613 50.429 -41.352 1.00 39.31 325 ARG A N 1
ATOM 2573 C CA . ARG A 1 325 ? 15.711 50.829 -42.440 1.00 39.31 325 ARG A CA 1
ATOM 2574 C C . ARG A 1 325 ? 14.765 51.935 -41.953 1.00 39.31 325 ARG A C 1
ATOM 2576 O O . ARG A 1 325 ? 14.095 51.727 -40.944 1.00 39.31 325 ARG A O 1
ATOM 2583 N N . PRO A 1 326 ? 14.689 53.095 -42.631 1.00 47.12 326 PRO A N 1
ATOM 2584 C CA . PRO A 1 326 ? 13.659 54.077 -42.342 1.00 47.12 326 PRO A CA 1
ATOM 2585 C C . PRO A 1 326 ? 12.339 53.586 -42.950 1.00 47.12 326 PRO A C 1
ATOM 2587 O O . PRO A 1 326 ? 12.329 53.109 -44.084 1.00 47.12 326 PRO A O 1
ATOM 2590 N N . HIS A 1 327 ? 11.252 53.745 -42.192 1.00 43.88 327 HIS A N 1
ATOM 2591 C CA . HIS A 1 327 ? 9.872 53.350 -42.503 1.00 43.88 327 HIS A CA 1
ATOM 2592 C C . HIS A 1 327 ? 9.570 51.842 -42.431 1.00 43.88 327 HIS A C 1
ATOM 2594 O O . HIS A 1 327 ? 9.944 51.091 -43.323 1.00 43.88 327 HIS A O 1
ATOM 2600 N N . VAL A 1 328 ? 8.875 51.401 -41.373 1.00 36.09 328 VAL A N 1
ATOM 2601 C CA . VAL A 1 328 ? 7.426 51.087 -41.346 1.00 36.09 328 VAL A CA 1
ATOM 2602 C C . VAL A 1 328 ? 6.991 51.044 -39.867 1.00 36.09 328 VAL A C 1
ATOM 2604 O O . VAL A 1 328 ? 7.737 50.572 -39.012 1.00 36.09 328 VAL A O 1
ATOM 2607 N N . ASP A 1 329 ? 5.828 51.627 -39.586 1.00 41.66 329 ASP A N 1
ATOM 2608 C CA . ASP A 1 329 ? 5.274 51.942 -38.268 1.00 41.66 329 ASP A CA 1
ATOM 2609 C C . ASP A 1 329 ? 4.847 50.739 -37.400 1.00 41.66 329 ASP A C 1
ATOM 2611 O O . ASP A 1 329 ? 4.485 49.676 -37.895 1.00 41.66 329 ASP A O 1
ATOM 2615 N N . SER A 1 330 ? 4.859 51.006 -36.084 1.00 44.53 330 SER A N 1
ATOM 2616 C CA . SER A 1 330 ? 4.128 50.360 -34.976 1.00 44.53 330 SER A CA 1
ATOM 2617 C C . SER A 1 330 ? 4.266 48.841 -34.774 1.00 44.53 330 SER A C 1
ATOM 2619 O O . SER A 1 330 ? 3.388 48.105 -35.197 1.00 44.53 330 SER A O 1
ATOM 2621 N N . GLU A 1 331 ? 5.293 48.391 -34.027 1.00 45.25 331 GLU A N 1
ATOM 2622 C CA . GLU A 1 331 ? 5.191 47.214 -33.114 1.00 45.25 331 GLU A CA 1
ATOM 2623 C C . GLU A 1 331 ? 6.431 46.930 -32.218 1.00 45.25 331 GLU A C 1
ATOM 2625 O O . GLU A 1 331 ? 6.519 45.884 -31.579 1.00 45.25 331 GLU A O 1
ATOM 2630 N N . VAL A 1 332 ? 7.412 47.841 -32.098 1.00 42.81 332 VAL A N 1
ATOM 2631 C CA . VAL A 1 332 ? 8.706 47.536 -31.424 1.00 42.81 332 VAL A CA 1
ATOM 2632 C C . VAL A 1 332 ? 8.837 48.092 -29.989 1.00 42.81 332 VAL A C 1
ATOM 2634 O O . VAL A 1 332 ? 9.811 47.799 -29.295 1.00 42.81 332 VAL A O 1
ATOM 2637 N N . GLU A 1 333 ? 7.856 48.827 -29.460 1.00 38.50 333 GLU A N 1
ATOM 2638 C CA . GLU A 1 333 ? 7.999 49.456 -28.130 1.00 38.50 333 GLU A CA 1
ATOM 2639 C C . GLU A 1 333 ? 7.900 48.506 -26.923 1.00 38.50 333 GLU A C 1
ATOM 2641 O O . GLU A 1 333 ? 8.310 48.876 -25.825 1.00 38.50 333 GLU A O 1
ATOM 2646 N N . VAL A 1 334 ? 7.470 47.253 -27.093 1.00 42.34 334 VAL A N 1
ATOM 2647 C CA . VAL A 1 334 ? 7.324 46.325 -25.951 1.00 42.34 334 VAL A CA 1
ATOM 2648 C C . VAL A 1 334 ? 8.640 45.610 -25.589 1.00 42.34 334 VAL A C 1
ATOM 2650 O O . VAL A 1 334 ? 8.858 45.255 -24.432 1.00 42.34 334 VAL A O 1
ATOM 2653 N N . TYR A 1 335 ? 9.588 45.461 -26.523 1.00 37.84 335 TYR A N 1
ATOM 2654 C CA . TYR A 1 335 ? 10.794 44.642 -26.296 1.00 37.84 335 TYR A CA 1
ATOM 2655 C C . TYR A 1 335 ? 12.027 45.393 -25.758 1.00 37.84 335 TYR A C 1
ATOM 2657 O O . TYR A 1 335 ? 12.984 44.759 -25.313 1.00 37.84 335 TYR A O 1
ATOM 2665 N N . LEU A 1 336 ? 12.024 46.731 -25.731 1.00 39.47 336 LEU A N 1
ATOM 2666 C CA . LEU A 1 336 ? 13.163 47.533 -25.245 1.00 39.47 336 LEU A CA 1
ATOM 2667 C C . LEU A 1 336 ? 13.111 47.869 -23.739 1.00 39.47 336 LEU A C 1
ATOM 2669 O O . LEU A 1 336 ? 14.113 48.333 -23.188 1.00 39.47 336 LEU A O 1
ATOM 2673 N N . GLY A 1 337 ? 11.995 47.589 -23.054 1.00 37.00 337 GLY A N 1
ATOM 2674 C CA . GLY A 1 337 ? 11.821 47.855 -21.617 1.00 37.00 337 GLY A CA 1
ATOM 2675 C C . GLY A 1 337 ? 12.555 46.881 -20.684 1.00 37.00 337 GLY A C 1
ATOM 2676 O O . GLY A 1 337 ? 13.070 47.289 -19.647 1.00 37.00 337 GLY A O 1
ATOM 2677 N N . LEU A 1 338 ? 12.701 45.610 -21.070 1.00 38.31 338 LEU A N 1
ATOM 2678 C CA . LEU A 1 338 ? 13.216 44.558 -20.176 1.00 38.31 338 LEU A CA 1
ATOM 2679 C C . LEU A 1 338 ? 14.753 44.482 -20.092 1.00 38.31 338 LEU A C 1
ATOM 2681 O O . LEU A 1 338 ? 15.303 43.808 -19.224 1.00 38.31 338 LEU A O 1
ATOM 2685 N N . ALA A 1 339 ? 15.483 45.199 -20.951 1.00 36.12 339 ALA A N 1
ATOM 2686 C CA . ALA A 1 339 ? 16.948 45.139 -20.992 1.00 36.12 339 ALA A CA 1
ATOM 2687 C C . ALA A 1 339 ? 17.657 46.131 -20.042 1.00 36.12 339 ALA A C 1
ATOM 2689 O O . ALA A 1 339 ? 18.886 46.092 -19.922 1.00 36.12 339 ALA A O 1
ATOM 2690 N N . LYS A 1 340 ? 16.928 47.032 -19.363 1.00 37.72 340 LYS A N 1
ATOM 2691 C CA . LYS A 1 340 ? 17.531 48.072 -18.503 1.00 37.72 340 LYS A CA 1
ATOM 2692 C C . LYS A 1 340 ? 17.626 47.718 -17.016 1.00 37.72 340 LYS A C 1
ATOM 2694 O O . LYS A 1 340 ? 18.394 48.372 -16.311 1.00 37.72 340 LYS A O 1
ATOM 2699 N N . GLU A 1 341 ? 16.971 46.660 -16.543 1.00 36.62 341 GLU A N 1
ATOM 2700 C CA . GLU A 1 341 ? 16.956 46.331 -15.106 1.00 36.62 341 GLU A CA 1
ATOM 2701 C C . GLU A 1 341 ? 18.106 45.417 -14.649 1.00 36.62 341 GLU A C 1
ATOM 2703 O O . GLU A 1 341 ? 18.472 45.402 -13.478 1.00 36.62 341 GLU A O 1
ATOM 2708 N N . SER A 1 342 ? 18.814 44.764 -15.577 1.00 37.34 342 SER A N 1
ATOM 2709 C CA . SER A 1 342 ? 19.939 43.876 -15.235 1.00 37.34 342 SER A CA 1
ATOM 2710 C C . SER A 1 342 ? 21.300 44.586 -15.065 1.00 37.34 342 SER A C 1
ATOM 2712 O O . SER A 1 342 ? 22.318 43.916 -14.871 1.00 37.34 342 SER A O 1
ATOM 2714 N N . ARG A 1 343 ? 21.375 45.927 -15.144 1.00 36.22 343 ARG A N 1
ATOM 2715 C CA . ARG A 1 343 ? 22.652 46.686 -15.127 1.00 36.22 343 ARG A CA 1
ATOM 2716 C C . ARG A 1 343 ? 22.955 47.505 -13.861 1.00 36.22 343 ARG A C 1
ATOM 2718 O O . ARG A 1 343 ? 23.989 48.167 -13.841 1.00 36.22 343 ARG A O 1
ATOM 2725 N N . ARG A 1 344 ? 22.141 47.456 -12.796 1.00 36.25 344 ARG A N 1
ATOM 2726 C CA . ARG A 1 344 ? 22.359 48.285 -11.580 1.00 36.25 344 ARG A CA 1
ATOM 2727 C C . ARG A 1 344 ? 22.907 47.581 -10.327 1.00 36.25 344 ARG A C 1
ATOM 2729 O O . ARG A 1 344 ? 23.158 48.260 -9.341 1.00 36.25 344 ARG A O 1
ATOM 2736 N N . GLY A 1 345 ? 23.190 46.279 -10.355 1.00 33.84 345 GLY A N 1
ATOM 2737 C CA . GLY A 1 345 ? 23.656 45.527 -9.176 1.00 33.84 345 GLY A CA 1
ATOM 2738 C C . GLY A 1 345 ? 25.130 45.106 -9.198 1.00 33.84 345 GLY A C 1
ATOM 2739 O O . GLY A 1 345 ? 25.428 43.950 -8.923 1.00 33.84 345 GLY A O 1
ATOM 2740 N N . ARG A 1 346 ? 26.073 45.971 -9.594 1.00 36.25 346 ARG A N 1
ATOM 2741 C CA . ARG A 1 346 ? 27.512 45.653 -9.486 1.00 36.25 346 ARG A CA 1
ATOM 2742 C C . ARG A 1 346 ? 28.333 46.924 -9.301 1.00 36.25 346 ARG A C 1
ATOM 2744 O O . ARG A 1 346 ? 28.747 47.531 -10.281 1.00 36.25 346 ARG A O 1
ATOM 2751 N N . THR A 1 347 ? 28.527 47.348 -8.052 1.00 33.44 347 THR A N 1
ATOM 2752 C CA . THR A 1 347 ? 29.706 48.090 -7.550 1.00 33.44 347 THR A CA 1
ATOM 2753 C C . THR A 1 347 ? 29.510 48.481 -6.079 1.00 33.44 347 THR A C 1
ATOM 2755 O O . THR A 1 347 ? 28.412 48.865 -5.693 1.00 33.44 347 THR A O 1
ATOM 2758 N N . ARG A 1 348 ? 30.622 48.459 -5.321 1.00 30.50 348 ARG A N 1
ATOM 2759 C CA . ARG A 1 348 ? 30.829 48.723 -3.873 1.00 30.50 348 ARG A CA 1
ATOM 2760 C C . ARG A 1 348 ? 30.701 47.465 -2.999 1.00 30.50 348 ARG A C 1
ATOM 2762 O O . ARG A 1 348 ? 29.685 46.798 -3.047 1.00 30.50 348 ARG A O 1
ATOM 2769 N N . GLY A 1 349 ? 31.688 47.060 -2.205 1.00 27.64 349 GLY A N 1
ATOM 2770 C CA . GLY A 1 349 ? 32.993 47.633 -1.880 1.00 27.64 349 GLY A CA 1
ATOM 2771 C C . GLY A 1 349 ? 33.822 46.591 -1.119 1.00 27.64 349 GLY A C 1
ATOM 2772 O O . GLY A 1 349 ? 33.278 45.664 -0.527 1.00 27.64 349 GLY A O 1
ATOM 2773 N N . ALA A 1 350 ? 35.140 46.716 -1.223 1.00 31.98 350 ALA A N 1
ATOM 2774 C CA . ALA A 1 350 ? 36.125 45.911 -0.519 1.00 31.98 350 ALA A CA 1
ATOM 2775 C C . ALA A 1 350 ? 36.201 46.307 0.960 1.00 31.98 350 ALA A C 1
ATOM 2777 O O . ALA A 1 350 ? 36.142 47.497 1.237 1.00 31.98 350 ALA A O 1
ATOM 2778 N N . GLU A 1 351 ? 36.462 45.356 1.863 1.00 30.47 351 GLU A N 1
ATOM 2779 C CA . GLU A 1 351 ? 37.291 45.613 3.046 1.00 30.47 351 GLU A CA 1
ATOM 2780 C C . GLU A 1 351 ? 37.842 44.322 3.665 1.00 30.47 351 GLU A C 1
ATOM 2782 O O . GLU A 1 351 ? 37.217 43.262 3.650 1.00 30.47 351 GLU A O 1
ATOM 2787 N N . ARG A 1 352 ? 39.098 44.422 4.111 1.00 31.88 352 ARG A N 1
ATOM 2788 C CA . ARG A 1 352 ? 39.955 43.353 4.625 1.00 31.88 352 ARG A CA 1
ATOM 2789 C C . ARG A 1 352 ? 39.782 43.208 6.135 1.00 31.88 352 ARG A C 1
ATOM 2791 O O . ARG A 1 352 ? 39.721 44.189 6.862 1.00 31.88 352 ARG A O 1
ATOM 2798 N N . SER A 1 353 ? 39.835 41.964 6.588 1.00 29.92 353 SER A N 1
ATOM 2799 C CA . SER A 1 353 ? 39.949 41.529 7.979 1.00 29.92 353 SER A CA 1
ATOM 2800 C C . SER A 1 353 ? 41.376 41.656 8.531 1.00 29.92 353 SER A C 1
ATOM 2802 O O . SER A 1 353 ? 42.326 41.275 7.844 1.00 29.92 353 SER A O 1
ATOM 2804 N N . GLY A 1 354 ? 41.514 42.037 9.807 1.00 28.31 354 GLY A N 1
ATOM 2805 C CA . GLY A 1 354 ? 42.716 41.742 10.595 1.00 28.31 354 GLY A CA 1
ATOM 2806 C C . GLY A 1 354 ? 42.829 42.441 11.958 1.00 28.31 354 GLY A C 1
ATOM 2807 O O . GLY A 1 354 ? 43.328 43.554 12.019 1.00 28.31 354 GLY A O 1
ATOM 2808 N N . GLY A 1 355 ? 42.514 41.718 13.043 1.00 27.53 355 GLY A N 1
ATOM 2809 C CA . GLY A 1 355 ? 43.397 41.653 14.222 1.00 27.53 355 GLY A CA 1
ATOM 2810 C C . GLY A 1 355 ? 43.062 42.426 15.516 1.00 27.53 355 GLY A C 1
ATOM 2811 O O . GLY A 1 355 ? 43.296 43.620 15.611 1.00 27.53 355 GLY A O 1
ATOM 2812 N N . LEU A 1 356 ? 42.781 41.631 16.563 1.00 27.62 356 LEU A N 1
ATOM 2813 C CA . LEU A 1 356 ? 43.262 41.721 17.963 1.00 27.62 356 LEU A CA 1
ATOM 2814 C C . LEU A 1 356 ? 42.582 42.615 19.045 1.00 27.62 356 LEU A C 1
ATOM 2816 O O . LEU A 1 356 ? 42.788 43.816 19.117 1.00 27.62 356 LEU A O 1
ATOM 2820 N N . ARG A 1 357 ? 42.073 41.882 20.059 1.00 27.14 357 ARG A N 1
ATOM 2821 C CA . ARG A 1 357 ? 42.286 41.981 21.533 1.00 27.14 357 ARG A CA 1
ATOM 2822 C C . ARG A 1 357 ? 41.495 42.969 22.428 1.00 27.14 357 ARG A C 1
ATOM 2824 O O . ARG A 1 357 ? 41.639 44.173 22.331 1.00 27.14 357 ARG A O 1
ATOM 2831 N N . ARG A 1 358 ? 40.972 42.335 23.503 1.00 28.45 358 ARG A N 1
ATOM 2832 C CA . ARG A 1 358 ? 40.839 42.735 24.933 1.00 28.45 358 ARG A CA 1
ATOM 2833 C C . ARG A 1 358 ? 39.668 43.635 25.376 1.00 28.45 358 ARG A C 1
ATOM 2835 O O . ARG A 1 358 ? 39.638 44.806 25.048 1.00 28.45 358 ARG A O 1
ATOM 2842 N N . GLY A 1 359 ? 38.909 43.115 26.356 1.00 26.88 359 GLY A N 1
ATOM 2843 C CA . GLY A 1 359 ? 38.824 43.726 27.698 1.00 26.88 359 GLY A CA 1
ATOM 2844 C C . GLY A 1 359 ? 37.461 44.248 28.186 1.00 26.88 359 GLY A C 1
ATOM 2845 O O . GLY A 1 359 ? 37.001 45.252 27.679 1.00 26.88 359 GLY A O 1
ATOM 2846 N N . MET A 1 360 ? 36.936 43.585 29.233 1.00 27.02 360 MET A N 1
ATOM 2847 C CA . MET A 1 360 ? 36.284 44.095 30.469 1.00 27.02 360 MET A CA 1
ATOM 2848 C C . MET A 1 360 ? 35.169 45.172 30.467 1.00 27.02 360 MET A C 1
ATOM 2850 O O . MET A 1 360 ? 35.297 46.221 29.855 1.00 27.02 360 MET A O 1
ATOM 2854 N N . GLY A 1 361 ? 34.201 44.958 31.380 1.00 26.67 361 GLY A N 1
ATOM 2855 C CA . GLY A 1 361 ? 33.252 45.946 31.943 1.00 26.67 361 GLY A CA 1
ATOM 2856 C C . GLY A 1 361 ? 31.910 45.967 31.203 1.00 26.67 361 GLY A C 1
ATOM 2857 O O . GLY A 1 361 ? 31.906 45.946 29.985 1.00 26.67 361 GLY A O 1
ATOM 2858 N N . GLY A 1 362 ? 30.724 45.936 31.810 1.00 26.08 362 GLY A N 1
ATOM 2859 C CA . GLY A 1 362 ? 30.296 46.382 33.135 1.00 26.08 362 GLY A CA 1
ATOM 2860 C C . GLY A 1 362 ? 29.120 47.359 32.951 1.00 26.08 362 GLY A C 1
ATOM 2861 O O . GLY A 1 362 ? 29.257 48.305 32.189 1.00 26.08 362 GLY A O 1
ATOM 2862 N N . GLU A 1 363 ? 28.010 47.101 33.651 1.00 28.20 363 GLU A N 1
ATOM 2863 C CA . GLU A 1 363 ? 26.935 48.043 34.046 1.00 28.20 363 GLU A CA 1
ATOM 2864 C C . GLU A 1 363 ? 25.904 48.629 33.042 1.00 28.20 363 GLU A C 1
ATOM 2866 O O . GL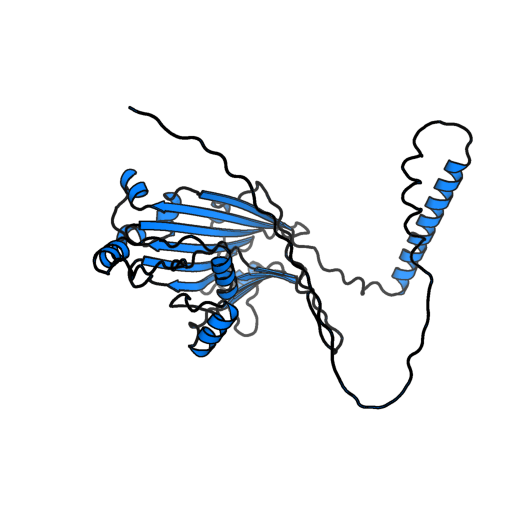U A 1 363 ? 26.194 49.450 32.184 1.00 28.20 363 GLU A O 1
ATOM 2871 N N . GLU A 1 364 ? 24.647 48.222 33.293 1.00 27.81 364 GLU A N 1
ATOM 2872 C CA . GLU A 1 364 ? 23.492 49.029 33.759 1.00 27.81 364 GLU A CA 1
ATOM 2873 C C . GLU A 1 364 ? 22.782 50.124 32.916 1.00 27.81 364 GLU A C 1
ATOM 2875 O O . GLU A 1 364 ? 23.351 51.146 32.550 1.00 27.81 364 GLU A O 1
ATOM 2880 N N . ARG A 1 365 ? 21.435 49.961 32.906 1.00 29.80 365 ARG A N 1
ATOM 2881 C CA . ARG A 1 365 ? 20.318 50.945 32.818 1.00 29.80 365 ARG A CA 1
ATOM 2882 C C . ARG A 1 365 ? 20.083 51.607 31.440 1.00 29.80 365 ARG A C 1
ATOM 2884 O O . ARG A 1 365 ? 21.014 52.023 30.775 1.00 29.80 365 ARG A O 1
ATOM 2891 N N . ARG A 1 366 ? 18.850 51.771 30.932 1.00 29.22 366 ARG A N 1
ATOM 2892 C CA . ARG A 1 366 ? 17.608 52.281 31.555 1.00 29.22 366 ARG A CA 1
ATOM 2893 C C . ARG A 1 366 ? 16.328 51.819 30.831 1.00 29.22 366 ARG A C 1
ATOM 2895 O O . ARG A 1 366 ? 16.334 51.633 29.619 1.00 29.22 366 ARG A O 1
ATOM 2902 N N . GLU A 1 367 ? 15.258 51.710 31.618 1.00 27.89 367 GLU A N 1
ATOM 2903 C CA . GLU A 1 367 ? 13.837 51.626 31.250 1.00 27.89 367 GLU A CA 1
ATOM 2904 C C . GLU A 1 367 ? 13.296 52.929 30.632 1.00 27.89 367 GLU A C 1
ATOM 2906 O O . GLU A 1 367 ? 13.856 53.994 30.883 1.00 27.89 367 GLU A O 1
ATOM 2911 N N . GLU A 1 368 ? 12.188 52.810 29.883 1.00 28.30 368 GLU A N 1
ATOM 2912 C CA . GLU A 1 368 ? 10.915 53.578 29.959 1.00 28.30 368 GLU A CA 1
ATOM 2913 C C . GLU A 1 368 ? 10.183 53.424 28.603 1.00 28.30 368 GLU A C 1
ATOM 2915 O O . GLU A 1 368 ? 10.746 53.721 27.555 1.00 28.30 368 GLU A O 1
ATOM 2920 N N . ALA A 1 369 ? 9.051 52.717 28.497 1.00 27.05 369 ALA A N 1
ATOM 2921 C CA . ALA A 1 369 ? 7.683 53.002 28.965 1.00 27.05 369 ALA A CA 1
ATOM 2922 C C . ALA A 1 369 ? 6.800 53.563 27.828 1.00 27.05 369 ALA A C 1
ATOM 2924 O O . ALA A 1 369 ? 7.112 54.609 27.272 1.00 27.05 369 ALA A O 1
ATOM 2925 N N . LEU A 1 370 ? 5.696 52.868 27.506 1.00 26.94 370 LEU A N 1
ATOM 2926 C CA . LEU A 1 370 ? 4.307 53.378 27.540 1.00 26.94 370 LEU A CA 1
ATOM 2927 C C . LEU A 1 370 ? 3.337 52.484 26.746 1.00 26.94 370 LEU A C 1
ATOM 2929 O O . LEU A 1 370 ? 3.496 52.241 25.552 1.00 26.94 370 LEU A O 1
ATOM 2933 N N . ALA A 1 371 ? 2.309 52.034 27.461 1.00 25.34 371 ALA A N 1
ATOM 2934 C CA . ALA A 1 371 ? 1.077 51.436 26.969 1.00 25.34 371 ALA A CA 1
ATOM 2935 C C . ALA A 1 371 ? 0.105 52.518 26.472 1.00 25.34 371 ALA A C 1
ATOM 2937 O O . ALA A 1 371 ? 0.080 53.587 27.072 1.00 25.34 371 ALA A O 1
ATOM 2938 N N . VAL A 1 372 ? -0.750 52.206 25.486 1.00 28.70 372 VAL A N 1
ATOM 2939 C CA . VAL A 1 372 ? -2.103 52.784 25.349 1.00 28.70 372 VAL A CA 1
ATOM 2940 C C . VAL A 1 372 ? -3.043 51.758 24.700 1.00 28.70 372 VAL A C 1
ATOM 2942 O O . VAL A 1 372 ? -2.693 51.087 23.731 1.00 28.70 372 VAL A O 1
ATOM 2945 N N . GLU A 1 373 ? -4.225 51.660 25.302 1.00 27.19 373 GLU A N 1
ATOM 2946 C CA . GLU A 1 373 ? -5.410 50.864 24.987 1.00 27.19 373 GLU A CA 1
ATOM 2947 C C . GLU A 1 373 ? -6.047 51.159 23.617 1.00 27.19 373 GLU A C 1
ATOM 2949 O O . GLU A 1 373 ? -5.996 52.278 23.114 1.00 27.19 373 GLU A O 1
ATOM 2954 N N . MET A 1 374 ? -6.809 50.190 23.100 1.00 27.11 374 MET A N 1
ATOM 2955 C CA . MET A 1 374 ? -8.016 50.478 22.323 1.00 27.11 374 MET A CA 1
ATOM 2956 C C . MET A 1 374 ? -9.121 49.495 22.714 1.00 27.11 374 MET A C 1
ATOM 2958 O O . MET A 1 374 ? -9.033 48.296 22.460 1.00 27.11 374 MET A O 1
ATOM 2962 N N 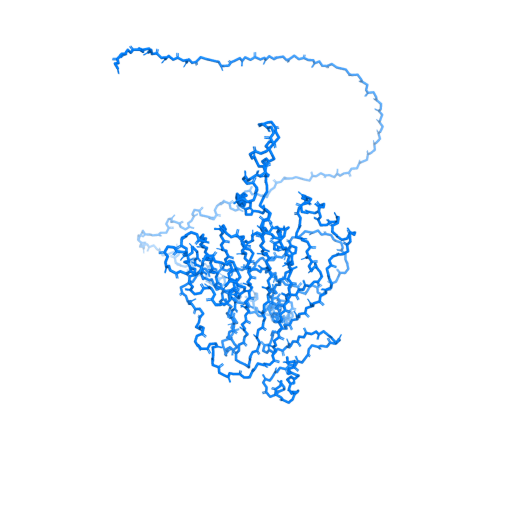. ASN A 1 375 ? -10.154 50.043 23.344 1.00 26.08 375 ASN A N 1
ATOM 2963 C CA . ASN A 1 375 ? -11.452 49.429 23.591 1.00 26.08 375 ASN A CA 1
ATOM 2964 C C . ASN A 1 375 ? -12.524 50.303 22.906 1.00 26.08 375 ASN A C 1
ATOM 2966 O O . ASN A 1 375 ? -12.189 51.342 22.342 1.00 26.08 375 ASN A O 1
ATOM 2970 N N . VAL A 1 376 ? -13.795 49.913 23.054 1.00 30.28 376 VAL A N 1
ATOM 2971 C CA . VAL A 1 376 ? -15.055 50.575 22.635 1.00 30.28 376 VAL A CA 1
ATOM 2972 C C . VAL A 1 376 ? -15.461 50.324 21.156 1.00 30.28 376 VAL A C 1
ATOM 2974 O O . VAL A 1 376 ? -14.659 50.518 20.253 1.00 30.28 376 VAL A O 1
ATOM 2977 N N . LEU A 1 377 ? -16.667 49.850 20.790 1.00 28.75 377 LEU A N 1
ATOM 2978 C CA . LEU A 1 377 ? -18.015 49.972 21.377 1.00 28.75 377 LEU A CA 1
ATOM 2979 C C . LEU A 1 377 ? -18.926 48.767 21.051 1.00 28.75 377 LEU A C 1
ATOM 2981 O O . LEU A 1 377 ? -19.073 48.387 19.890 1.00 28.75 377 LEU A O 1
ATOM 2985 N N . GLU A 1 378 ? -19.618 48.271 22.079 1.00 29.17 378 GLU A N 1
ATOM 2986 C CA . GLU A 1 378 ? -20.916 47.587 21.994 1.00 29.17 378 GLU A CA 1
ATOM 2987 C C . GLU A 1 378 ? -22.042 48.593 21.692 1.00 29.17 378 GLU A C 1
ATOM 2989 O O . GLU A 1 378 ? -21.964 49.754 22.095 1.00 29.17 378 GLU A O 1
ATOM 2994 N N . ASN A 1 379 ? -23.125 48.127 21.063 1.00 28.75 379 ASN A N 1
ATOM 2995 C CA . ASN A 1 379 ? -24.482 48.610 21.342 1.00 28.75 379 ASN A CA 1
ATOM 2996 C C . ASN A 1 379 ? -25.523 47.587 20.848 1.00 28.75 379 ASN A C 1
ATOM 2998 O O . ASN A 1 379 ? -25.760 47.453 19.649 1.00 28.75 379 ASN A O 1
ATOM 3002 N N . GLU A 1 380 ? -26.163 46.890 21.792 1.00 34.66 380 GLU A N 1
ATOM 3003 C CA . GLU A 1 380 ? -27.522 46.355 21.624 1.00 34.66 380 GLU A CA 1
ATOM 3004 C C . GLU A 1 380 ? -28.563 47.497 21.652 1.00 34.66 380 GLU A C 1
ATOM 3006 O O . GLU A 1 380 ? -28.257 48.615 22.079 1.00 34.66 380 GLU A O 1
ATOM 3011 N N . PRO A 1 381 ? -29.832 47.217 21.292 1.00 42.97 381 PRO A N 1
ATOM 3012 C CA . PRO A 1 381 ? -30.801 47.056 22.383 1.00 42.97 381 PRO A CA 1
ATOM 3013 C C . PRO A 1 381 ? -31.853 45.940 22.184 1.00 42.97 381 PRO A C 1
ATOM 3015 O O . PRO A 1 381 ? -32.553 45.881 21.179 1.00 42.97 381 PRO A O 1
ATOM 3018 N N . ARG A 1 382 ? -31.991 45.114 23.231 1.00 33.72 382 ARG A N 1
ATOM 3019 C CA . ARG A 1 382 ? -33.207 44.711 23.982 1.00 33.72 382 ARG A CA 1
ATOM 3020 C C . ARG A 1 382 ? -34.571 44.495 23.284 1.00 33.72 382 ARG A C 1
ATOM 3022 O O . ARG A 1 382 ? -35.209 45.432 22.827 1.00 33.72 382 ARG A O 1
ATOM 3029 N N . GLN A 1 383 ? -35.083 43.282 23.552 1.00 35.66 383 GLN A N 1
ATOM 3030 C CA . GLN A 1 383 ? -36.424 42.897 24.059 1.00 35.66 383 GLN A CA 1
ATOM 3031 C C . GLN A 1 383 ? -37.693 43.243 23.254 1.00 35.66 383 GLN A C 1
ATOM 3033 O O . GLN A 1 383 ? -38.052 44.406 23.134 1.00 35.66 383 GLN A O 1
ATOM 3038 N N . ALA A 1 384 ? -38.497 42.213 22.934 1.00 32.47 384 ALA A N 1
ATOM 3039 C CA . ALA A 1 384 ? -39.794 41.947 23.590 1.00 32.47 384 ALA A CA 1
ATOM 3040 C C . ALA A 1 384 ? -40.606 40.819 22.898 1.00 32.47 384 ALA A C 1
ATOM 3042 O O . ALA A 1 384 ? -40.869 40.889 21.708 1.00 32.47 384 ALA A O 1
ATOM 3043 N N . ILE A 1 385 ? -41.048 39.846 23.710 1.00 38.06 385 ILE A N 1
ATOM 3044 C CA . ILE A 1 385 ? -42.410 39.266 23.759 1.00 38.06 385 ILE A CA 1
ATOM 3045 C C . ILE A 1 385 ? -42.996 38.654 22.462 1.00 38.06 385 ILE A C 1
ATOM 3047 O O . ILE A 1 385 ? -43.530 39.376 21.628 1.00 38.06 385 ILE A O 1
ATOM 3051 N N . SER A 1 386 ? -43.067 37.317 22.394 1.00 41.66 386 SER A N 1
ATOM 3052 C CA . SER A 1 386 ? -44.312 36.515 22.510 1.00 41.66 386 SER A CA 1
ATOM 3053 C C . SER A 1 386 ? -43.998 35.025 22.475 1.00 41.66 386 SER A C 1
ATOM 3055 O O . SER A 1 386 ? -43.294 34.630 21.517 1.00 41.66 386 SER A O 1
#

Organism: NCBI:txid1293975

Radius of gyration: 31.64 Å; chains: 1; bounding box: 88×76×78 Å

InterPro domains:
  IPR007303 TIP41-like protein [PF04176] (60-252)
  IPR051330 Phosphatase regulators and Met sulfoxide reductases [PTHR21021] (20-286)

Foldseek 3Di:
DPPPDPVVVCVVLQKDADPDPFGWIDHLQKTKTWDADFFDDPVVLVVLCVVLVHPADAPGARQVTKIWIARRQQQKIWMDALSVQLNQLSVVFDQAFDAPVVVVVCVVDDPVPPCRPSGHNLSDGPDQTFIWRDDPPPDDDDDDDDDDTDGFDKAFDPDDDPVVVVVDPFDFNDKDKYWRGKHCSVVQWIWTWMKIWTDGSFKIKIWTWTWTDGQQFKTKIWIWIWMWTSDPDQWIKIKIKIWIFMDTLVRCVVVVDDSGPVVCPDCVVCVVVTDTPDITMIMTTRDGGPPPPVPDPPVVVVVVVVVVVVVVVVVVVVVVVVVPDPDDDDDPVPPPVPPPPVPPPDDDDDDDDDYDDDDDDDDDDDDDDDDDDDDDDDDDDDDDDD

pLDDT: mean 70.85, std 24.45, range [25.34, 97.5]